Protein AF-0000000080207245 (afdb_homodimer)

Secondary structure (DSSP, 8-state):
---EEEEEEEEEE-TTTTTPEE-PPPEEESSHHHHHHHHHHHHHHHHHHH-HHHHHHHHHHTT--HHHHTSHHHHHHHHHHHHTTS-HHHHHHHHHHHHTTSEEEEEEEEESS-HHHHHHH-SEEEETTEEES-EEE-TT-SS-SEEEEEE-TTSPEEEEEE-HHHHHT-EEETTTTEEEEEETTEEEEEEEE-----/---EEEEEEEEEE-TTTTTPEE-PPPEEESSHHHHHHHHHHHHHHHHHHH-HHHHHHHHHHTT--HHHHTSHHHHHHHHHHHHTTS-HHHHHHHHHHHHTTSEEEEEEEEESS-HHHHHHH-SEEEETTEEES-EEE-TT-SS-SEEEEEE-TTS-EEEEEE-HHHHHT-EEETTTTEEEEEETTEEEEEEEE-----

Organism: Vibrio parahaemolyticus (NCBI:txid670)

Nearest PDB structures (foldseek):
  4csq-assembly1_A  TM=8.352E-01  e=4.293E-06  Pseudomonas aeruginosa
  8glv-assembly1_Cq  TM=2.282E-01  e=2.425E+00  Chlamydomonas reinhardtii
  4csq-assembly1_A  TM=8.262E-01  e=3.448E-06  Pseudomonas aeruginosa

Structure (mmCIF, N/CA/C/O backbone):
data_AF-0000000080207245-model_v1
#
loop_
_entity.id
_entity.type
_entity.pdbx_description
1 polymer 'Uncharacterized protein'
#
loop_
_atom_site.group_PDB
_atom_site.id
_atom_site.type_symbol
_atom_site.label_atom_id
_atom_site.label_alt_id
_atom_site.label_comp_id
_atom_site.label_asym_id
_atom_site.label_entity_id
_atom_site.label_seq_id
_atom_site.pdbx_PDB_ins_code
_atom_site.Cartn_x
_atom_site.Cartn_y
_atom_site.Cartn_z
_atom_site.occupancy
_atom_site.B_iso_or_equiv
_atom_site.auth_seq_id
_atom_site.auth_comp_id
_atom_site.auth_asym_id
_atom_site.auth_atom_id
_atom_site.pdbx_PDB_model_num
ATOM 1 N N . MET A 1 1 ? 19.125 1.866 8.266 1 63.25 1 MET A N 1
ATOM 2 C CA . MET A 1 1 ? 18.625 1.773 6.898 1 63.25 1 MET A CA 1
ATOM 3 C C . MET A 1 1 ? 17.094 1.749 6.871 1 63.25 1 MET A C 1
ATOM 5 O O . MET A 1 1 ? 16.469 1.198 7.773 1 63.25 1 MET A O 1
ATOM 9 N N . THR A 1 2 ? 16.484 2.625 6.004 1 78.38 2 THR A N 1
ATOM 10 C CA . THR A 1 2 ? 15.031 2.732 5.879 1 78.38 2 THR A CA 1
ATOM 11 C C . THR A 1 2 ? 14.445 1.458 5.281 1 78.38 2 THR A C 1
ATOM 13 O O . THR A 1 2 ? 14.828 1.046 4.184 1 78.38 2 THR A O 1
ATOM 16 N N . THR A 1 3 ? 13.703 0.716 6.039 1 90.69 3 THR A N 1
ATOM 17 C CA . THR A 1 3 ? 13.008 -0.471 5.547 1 90.69 3 THR A CA 1
ATOM 18 C C . THR A 1 3 ? 11.883 -0.085 4.59 1 90.69 3 THR A C 1
ATOM 20 O O . THR A 1 3 ? 11.125 0.843 4.863 1 90.69 3 THR A O 1
ATOM 23 N N . THR A 1 4 ? 11.914 -0.701 3.457 1 95.94 4 THR A N 1
ATOM 24 C CA . THR A 1 4 ? 10.906 -0.373 2.457 1 95.94 4 THR A CA 1
ATOM 25 C C . THR A 1 4 ? 10.07 -1.602 2.107 1 95.94 4 THR A C 1
ATOM 27 O O . THR A 1 4 ? 10.438 -2.727 2.461 1 95.94 4 THR A O 1
ATOM 30 N N . VAL A 1 5 ? 8.93 -1.365 1.558 1 97.69 5 VAL A N 1
ATOM 31 C CA . VAL A 1 5 ? 8.047 -2.385 1.003 1 97.69 5 VAL A CA 1
ATOM 32 C C . VAL A 1 5 ? 7.594 -1.971 -0.396 1 97.69 5 VAL A C 1
ATOM 34 O O . VAL A 1 5 ? 7.793 -0.825 -0.806 1 97.69 5 VAL A O 1
ATOM 37 N N . PHE A 1 6 ? 7.027 -2.947 -1.094 1 97.56 6 PHE A N 1
ATOM 38 C CA . PHE A 1 6 ? 6.43 -2.701 -2.402 1 97.56 6 PHE A CA 1
ATOM 39 C C . PHE A 1 6 ? 4.918 -2.879 -2.35 1 97.56 6 PHE A C 1
ATOM 41 O O . PHE A 1 6 ? 4.422 -3.893 -1.852 1 97.56 6 PHE A O 1
ATOM 48 N N . THR A 1 7 ? 4.238 -1.89 -2.826 1 96.88 7 THR A N 1
ATOM 49 C CA . THR A 1 7 ? 2.789 -2.008 -2.951 1 96.88 7 THR A CA 1
ATOM 50 C C . THR A 1 7 ? 2.395 -2.33 -4.387 1 96.88 7 THR A C 1
ATOM 52 O O . THR A 1 7 ? 3.01 -1.831 -5.332 1 96.88 7 THR A O 1
ATOM 55 N N . LEU A 1 8 ? 1.408 -3.135 -4.469 1 96.06 8 LEU A N 1
ATOM 56 C CA . LEU A 1 8 ? 0.816 -3.443 -5.766 1 96.06 8 LEU A CA 1
ATOM 57 C C . LEU A 1 8 ? -0.643 -3.004 -5.816 1 96.06 8 LEU A C 1
ATOM 59 O O . LEU A 1 8 ? -1.453 -3.428 -4.992 1 96.06 8 LEU A O 1
ATOM 63 N N . THR A 1 9 ? -0.93 -2.143 -6.73 1 92.31 9 THR A N 1
ATOM 64 C CA . THR A 1 9 ? -2.305 -1.77 -7.047 1 92.31 9 THR A CA 1
ATOM 65 C C . THR A 1 9 ? -2.674 -2.215 -8.453 1 92.31 9 THR A C 1
ATOM 67 O O . THR A 1 9 ? -1.83 -2.215 -9.352 1 92.31 9 THR A O 1
ATOM 70 N N . GLN A 1 10 ? -3.92 -2.637 -8.531 1 88.81 10 GLN A N 1
ATOM 71 C CA . GLN A 1 10 ? -4.434 -3.086 -9.82 1 88.81 10 GLN A CA 1
ATOM 72 C C . GLN A 1 10 ? -5.766 -2.416 -10.148 1 88.81 10 GLN A C 1
ATOM 74 O O . GLN A 1 10 ? -6.496 -2.002 -9.242 1 88.81 10 GLN A O 1
ATOM 79 N N . ALA A 1 11 ? -6.035 -2.195 -11.352 1 82.69 11 ALA A N 1
ATOM 80 C CA . ALA A 1 11 ? -7.328 -1.716 -11.836 1 82.69 11 ALA A CA 1
ATOM 81 C C . ALA A 1 11 ? -7.75 -2.459 -13.102 1 82.69 11 ALA A C 1
ATOM 83 O O . ALA A 1 11 ? -6.945 -2.646 -14.016 1 82.69 11 ALA A O 1
ATOM 84 N N . TYR A 1 12 ? -8.914 -3.066 -13.023 1 78 12 TYR A N 1
ATOM 85 C CA . TYR A 1 12 ? -9.422 -3.766 -14.203 1 78 12 TYR A CA 1
ATOM 86 C C . TYR A 1 12 ? -10.828 -3.303 -14.547 1 78 12 TYR A C 1
ATOM 88 O O . TYR A 1 12 ? -11.625 -2.986 -13.656 1 78 12 TYR A O 1
ATOM 96 N N . ALA A 1 13 ? -11.023 -2.895 -15.766 1 69.31 13 ALA A N 1
ATOM 97 C CA . ALA A 1 13 ? -12.383 -2.576 -16.219 1 69.31 13 ALA A CA 1
ATOM 98 C C . ALA A 1 13 ? -13.273 -3.811 -16.172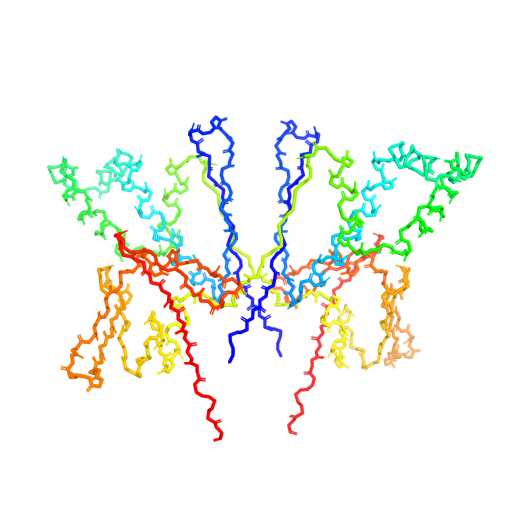 1 69.31 13 ALA A C 1
ATOM 100 O O . ALA A 1 13 ? -12.828 -4.922 -16.469 1 69.31 13 ALA A O 1
ATOM 101 N N . SER A 1 14 ? -14.156 -3.891 -15.125 1 56.31 14 SER A N 1
ATOM 102 C CA . SER A 1 14 ? -15.062 -5.035 -15.102 1 56.31 14 SER A CA 1
ATOM 103 C C . SER A 1 14 ? -16.219 -4.852 -16.078 1 56.31 14 SER A C 1
ATOM 105 O O . SER A 1 14 ? -16.734 -3.748 -16.219 1 56.31 14 SER A O 1
ATOM 107 N N . GLU A 1 15 ? -16.281 -5.609 -17.078 1 54.16 15 GLU A N 1
ATOM 108 C CA . GLU A 1 15 ? -17.453 -5.594 -17.953 1 54.16 15 GLU A CA 1
ATOM 109 C C . GLU A 1 15 ? -18.734 -5.523 -17.141 1 54.16 15 GLU A C 1
ATOM 111 O O . GLU A 1 15 ? -19.734 -4.961 -17.609 1 54.16 15 GLU A O 1
ATOM 116 N N . GLN A 1 16 ? -18.719 -6.301 -16.047 1 46.75 16 GLN A N 1
ATOM 117 C CA . GLN A 1 16 ? -20 -6.477 -15.359 1 46.75 16 GLN A CA 1
ATOM 118 C C . GLN A 1 16 ? -20.5 -5.156 -14.789 1 46.75 16 GLN A C 1
ATOM 120 O O . GLN A 1 16 ? -21.719 -4.945 -14.664 1 46.75 16 GLN A O 1
ATOM 125 N N . ASN A 1 17 ? -19.641 -4.363 -14.398 1 46.62 17 ASN A N 1
ATOM 126 C CA . ASN A 1 17 ? -20.188 -3.217 -13.672 1 46.62 17 ASN A CA 1
ATOM 127 C C . ASN A 1 17 ? -20.125 -1.945 -14.516 1 46.62 17 ASN A C 1
ATOM 129 O O . ASN A 1 17 ? -20 -0.845 -13.977 1 46.62 17 ASN A O 1
ATOM 133 N N . GLY A 1 18 ? -20.453 -2.041 -15.781 1 46.56 18 GLY A N 1
ATOM 134 C CA . GLY A 1 18 ? -20.703 -0.823 -16.531 1 46.56 18 GLY A CA 1
ATOM 135 C C . GLY A 1 18 ? -19.5 0.102 -16.578 1 46.56 18 GLY A C 1
ATOM 136 O O . GLY A 1 18 ? -19.641 1.325 -16.531 1 46.56 18 GLY A O 1
ATOM 137 N N . ASN A 1 19 ? -18.328 -0.354 -16.578 1 52.03 19 ASN A N 1
ATOM 138 C CA . ASN A 1 19 ? -17.094 0.398 -16.828 1 52.03 19 ASN A CA 1
ATOM 139 C C . ASN A 1 19 ? -16.484 0.898 -15.523 1 52.03 19 ASN A C 1
ATOM 141 O O . ASN A 1 19 ? -15.633 1.791 -15.539 1 52.03 19 ASN A O 1
ATOM 145 N N . ILE A 1 20 ? -17.109 0.583 -14.477 1 55.47 20 ILE A N 1
ATOM 146 C CA . ILE A 1 20 ? -16.453 1.032 -13.25 1 55.47 20 ILE A CA 1
ATOM 147 C C . ILE A 1 20 ? -15.273 0.108 -12.922 1 55.47 20 ILE A C 1
ATOM 149 O O . ILE A 1 20 ? -15.445 -1.109 -12.828 1 55.47 20 ILE A O 1
ATOM 153 N N . PRO A 1 21 ? -14.188 0.759 -12.953 1 62.28 21 PRO A N 1
ATOM 154 C CA . PRO A 1 21 ? -13.008 -0.061 -12.672 1 62.28 21 PRO A CA 1
ATOM 155 C C . PRO A 1 21 ? -13.078 -0.764 -11.32 1 62.28 21 PRO A C 1
ATOM 157 O O . PRO A 1 21 ? -13.602 -0.198 -10.352 1 62.28 21 PRO A O 1
ATOM 160 N N . HIS A 1 22 ? -12.922 -2.119 -11.32 1 67 22 HIS A N 1
ATOM 161 C CA . HIS A 1 22 ? -12.688 -2.846 -10.078 1 67 22 HIS A CA 1
ATOM 162 C C . HIS A 1 22 ? -11.266 -2.613 -9.57 1 67 22 HIS A C 1
ATOM 164 O O . HIS A 1 22 ? -10.297 -2.785 -10.305 1 67 22 HIS A O 1
ATOM 170 N N . ILE A 1 23 ? -11.18 -2.102 -8.422 1 67.44 23 ILE A N 1
ATOM 171 C CA . ILE A 1 23 ? -9.883 -1.865 -7.793 1 67.44 23 ILE A CA 1
ATOM 172 C C . ILE A 1 23 ? -9.672 -2.855 -6.652 1 67.44 23 ILE A C 1
ATOM 174 O O . ILE A 1 23 ? -10.211 -2.674 -5.559 1 67.44 23 ILE A O 1
ATOM 178 N N . PRO A 1 24 ? -8.938 -3.889 -7.016 1 74.5 24 PRO A N 1
ATOM 179 C CA . PRO A 1 24 ? -8.648 -4.828 -5.93 1 74.5 24 PRO A CA 1
ATOM 180 C C . PRO A 1 24 ? -7.91 -4.172 -4.766 1 74.5 24 PRO A C 1
ATOM 182 O O . PRO A 1 24 ? -7.363 -3.076 -4.914 1 74.5 24 PRO A O 1
ATOM 185 N N . PRO A 1 25 ? -7.988 -4.879 -3.664 1 82.62 25 PRO A N 1
ATOM 186 C CA . PRO A 1 25 ? -7.23 -4.359 -2.525 1 82.62 25 PRO A CA 1
ATOM 187 C C . PRO A 1 25 ? -5.73 -4.27 -2.807 1 82.62 25 PRO A C 1
ATOM 189 O O . PRO A 1 25 ? -5.203 -5.043 -3.611 1 82.62 25 PRO A O 1
ATOM 192 N N . VAL A 1 26 ? -5.16 -3.383 -2.189 1 92 26 VAL A N 1
ATOM 193 C CA . VAL A 1 26 ? -3.713 -3.207 -2.291 1 92 26 VAL A CA 1
ATOM 194 C C . VAL A 1 26 ? -3.002 -4.418 -1.693 1 92 26 VAL A C 1
ATOM 196 O O . VAL A 1 26 ? -3.451 -4.977 -0.689 1 92 26 VAL A O 1
ATOM 199 N N . ARG A 1 27 ? -1.914 -4.809 -2.33 1 94.44 27 ARG A N 1
ATOM 200 C CA . ARG A 1 27 ? -1.06 -5.863 -1.79 1 94.44 27 ARG A CA 1
ATOM 201 C C . ARG A 1 27 ? 0.331 -5.324 -1.466 1 94.44 27 ARG A C 1
ATOM 203 O O . ARG A 1 27 ? 0.815 -4.402 -2.125 1 94.44 27 ARG A O 1
ATOM 210 N N . VAL A 1 28 ? 0.872 -5.945 -0.453 1 96.75 28 VAL A N 1
ATOM 211 C CA . VAL A 1 28 ? 2.178 -5.477 0 1 96.75 28 VAL A CA 1
ATOM 212 C C . VAL A 1 28 ? 3.189 -6.617 -0.068 1 96.75 28 VAL A C 1
ATOM 214 O O . VAL A 1 28 ? 2.875 -7.758 0.285 1 96.75 28 VAL A O 1
ATOM 217 N N . PHE A 1 29 ? 4.391 -6.316 -0.459 1 97.19 29 PHE A N 1
ATOM 218 C CA . PHE A 1 29 ? 5.48 -7.27 -0.629 1 97.19 29 PHE A CA 1
ATOM 219 C C . PHE A 1 29 ? 6.781 -6.707 -0.069 1 97.19 29 PHE A C 1
ATOM 221 O O . PHE A 1 29 ? 6.977 -5.488 -0.037 1 97.19 29 PHE A O 1
ATOM 228 N N . SER A 1 30 ? 7.66 -7.59 0.301 1 96.75 30 SER A N 1
ATOM 229 C CA . SER A 1 30 ? 8.977 -7.141 0.753 1 96.75 30 SER A CA 1
ATOM 230 C C . SER A 1 30 ? 9.906 -6.871 -0.427 1 96.75 30 SER A C 1
ATOM 232 O O . SER A 1 30 ? 10.859 -6.105 -0.307 1 96.75 30 SER A O 1
ATOM 234 N N . THR A 1 31 ? 9.602 -7.504 -1.547 1 96.25 31 THR A N 1
ATOM 235 C CA . THR A 1 31 ? 10.43 -7.34 -2.734 1 96.25 31 THR A CA 1
ATOM 236 C C . THR A 1 31 ? 9.57 -7.027 -3.957 1 96.25 31 THR A C 1
ATOM 238 O O . THR A 1 31 ? 8.398 -7.395 -4.008 1 96.25 31 THR A O 1
ATOM 241 N N . GLU A 1 32 ? 10.219 -6.367 -4.895 1 96.25 32 GLU A N 1
ATOM 242 C CA . GLU A 1 32 ? 9.539 -6.105 -6.16 1 96.25 32 GLU A CA 1
ATOM 243 C C . GLU A 1 32 ? 9.211 -7.406 -6.887 1 96.25 32 GLU A C 1
ATOM 245 O O . GLU A 1 32 ? 8.141 -7.535 -7.484 1 96.25 32 GLU A O 1
ATOM 250 N N . SER A 1 33 ? 10.117 -8.32 -6.805 1 94.69 33 SER A N 1
ATOM 251 C CA . SER A 1 33 ? 9.93 -9.617 -7.453 1 94.69 33 SER A CA 1
ATOM 252 C C . SER A 1 33 ? 8.703 -10.336 -6.91 1 94.69 33 SER A C 1
ATOM 254 O O . SER A 1 33 ? 7.977 -10.992 -7.66 1 94.69 33 SER A O 1
ATOM 256 N N . GLY A 1 34 ? 8.492 -10.234 -5.629 1 94.69 34 GLY A N 1
ATOM 257 C CA . GLY A 1 34 ? 7.301 -10.836 -5.047 1 94.69 34 GLY A CA 1
ATOM 258 C C . GLY A 1 34 ? 6.008 -10.297 -5.637 1 94.69 34 GLY A C 1
ATOM 259 O O . GLY A 1 34 ? 5.055 -11.047 -5.852 1 94.69 34 GLY A O 1
ATOM 260 N N . ALA A 1 35 ? 6.008 -9.047 -5.883 1 97.06 35 ALA A N 1
ATOM 261 C CA . ALA A 1 35 ? 4.836 -8.422 -6.492 1 97.06 35 ALA A CA 1
ATOM 262 C C . ALA A 1 35 ? 4.605 -8.953 -7.906 1 97.06 35 ALA A C 1
ATOM 264 O O . ALA A 1 35 ? 3.479 -9.281 -8.281 1 97.06 35 ALA A O 1
ATOM 265 N N . TYR A 1 36 ? 5.676 -9.078 -8.664 1 96.31 36 TYR A N 1
ATOM 266 C CA . TYR A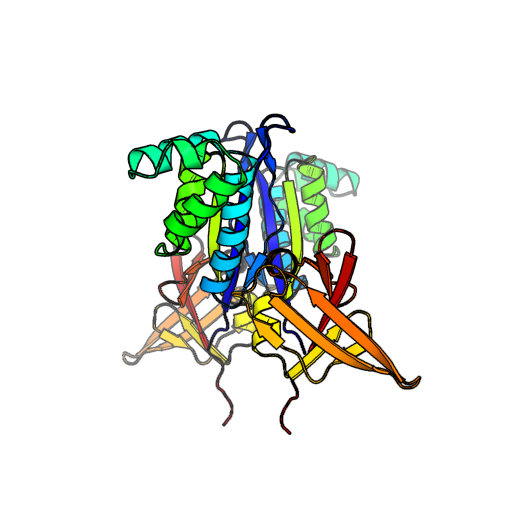 1 36 ? 5.547 -9.578 -10.031 1 96.31 36 TYR A CA 1
ATOM 267 C C . TYR A 1 36 ? 5.145 -11.047 -10.039 1 96.31 36 TYR A C 1
ATOM 269 O O . TYR A 1 36 ? 4.41 -11.492 -10.922 1 96.31 36 TYR A O 1
ATOM 277 N N . ASP A 1 37 ? 5.633 -11.781 -9.102 1 93.5 37 ASP A N 1
ATOM 278 C CA . ASP A 1 37 ? 5.227 -13.18 -9 1 93.5 37 ASP A CA 1
ATOM 279 C C . ASP A 1 37 ? 3.713 -13.305 -8.859 1 93.5 37 ASP A C 1
ATOM 281 O O . ASP A 1 37 ? 3.092 -14.148 -9.508 1 93.5 37 ASP A O 1
ATOM 285 N N . TYR A 1 38 ? 3.186 -12.484 -8.031 1 95.25 38 TYR A N 1
ATOM 286 C CA . TYR A 1 38 ? 1.734 -12.461 -7.887 1 95.25 38 TYR A CA 1
ATOM 287 C C . TYR A 1 38 ? 1.062 -12.102 -9.203 1 95.25 38 TYR A C 1
ATOM 289 O O . TYR A 1 38 ? 0.119 -12.773 -9.633 1 95.25 38 TYR A O 1
ATOM 297 N N . LEU A 1 39 ? 1.54 -11.031 -9.836 1 95.62 39 LEU A N 1
ATOM 298 C CA . LEU A 1 39 ? 0.925 -10.531 -11.055 1 95.62 39 LEU A CA 1
ATOM 299 C C . LEU A 1 39 ? 0.992 -11.578 -12.164 1 95.62 39 LEU A C 1
ATOM 301 O O . LEU A 1 39 ? 0.082 -11.664 -12.992 1 95.62 39 LEU A O 1
ATOM 305 N N . VAL A 1 40 ? 2.078 -12.289 -12.148 1 95.44 40 VAL A N 1
ATOM 306 C CA . VAL A 1 40 ? 2.256 -13.289 -13.188 1 95.44 40 VAL A CA 1
ATOM 307 C C . VAL A 1 40 ? 1.193 -14.383 -13.039 1 95.44 40 VAL A C 1
ATOM 309 O O . VAL A 1 40 ? 0.612 -14.828 -14.031 1 95.44 40 VAL A O 1
ATOM 312 N N . VAL A 1 41 ? 0.961 -14.836 -11.836 1 93.81 41 VAL A N 1
ATOM 313 C CA . VAL A 1 41 ? -0.07 -15.844 -11.594 1 93.81 41 VAL A CA 1
ATOM 314 C C . VAL A 1 41 ? -1.429 -15.305 -12.039 1 93.81 41 VAL A C 1
ATOM 316 O O . VAL A 1 41 ? -2.168 -15.992 -12.75 1 93.81 41 VAL A O 1
ATOM 319 N N . PHE A 1 42 ? -1.652 -14.141 -11.672 1 92.38 42 PHE A N 1
ATOM 320 C CA . PHE A 1 42 ? -2.885 -13.477 -12.078 1 92.38 42 PHE A CA 1
ATOM 321 C C . PHE A 1 42 ? -2.975 -13.391 -13.594 1 92.38 42 PHE A C 1
ATOM 323 O O . PHE A 1 42 ? -4.016 -13.703 -14.18 1 92.38 42 PHE A O 1
ATOM 330 N N . ALA A 1 43 ? -1.926 -12.938 -14.234 1 94.31 43 ALA A N 1
ATOM 331 C CA . ALA A 1 43 ? -1.892 -12.734 -15.68 1 94.31 43 ALA A CA 1
ATOM 332 C C . ALA A 1 43 ? -2.111 -14.047 -16.422 1 94.31 43 ALA A C 1
ATOM 334 O O . ALA A 1 43 ? -2.916 -14.117 -17.359 1 94.31 43 ALA A O 1
ATOM 335 N N . LYS A 1 44 ? -1.407 -15.062 -16.016 1 94 44 LYS A N 1
ATOM 336 C CA . LYS A 1 44 ? -1.545 -16.375 -16.641 1 94 44 LYS A CA 1
ATOM 337 C C . LYS A 1 44 ? -2.988 -16.859 -16.594 1 94 44 LYS A C 1
ATOM 339 O O . LYS A 1 44 ? -3.545 -17.297 -17.594 1 94 44 LYS A O 1
ATOM 344 N N . ASN A 1 45 ? -3.584 -16.75 -15.414 1 91.62 45 ASN A N 1
ATOM 345 C CA . ASN A 1 45 ? -4.957 -17.203 -15.227 1 91.62 45 ASN A CA 1
ATOM 346 C C . ASN A 1 45 ? -5.941 -16.391 -16.062 1 91.62 45 ASN A C 1
ATOM 348 O O . ASN A 1 45 ? -6.844 -16.969 -16.688 1 91.62 45 ASN A O 1
ATOM 352 N N . ARG A 1 46 ? -5.727 -15.156 -16.078 1 91.81 46 ARG A N 1
ATOM 353 C CA . ARG A 1 46 ? -6.609 -14.273 -16.828 1 91.81 46 ARG A CA 1
ATOM 354 C C . ARG A 1 46 ? -6.496 -14.539 -18.328 1 91.81 46 ARG A C 1
ATOM 356 O O . ARG A 1 46 ? -7.504 -14.57 -19.031 1 91.81 46 ARG A O 1
ATOM 363 N N . ILE A 1 47 ? -5.324 -14.742 -18.812 1 93.69 47 ILE A N 1
ATOM 364 C CA . ILE A 1 47 ? -5.094 -15 -20.234 1 93.69 47 ILE A CA 1
ATOM 365 C C . ILE A 1 47 ? -5.766 -16.312 -20.625 1 93.69 47 ILE A C 1
ATO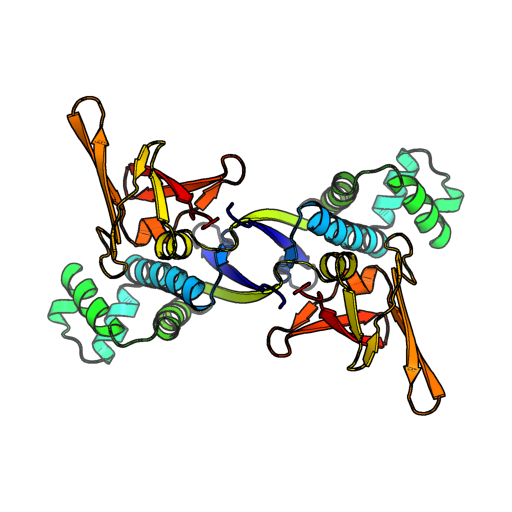M 367 O O . ILE A 1 47 ? -6.488 -16.359 -21.625 1 93.69 47 ILE A O 1
ATOM 371 N N . LEU A 1 48 ? -5.668 -17.281 -19.828 1 93.75 48 LEU A N 1
ATOM 372 C CA . LEU A 1 48 ? -6.211 -18.609 -20.141 1 93.75 48 LEU A CA 1
ATOM 373 C C . LEU A 1 48 ? -7.73 -18.609 -20.016 1 93.75 48 LEU A C 1
ATOM 375 O O . LEU A 1 48 ? -8.414 -19.359 -20.703 1 93.75 48 LEU A O 1
ATOM 379 N N . ASP A 1 49 ? -8.219 -17.719 -19.219 1 91.31 49 ASP A N 1
ATOM 380 C CA . ASP A 1 49 ? -9.656 -17.703 -18.969 1 91.31 49 ASP A CA 1
ATOM 381 C C . ASP A 1 49 ? -10.391 -16.828 -19.969 1 91.31 49 ASP A C 1
ATOM 383 O O . ASP A 1 49 ? -11.453 -17.188 -20.469 1 91.31 49 ASP A O 1
ATOM 387 N N . ALA A 1 50 ? -9.758 -15.695 -20.266 1 90.62 50 ALA A N 1
ATOM 388 C CA . ALA A 1 50 ? -10.555 -14.688 -20.953 1 90.62 50 ALA A CA 1
ATOM 389 C C . ALA A 1 50 ? -9.961 -14.359 -22.328 1 90.62 50 ALA A C 1
ATOM 391 O O . ALA A 1 50 ? -10.633 -13.75 -23.172 1 90.62 50 ALA A O 1
ATOM 392 N N . PHE A 1 51 ? -8.758 -14.859 -22.625 1 94 51 PHE A N 1
ATOM 393 C CA . PHE A 1 51 ? -8.125 -14.391 -23.844 1 94 51 PHE A CA 1
ATOM 394 C C . PHE A 1 51 ? -7.539 -15.555 -24.641 1 94 51 PHE A C 1
ATOM 396 O O . PHE A 1 51 ? -6.441 -15.445 -25.188 1 94 51 PHE A O 1
ATOM 403 N N . GLN A 1 52 ? -8.258 -16.562 -24.672 1 94.38 52 GLN A N 1
ATOM 404 C CA . GLN A 1 52 ? -7.777 -17.766 -25.359 1 94.38 52 GLN A CA 1
ATOM 405 C C . GLN A 1 52 ? -7.574 -17.5 -26.844 1 94.38 52 GLN A C 1
ATOM 407 O O . GLN A 1 52 ? -6.59 -17.953 -27.438 1 94.38 52 GLN A O 1
ATOM 412 N N . ASP A 1 53 ? -8.484 -16.734 -27.375 1 94.31 53 ASP A N 1
ATOM 413 C CA . ASP A 1 53 ? -8.391 -16.469 -28.812 1 94.31 53 ASP A CA 1
ATOM 414 C C . ASP A 1 53 ? -7.152 -15.625 -29.125 1 94.31 53 ASP A C 1
ATOM 416 O O . ASP A 1 53 ? -6.406 -15.93 -30.062 1 94.31 53 ASP A O 1
ATOM 420 N N . CYS A 1 54 ? -7.012 -14.562 -28.344 1 95.06 54 CYS A N 1
ATOM 421 C CA . CYS A 1 54 ?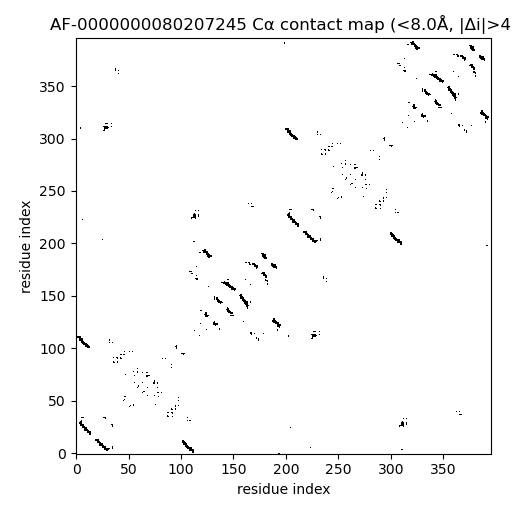 -5.816 -13.734 -28.516 1 95.06 54 CYS A CA 1
ATOM 422 C C . CYS A 1 54 ? -4.551 -14.57 -28.344 1 95.06 54 CYS A C 1
ATOM 424 O O . CYS A 1 54 ? -3.584 -14.391 -29.078 1 95.06 54 CYS A O 1
ATOM 426 N N . LEU A 1 55 ? -4.609 -15.453 -27.406 1 96.38 55 LEU A N 1
ATOM 427 C CA . LEU A 1 55 ? -3.469 -16.312 -27.125 1 96.38 55 LEU A CA 1
ATOM 428 C C . LEU A 1 55 ? -3.176 -17.234 -28.312 1 96.38 55 LEU A C 1
ATOM 430 O O . LEU A 1 55 ? -2.02 -17.391 -28.719 1 96.38 55 LEU A O 1
ATOM 434 N N . ARG A 1 56 ? -4.195 -17.812 -28.812 1 95.94 56 ARG A N 1
ATOM 435 C CA . ARG A 1 56 ? -4.039 -18.688 -29.969 1 95.94 56 ARG A CA 1
ATOM 436 C C . ARG A 1 56 ? -3.412 -17.938 -31.141 1 95.94 56 ARG A C 1
ATOM 438 O O . ARG A 1 56 ? -2.482 -18.438 -31.781 1 95.94 56 ARG A O 1
ATOM 445 N N . ASP A 1 57 ? -3.9 -16.75 -31.406 1 95.5 57 ASP A N 1
ATOM 446 C CA . ASP A 1 57 ? -3.367 -15.922 -32.5 1 95.5 57 ASP A CA 1
ATOM 447 C C . ASP A 1 57 ? -1.884 -15.625 -32.281 1 95.5 57 ASP A C 1
ATOM 449 O O . ASP A 1 57 ? -1.089 -15.711 -33.219 1 95.5 57 ASP A O 1
ATOM 453 N N . THR A 1 58 ? -1.596 -15.305 -31.062 1 95.62 58 THR A N 1
ATOM 454 C CA . THR A 1 58 ? -0.212 -14.992 -30.734 1 95.62 58 THR A CA 1
ATOM 455 C C . THR A 1 58 ? 0.688 -16.203 -30.953 1 95.62 58 THR A C 1
ATOM 457 O O . THR A 1 58 ? 1.755 -16.094 -31.562 1 95.62 58 THR A O 1
ATOM 460 N N . LEU A 1 59 ? 0.244 -17.328 -30.5 1 96.25 59 LEU A N 1
ATOM 461 C CA . LEU A 1 59 ? 1.046 -18.547 -30.594 1 96.25 59 LEU A CA 1
ATOM 462 C C . LEU A 1 59 ? 1.181 -19 -32.062 1 96.25 59 LEU A C 1
ATOM 464 O O . LEU A 1 59 ? 2.246 -19.453 -32.469 1 96.25 59 LEU A O 1
ATOM 468 N N . GLU A 1 60 ? 0.144 -18.828 -32.75 1 95.25 60 GLU A N 1
ATOM 469 C CA . GLU A 1 60 ? 0.209 -19.125 -34.156 1 95.25 60 GLU A CA 1
ATOM 470 C C . GLU A 1 60 ? 1.235 -18.25 -34.875 1 95.25 60 GLU A C 1
ATOM 472 O O . GLU A 1 60 ? 2.02 -18.734 -35.688 1 95.25 60 GLU A O 1
ATOM 477 N N . GLY A 1 61 ? 1.182 -16.984 -34.562 1 94.69 61 GLY A N 1
ATOM 478 C CA . GLY A 1 61 ? 2.137 -16.047 -35.125 1 94.69 61 GLY A CA 1
ATOM 479 C C . GLY A 1 61 ? 3.576 -16.375 -34.781 1 94.69 61 GLY A C 1
ATOM 480 O O . GLY A 1 61 ? 4.496 -16.047 -35.531 1 94.69 61 GLY A O 1
ATOM 481 N N . GLU A 1 62 ? 3.777 -17.016 -33.656 1 94.56 62 GLU A N 1
ATOM 482 C CA . GLU A 1 62 ? 5.109 -17.391 -33.188 1 94.56 62 GLU A CA 1
ATOM 483 C C . GLU A 1 62 ? 5.551 -18.734 -33.75 1 94.56 62 GLU A C 1
ATOM 485 O O . GLU A 1 62 ? 6.664 -19.188 -33.469 1 94.56 62 GLU A O 1
ATOM 490 N N . GLY A 1 63 ? 4.652 -19.516 -34.469 1 93.75 63 GLY A N 1
ATOM 491 C CA . GLY A 1 63 ? 5.039 -20.719 -35.156 1 93.75 63 GLY A CA 1
ATOM 492 C C . GLY A 1 63 ? 4.629 -21.984 -34.438 1 93.75 63 GLY A C 1
ATOM 493 O O . GLY A 1 63 ? 5.098 -23.078 -34.781 1 93.75 63 GLY A O 1
ATOM 494 N N . TYR A 1 64 ? 3.73 -21.828 -33.469 1 93.81 64 TYR A N 1
ATOM 495 C CA . TYR A 1 64 ? 3.268 -23.016 -32.75 1 93.81 64 TYR A CA 1
ATOM 496 C C . TYR A 1 64 ? 2.262 -23.797 -33.594 1 93.81 64 TYR A C 1
ATOM 498 O O . TYR A 1 64 ? 1.628 -23.234 -34.5 1 93.81 64 TYR A O 1
ATOM 506 N N . ASP A 1 65 ? 2.176 -25.031 -33.281 1 91.69 65 ASP A N 1
ATOM 507 C CA . ASP A 1 65 ? 1.363 -25.953 -34.062 1 91.69 65 ASP A CA 1
ATOM 508 C C . ASP A 1 65 ? -0.124 -25.641 -33.906 1 91.69 65 ASP A C 1
ATOM 510 O O . ASP A 1 65 ? -0.682 -25.781 -32.812 1 91.69 65 ASP A O 1
ATOM 514 N N . ILE A 1 66 ? -0.739 -25.484 -34.969 1 88.12 66 ILE A N 1
ATOM 515 C CA . ILE A 1 66 ? -2.135 -25.062 -35 1 88.12 66 ILE A CA 1
ATOM 516 C C . ILE A 1 66 ? -3.027 -26.188 -34.5 1 88.12 66 ILE A C 1
ATOM 518 O O . ILE A 1 66 ? -4.039 -25.953 -33.844 1 88.12 66 ILE A O 1
ATOM 522 N N . GLU A 1 67 ? -2.746 -27.453 -34.844 1 90.75 67 GLU A N 1
ATOM 523 C CA . GLU A 1 67 ? -3.561 -28.578 -34.438 1 90.75 67 GLU A CA 1
ATOM 524 C C . GLU A 1 67 ? -3.609 -28.703 -32.906 1 90.75 67 GLU A C 1
ATOM 526 O O . GLU A 1 67 ? -4.656 -29.016 -32.344 1 90.75 67 GLU A O 1
ATOM 531 N N . GLU A 1 68 ? -2.523 -28.422 -32.281 1 90 68 GLU A N 1
ATOM 532 C CA . GLU A 1 68 ? -2.451 -28.484 -30.812 1 90 68 GLU A CA 1
ATOM 533 C C . GLU A 1 68 ? -3.18 -27.297 -30.172 1 90 68 GLU A C 1
ATOM 535 O O . GLU A 1 68 ? -3.758 -27.438 -29.094 1 90 68 GLU A O 1
ATOM 540 N N . LEU A 1 69 ? -3.262 -26.203 -30.859 1 93.69 69 LEU A N 1
ATOM 541 C CA . LEU A 1 69 ? -3.834 -24.984 -30.312 1 93.69 69 LEU A CA 1
ATOM 542 C C . LEU A 1 69 ? -5.355 -25.062 -30.266 1 93.69 69 LEU A C 1
ATOM 544 O O . LEU A 1 69 ? -6.008 -24.266 -29.578 1 93.69 69 LEU A O 1
ATOM 548 N N . ASN A 1 70 ? -5.902 -26.094 -30.875 1 91.88 70 ASN A N 1
ATOM 549 C CA . ASN A 1 70 ? -7.352 -26.188 -30.984 1 91.88 70 ASN A CA 1
ATOM 550 C C . ASN A 1 70 ? -7.961 -26.906 -29.781 1 91.88 70 ASN A C 1
ATOM 552 O O . ASN A 1 70 ? -9.18 -26.922 -29.609 1 91.88 70 ASN A O 1
ATOM 556 N N . THR A 1 71 ? -7.113 -27.484 -28.984 1 92.94 71 THR A N 1
ATOM 557 C CA . THR A 1 71 ? -7.598 -28.125 -27.75 1 92.94 71 THR A CA 1
ATOM 558 C C . THR A 1 71 ? -7.18 -27.312 -26.531 1 92.94 71 THR A C 1
ATOM 560 O O . THR A 1 71 ? -6.109 -26.703 -26.516 1 92.94 71 THR A O 1
ATOM 563 N N . ASP A 1 72 ? -8.023 -27.391 -25.516 1 90.94 72 ASP A N 1
ATOM 564 C CA . ASP A 1 72 ? -7.695 -26.656 -24.297 1 90.94 72 ASP A CA 1
ATOM 565 C C . ASP A 1 72 ? -6.367 -27.141 -23.703 1 90.94 72 ASP A C 1
ATOM 567 O O . ASP A 1 72 ? -5.535 -26.328 -23.297 1 90.94 72 ASP A O 1
ATOM 571 N N . GLU A 1 73 ? -6.211 -28.406 -23.641 1 92.81 73 GLU A N 1
ATOM 572 C CA . GLU A 1 73 ? -4.988 -28.984 -23.094 1 92.81 73 GLU A CA 1
ATOM 573 C C . GLU A 1 73 ? -3.77 -28.578 -23.922 1 92.81 73 GLU A C 1
ATOM 575 O O . GLU A 1 73 ? -2.727 -28.234 -23.359 1 92.81 73 GLU A O 1
ATOM 580 N N . GLY A 1 74 ? -3.896 -28.672 -25.203 1 94.44 74 GLY A N 1
ATOM 581 C CA . GLY A 1 74 ? -2.811 -28.281 -26.078 1 94.44 74 GLY A CA 1
ATOM 582 C C . GLY A 1 74 ? -2.459 -26.812 -25.969 1 94.44 74 GLY A C 1
ATOM 583 O O . GLY A 1 74 ? -1.282 -26.438 -26 1 94.44 74 GLY A O 1
ATOM 584 N N . LEU A 1 75 ? -3.49 -25.984 -25.844 1 96.06 75 LEU A N 1
ATOM 585 C CA . LEU A 1 75 ? -3.273 -24.547 -25.703 1 96.06 75 LEU A CA 1
ATOM 586 C C . LEU A 1 75 ? -2.475 -24.25 -24.438 1 96.06 75 LEU A C 1
ATOM 588 O O . LEU A 1 75 ? -1.519 -23.469 -24.484 1 96.06 75 LEU A O 1
ATOM 592 N N . ILE A 1 76 ? -2.873 -24.875 -23.328 1 94.12 76 ILE A N 1
ATOM 593 C CA . ILE A 1 76 ? -2.213 -24.656 -22.047 1 94.12 76 ILE A CA 1
ATOM 594 C C . ILE A 1 76 ? -0.756 -25.109 -22.141 1 94.12 76 ILE A C 1
ATOM 596 O O . ILE A 1 76 ? 0.146 -24.391 -21.672 1 94.12 76 ILE A O 1
ATOM 600 N N . GLU A 1 77 ? -0.518 -26.219 -22.75 1 94.06 77 GLU A N 1
ATOM 601 C CA . GLU A 1 77 ? 0.831 -26.75 -22.875 1 94.06 77 GLU A CA 1
ATOM 602 C C . GLU A 1 77 ? 1.716 -25.844 -23.719 1 94.06 77 GLU A C 1
ATOM 604 O O . GLU A 1 77 ? 2.859 -25.562 -23.344 1 94.06 77 GLU A O 1
ATOM 609 N N . GLN A 1 78 ? 1.22 -25.406 -24.797 1 95.38 78 GLN A N 1
ATOM 610 C CA . GLN A 1 78 ? 1.988 -24.531 -25.688 1 95.38 78 GLN A CA 1
ATOM 611 C C . GLN A 1 78 ? 2.221 -23.172 -25.031 1 95.38 78 GLN A C 1
ATOM 613 O O . GLN A 1 78 ? 3.289 -22.578 -25.188 1 95.38 78 GLN A O 1
ATOM 618 N N . PHE A 1 79 ? 1.181 -22.703 -24.328 1 96.06 79 PHE A N 1
ATOM 619 C CA . PHE A 1 79 ? 1.343 -21.469 -23.594 1 96.06 79 PHE A CA 1
ATOM 620 C C . PHE A 1 79 ? 2.473 -21.578 -22.578 1 96.06 79 PHE A C 1
ATOM 622 O O . PHE A 1 79 ? 3.324 -20.688 -22.484 1 96.06 79 PHE A O 1
ATOM 629 N N . ASP A 1 80 ? 2.453 -22.672 -21.781 1 93.5 80 ASP A N 1
ATOM 630 C CA . ASP A 1 80 ? 3.5 -22.906 -20.797 1 93.5 80 ASP A CA 1
ATOM 631 C C . ASP A 1 80 ? 4.883 -22.906 -21.438 1 93.5 80 ASP A C 1
ATOM 633 O O . ASP A 1 80 ? 5.828 -22.328 -20.891 1 93.5 80 ASP A O 1
ATOM 637 N N . HIS A 1 81 ? 4.914 -23.484 -22.594 1 94.81 81 HIS A N 1
ATOM 638 C CA . HIS A 1 81 ? 6.18 -23.516 -23.328 1 94.81 81 HIS A CA 1
ATOM 639 C C . HIS A 1 81 ? 6.578 -22.109 -23.766 1 94.81 81 HIS A C 1
ATOM 641 O O . HIS A 1 81 ? 7.75 -21.734 -23.688 1 94.81 81 HIS A O 1
ATOM 647 N N . PHE A 1 82 ? 5.605 -21.391 -24.234 1 95.25 82 PHE A N 1
ATOM 648 C CA . PHE A 1 82 ? 5.809 -20.047 -24.766 1 95.25 82 PHE A CA 1
ATOM 649 C C . PHE A 1 82 ? 6.352 -19.109 -23.688 1 95.25 82 PHE A C 1
ATOM 651 O O . PHE A 1 82 ? 7.223 -18.281 -23.953 1 95.25 82 PHE A O 1
ATOM 658 N N . ILE A 1 83 ? 5.879 -19.312 -22.422 1 94.56 83 ILE A N 1
ATOM 659 C CA . ILE A 1 83 ? 6.238 -18.328 -21.406 1 94.56 83 ILE A CA 1
ATOM 660 C C . ILE A 1 83 ? 7.41 -18.859 -20.578 1 94.56 83 ILE A C 1
ATOM 662 O O . ILE A 1 83 ? 7.945 -18.141 -19.719 1 94.56 83 ILE A O 1
ATOM 666 N N . ASP A 1 84 ? 7.84 -20.062 -20.75 1 91.56 84 ASP A N 1
ATOM 667 C CA . ASP A 1 84 ? 8.891 -20.703 -19.969 1 91.56 84 ASP A CA 1
ATOM 668 C C . ASP A 1 84 ? 10.164 -19.859 -19.969 1 91.56 84 ASP A C 1
ATOM 670 O O . ASP A 1 84 ? 10.891 -19.828 -18.969 1 91.56 84 ASP A O 1
ATOM 674 N N . HIS A 1 85 ? 10.422 -19.109 -20.969 1 90.5 85 HIS A N 1
ATOM 675 C CA . HIS A 1 85 ? 11.664 -18.359 -21.062 1 90.5 85 HIS A CA 1
ATOM 676 C C . HIS A 1 85 ? 11.422 -16.859 -20.922 1 90.5 85 HIS A C 1
ATOM 678 O O . HIS A 1 85 ? 12.344 -16.062 -21.094 1 90.5 85 HIS A O 1
ATOM 684 N N . LYS A 1 86 ? 10.266 -16.562 -20.609 1 93.69 86 LYS A N 1
ATOM 685 C CA . LYS A 1 86 ? 9.938 -15.141 -20.484 1 93.69 86 LYS A CA 1
ATOM 686 C C . LYS A 1 86 ? 10.023 -14.68 -19.031 1 93.69 86 LYS A C 1
ATOM 688 O O . LYS A 1 86 ? 9.805 -15.469 -18.109 1 93.69 86 LYS A O 1
ATOM 693 N N . SER A 1 87 ? 10.461 -13.406 -18.859 1 94.81 87 SER A N 1
ATOM 694 C CA . SER A 1 87 ? 10.453 -12.836 -17.516 1 94.81 87 SER A CA 1
ATOM 695 C C . SER A 1 87 ? 9.031 -12.602 -17.016 1 94.81 87 SER A C 1
ATOM 697 O O . SER A 1 87 ? 8.094 -12.508 -17.812 1 94.81 87 SER A O 1
ATOM 699 N N . ASN A 1 88 ? 8.945 -12.531 -15.734 1 94.5 88 ASN A N 1
ATOM 700 C CA . ASN A 1 88 ? 7.645 -12.219 -15.156 1 94.5 88 ASN A CA 1
ATOM 701 C C . ASN A 1 88 ? 7.078 -10.914 -15.711 1 94.5 88 ASN A C 1
ATOM 703 O O . ASN A 1 88 ? 5.879 -10.82 -15.984 1 94.5 88 ASN A O 1
ATOM 707 N N . VAL A 1 89 ? 7.902 -9.93 -15.898 1 94.94 89 VAL A N 1
ATOM 708 C CA . VAL A 1 89 ? 7.5 -8.633 -16.438 1 94.94 89 VAL A CA 1
ATOM 709 C C . VAL A 1 89 ? 6.918 -8.805 -17.828 1 94.94 89 VAL A C 1
ATOM 711 O O . VAL A 1 89 ? 5.875 -8.234 -18.156 1 94.94 89 VAL A O 1
ATOM 714 N N . ASP A 1 90 ? 7.484 -9.656 -18.625 1 95.38 90 ASP A N 1
ATOM 715 C CA . ASP A 1 90 ? 7.035 -9.891 -19.984 1 95.38 90 ASP A CA 1
ATOM 716 C C . ASP A 1 90 ? 5.668 -10.57 -20.016 1 95.38 90 ASP A C 1
ATOM 718 O O . ASP A 1 90 ? 4.82 -10.242 -20.844 1 95.38 90 ASP A O 1
ATOM 722 N N . ILE A 1 91 ? 5.559 -11.492 -19.156 1 95.75 91 ILE A N 1
ATOM 723 C CA . ILE A 1 91 ? 4.293 -12.211 -19.078 1 95.75 91 ILE A CA 1
ATOM 724 C C . ILE A 1 91 ? 3.17 -11.25 -18.703 1 95.75 91 ILE A C 1
ATOM 726 O O . ILE A 1 91 ? 2.096 -11.266 -19.312 1 95.75 91 ILE A O 1
ATOM 730 N N . VAL A 1 92 ? 3.422 -10.422 -17.719 1 95.81 92 VAL A N 1
ATOM 731 C CA . VAL A 1 92 ? 2.43 -9.445 -17.266 1 95.81 92 VAL A CA 1
ATOM 732 C C . VAL A 1 92 ? 2.115 -8.477 -18.406 1 95.81 92 VAL A C 1
ATOM 734 O O . VAL A 1 92 ? 0.954 -8.133 -18.641 1 95.81 92 VAL A O 1
ATOM 737 N N . ASN A 1 93 ? 3.129 -8.109 -19.141 1 94.44 93 ASN A N 1
ATOM 738 C CA . ASN A 1 93 ? 2.934 -7.184 -20.266 1 94.44 93 ASN A CA 1
ATOM 739 C C . ASN A 1 93 ? 2.074 -7.805 -21.359 1 94.44 93 ASN A C 1
ATOM 741 O O . ASN A 1 93 ? 1.339 -7.102 -22.047 1 94.44 93 ASN A O 1
ATOM 745 N N . LEU A 1 94 ? 2.188 -9.102 -21.562 1 94.94 94 LEU A N 1
ATOM 746 C CA . LEU A 1 94 ? 1.327 -9.805 -22.5 1 94.94 94 LEU A CA 1
ATOM 747 C C . LEU A 1 94 ? -0.144 -9.594 -22.156 1 94.94 94 LEU A C 1
ATOM 749 O O . LEU A 1 94 ? -0.954 -9.289 -23.047 1 94.94 94 LEU A O 1
ATOM 753 N N . LEU A 1 95 ? -0.466 -9.742 -20.906 1 94.31 95 LEU A N 1
ATOM 754 C CA . LEU A 1 95 ? -1.839 -9.516 -20.469 1 94.31 95 LEU A CA 1
ATOM 755 C C . LEU A 1 95 ? -2.258 -8.07 -20.719 1 94.31 95 LEU A C 1
ATOM 757 O O . LEU A 1 95 ? -3.381 -7.809 -21.156 1 94.31 95 LEU A O 1
ATOM 761 N N . VAL A 1 96 ? -1.385 -7.129 -20.359 1 92.38 96 VAL A N 1
ATOM 762 C CA . VAL A 1 96 ? -1.679 -5.715 -20.562 1 92.38 96 VAL A CA 1
ATOM 763 C C . VAL A 1 96 ? -2.021 -5.457 -22.031 1 92.38 96 VAL A C 1
ATOM 765 O O . VAL A 1 96 ? -2.971 -4.734 -22.328 1 92.38 96 VAL A O 1
ATOM 768 N N . GLU A 1 97 ? -1.261 -6.047 -22.891 1 92.75 97 GLU A N 1
ATOM 769 C CA . GLU A 1 97 ? -1.505 -5.914 -24.312 1 92.75 97 GLU A CA 1
ATOM 770 C C . GLU A 1 97 ? -2.863 -6.492 -24.703 1 92.75 97 GLU A C 1
ATOM 772 O O . GLU A 1 97 ? -3.629 -5.859 -25.438 1 92.75 97 GLU A O 1
ATOM 777 N N . PHE A 1 98 ? -3.182 -7.641 -24.219 1 93 98 PHE A N 1
ATOM 778 C CA . PHE A 1 98 ? -4.434 -8.305 -24.562 1 93 98 PHE A CA 1
ATOM 779 C C . PHE A 1 98 ? -5.625 -7.504 -24.047 1 93 98 PHE A C 1
ATOM 781 O O . PHE A 1 98 ? -6.664 -7.434 -24.703 1 93 98 PHE A O 1
ATOM 788 N N . GLU A 1 99 ? -5.461 -6.918 -22.891 1 89.19 99 GLU A N 1
ATOM 789 C CA . GLU A 1 99 ? -6.539 -6.16 -22.25 1 89.19 99 GLU A CA 1
ATOM 790 C C . GLU A 1 99 ? -6.758 -4.824 -22.953 1 89.19 99 GLU A C 1
ATOM 792 O O . GLU A 1 99 ? -7.828 -4.223 -22.844 1 89.19 99 GLU A O 1
ATOM 797 N N . GLY A 1 100 ? -5.805 -4.422 -23.703 1 85.5 100 GLY A N 1
ATOM 798 C CA . GLY A 1 100 ? -5.945 -3.205 -24.484 1 85.5 100 GLY A CA 1
ATOM 799 C C . GLY A 1 100 ? -6.207 -1.975 -23.641 1 85.5 100 GLY A C 1
ATOM 800 O O . GLY A 1 100 ? -7.09 -1.172 -23.953 1 85.5 100 GLY A O 1
ATOM 801 N N . GLY A 1 101 ? -5.574 -1.822 -22.469 1 78.56 101 GLY A N 1
ATOM 802 C CA . GLY A 1 101 ? -5.734 -0.657 -21.609 1 78.56 101 GLY A CA 1
ATOM 803 C C . GLY A 1 101 ? -6.727 -0.875 -20.484 1 78.56 101 GLY A C 1
ATOM 804 O O . GLY A 1 101 ? -6.848 -0.041 -19.594 1 78.56 101 GLY A O 1
ATOM 805 N N . ASP A 1 102 ? -7.434 -2.012 -20.531 1 83.06 102 ASP A N 1
ATOM 806 C CA . ASP A 1 102 ? -8.453 -2.283 -19.531 1 83.06 102 ASP A CA 1
ATOM 807 C C . ASP A 1 102 ? -7.82 -2.811 -18.234 1 83.06 102 ASP A C 1
ATOM 809 O O . ASP A 1 102 ? -8.5 -2.928 -17.219 1 83.06 102 ASP A O 1
ATOM 813 N N . PHE A 1 103 ? -6.605 -3.191 -18.328 1 87.81 103 PHE A N 1
ATOM 814 C CA . PHE A 1 103 ? -5.863 -3.623 -17.141 1 87.81 103 PHE A CA 1
ATOM 815 C C . PHE A 1 103 ? -4.641 -2.742 -16.922 1 87.81 103 PHE A C 1
ATOM 817 O O . PHE A 1 103 ? -3.854 -2.518 -17.844 1 87.81 103 PHE A O 1
ATOM 824 N N . ASN A 1 104 ? -4.551 -2.18 -15.734 1 87.88 104 ASN A N 1
ATOM 825 C CA . ASN A 1 104 ? -3.389 -1.411 -15.305 1 87.88 104 ASN A CA 1
ATOM 826 C C . ASN A 1 104 ? -2.922 -1.832 -13.914 1 87.88 104 ASN A C 1
ATOM 828 O O . ASN A 1 104 ? -3.709 -2.35 -13.117 1 87.88 104 ASN A O 1
ATOM 832 N N . PHE A 1 105 ? -1.656 -1.709 -13.789 1 91.31 105 PHE A N 1
ATOM 833 C CA . PHE A 1 105 ? -1.113 -1.982 -12.469 1 91.31 105 PHE A CA 1
ATOM 834 C C . PHE A 1 105 ? 0.036 -1.035 -12.148 1 91.31 105 PHE A C 1
ATOM 836 O O . PHE A 1 105 ? 0.574 -0.379 -13.039 1 91.31 105 PHE A O 1
ATOM 843 N N . ASP A 1 106 ? 0.254 -0.915 -10.867 1 92 106 ASP A N 1
ATOM 844 C CA . ASP A 1 106 ? 1.387 -0.126 -10.391 1 92 106 ASP A CA 1
ATOM 845 C C . ASP A 1 106 ? 2.092 -0.825 -9.227 1 92 106 ASP A C 1
ATOM 847 O O . ASP A 1 106 ? 1.443 -1.288 -8.289 1 92 106 ASP A O 1
ATOM 851 N N . ILE A 1 107 ? 3.344 -1.013 -9.375 1 95.12 107 ILE A N 1
ATOM 852 C CA . ILE A 1 107 ? 4.203 -1.468 -8.289 1 95.12 107 ILE A CA 1
ATOM 853 C C . ILE A 1 107 ? 5.105 -0.324 -7.832 1 95.12 107 ILE A C 1
ATOM 855 O O . ILE A 1 107 ? 5.879 0.217 -8.625 1 95.12 107 ILE A O 1
ATOM 859 N N . SER A 1 108 ? 5 -0.011 -6.562 1 95.12 108 SER A N 1
ATOM 860 C CA . SER A 1 108 ? 5.766 1.129 -6.062 1 95.12 108 SER A CA 1
ATOM 861 C C . SER A 1 108 ? 6.434 0.806 -4.73 1 95.12 108 SER A C 1
ATOM 863 O O . SER A 1 108 ? 5.836 0.15 -3.873 1 95.12 108 SER A O 1
ATOM 865 N N . GLU A 1 109 ? 7.621 1.314 -4.625 1 97.06 109 GLU A N 1
ATOM 866 C CA . GLU A 1 109 ? 8.375 1.151 -3.385 1 97.06 109 GLU A CA 1
ATOM 867 C C . GLU A 1 109 ? 8.062 2.273 -2.398 1 97.06 109 GLU A C 1
ATOM 869 O O . GLU A 1 109 ? 8.047 3.449 -2.771 1 97.06 109 GLU A O 1
ATOM 874 N N . HIS A 1 110 ? 7.867 1.919 -1.192 1 95.75 110 HIS A N 1
ATOM 875 C CA . HIS A 1 110 ? 7.586 2.873 -0.125 1 95.75 110 HIS A CA 1
ATOM 876 C C . HIS A 1 110 ? 8.336 2.508 1.152 1 95.75 110 HIS A C 1
ATOM 878 O O . HIS A 1 110 ? 8.445 1.329 1.496 1 95.75 110 HIS A O 1
ATOM 884 N N . PRO A 1 111 ? 8.852 3.562 1.868 1 95.75 111 PRO A N 1
ATOM 885 C CA . PRO A 1 111 ? 9.234 3.262 3.248 1 95.75 111 PRO A CA 1
ATOM 886 C C . PRO A 1 111 ? 8.078 2.727 4.086 1 95.75 111 PRO A C 1
ATOM 888 O O . PRO A 1 111 ? 6.914 3.012 3.787 1 95.75 111 PRO A O 1
ATOM 891 N N . THR A 1 112 ? 8.398 2.004 5.113 1 96.75 112 THR A N 1
ATOM 892 C CA . THR A 1 112 ? 7.371 1.423 5.973 1 96.75 112 THR A CA 1
ATOM 893 C C . THR A 1 112 ? 6.781 2.48 6.902 1 96.75 112 THR A C 1
ATOM 895 O O . THR A 1 112 ? 5.84 2.203 7.648 1 96.75 112 THR A O 1
ATOM 898 N N . GLN A 1 113 ? 7.355 3.637 6.891 1 95.56 113 GLN A N 1
ATOM 899 C CA . GLN A 1 113 ? 6.906 4.777 7.68 1 95.56 113 GLN A CA 1
ATOM 900 C C . GLN A 1 113 ? 6.719 6.012 6.805 1 95.56 113 GLN A C 1
ATOM 902 O O . GLN A 1 113 ? 7.414 6.18 5.801 1 95.56 113 GLN A O 1
ATOM 907 N N . SER A 1 114 ? 5.797 6.812 7.215 1 96.62 114 SER A N 1
ATOM 908 C CA . SER A 1 114 ? 5.734 8.133 6.602 1 96.62 114 SER A CA 1
ATOM 909 C C . SER A 1 114 ? 6.902 9.008 7.047 1 96.62 114 SER A C 1
ATOM 911 O O . SER A 1 114 ? 7.605 8.672 8 1 96.62 114 SER A O 1
ATOM 913 N N . LEU A 1 115 ? 7.047 10.141 6.309 1 97.06 115 LEU A N 1
ATOM 914 C CA . LEU A 1 115 ? 8.133 11.031 6.695 1 97.06 115 LEU A CA 1
ATOM 915 C C . LEU A 1 115 ? 7.945 11.531 8.125 1 97.06 115 LEU A C 1
ATOM 917 O O . LEU A 1 115 ? 8.898 11.578 8.898 1 97.06 115 LEU A O 1
ATOM 921 N N . VAL A 1 116 ? 6.75 11.898 8.477 1 96.69 116 VAL A N 1
ATOM 922 C CA . VAL A 1 116 ? 6.441 12.414 9.805 1 96.69 116 VAL A CA 1
ATOM 923 C C . VAL A 1 116 ? 6.82 11.367 10.859 1 96.69 116 VAL A C 1
ATOM 925 O O . VAL A 1 116 ? 7.492 11.688 11.844 1 96.69 116 VAL A O 1
ATOM 928 N N . GLU A 1 117 ? 6.457 10.156 10.648 1 96 117 GLU A N 1
ATOM 929 C CA . GLU A 1 117 ? 6.785 9.086 11.578 1 96 117 GLU A CA 1
ATOM 930 C C . GLU A 1 117 ? 8.289 8.883 11.68 1 96 117 GLU A C 1
ATOM 932 O O . GLU A 1 117 ? 8.82 8.641 12.766 1 96 117 GLU A O 1
ATOM 937 N N . MET A 1 118 ? 8.938 8.984 10.562 1 96 118 MET A N 1
ATOM 938 C CA . MET A 1 118 ? 10.391 8.805 10.539 1 96 118 MET A CA 1
ATOM 939 C C . MET A 1 118 ? 11.086 9.906 11.328 1 96 118 MET A C 1
ATOM 941 O O . MET A 1 118 ? 12.039 9.641 12.062 1 96 118 MET A O 1
ATOM 945 N N . LEU A 1 119 ? 10.609 11.086 11.164 1 96.19 119 LEU A N 1
ATOM 946 C CA . LEU A 1 119 ? 11.219 12.234 11.828 1 96.19 119 LEU A CA 1
ATOM 947 C C . LEU A 1 119 ? 11.062 12.133 13.344 1 96.19 119 LEU A C 1
ATOM 949 O O . LEU A 1 119 ? 11.961 12.523 14.094 1 96.19 119 LEU A O 1
ATOM 953 N N . GLU A 1 120 ? 9.984 11.609 13.789 1 94 120 GLU A N 1
ATOM 954 C CA . GLU A 1 120 ? 9.711 11.492 15.219 1 94 120 GLU A CA 1
ATOM 955 C C . GLU A 1 120 ? 10.703 10.547 15.898 1 94 120 GLU A C 1
ATOM 957 O O . GLU A 1 120 ? 10.953 10.664 17.094 1 94 120 GLU A O 1
ATOM 962 N N . SER A 1 121 ? 11.289 9.656 15.172 1 91.62 121 SER A N 1
ATOM 963 C CA . SER A 1 121 ? 12.156 8.656 15.789 1 91.62 121 SER A CA 1
ATOM 964 C C . SER A 1 121 ? 13.594 8.805 15.305 1 91.62 121 SER A C 1
ATOM 966 O O . SER A 1 121 ? 14.461 7.992 15.656 1 91.62 121 SER A O 1
ATOM 968 N N . ALA A 1 122 ? 13.836 9.828 14.57 1 94.75 122 ALA A N 1
ATOM 969 C CA . ALA A 1 122 ? 15.141 9.93 13.922 1 94.75 122 ALA A CA 1
ATOM 970 C C . ALA A 1 122 ? 16.172 10.539 14.867 1 94.75 122 ALA A C 1
ATOM 972 O O . ALA A 1 122 ? 15.836 11.367 15.711 1 94.75 122 ALA A O 1
ATOM 973 N N . ASP A 1 123 ? 17.422 10.117 14.719 1 94.25 123 ASP A N 1
ATOM 974 C CA . ASP A 1 123 ? 18.531 10.703 15.469 1 94.25 123 ASP A CA 1
ATOM 975 C C . ASP A 1 123 ? 19.141 11.867 14.703 1 94.25 123 ASP A C 1
ATOM 977 O O . ASP A 1 123 ? 19.719 12.773 15.305 1 94.25 123 ASP A O 1
ATOM 981 N N . LEU A 1 124 ? 19.062 11.695 13.469 1 95.19 124 LEU A N 1
ATOM 982 C CA . LEU A 1 124 ? 19.688 12.656 12.562 1 95.19 124 LEU A CA 1
ATOM 983 C C . LEU A 1 124 ? 18.859 12.844 11.305 1 95.19 124 LEU A C 1
ATOM 985 O O . LEU A 1 124 ? 18.172 11.922 10.859 1 95.19 124 LEU A O 1
ATOM 989 N N . VAL A 1 125 ? 18.906 14.133 10.766 1 97.12 125 VAL A N 1
ATOM 990 C CA . VAL A 1 125 ? 18.156 14.406 9.547 1 97.12 125 VAL A CA 1
ATOM 991 C C . VAL A 1 125 ? 19.062 15.094 8.523 1 97.12 125 VAL A C 1
ATOM 993 O O . VAL A 1 125 ? 19.938 15.883 8.898 1 97.12 125 VAL A O 1
ATOM 996 N N . GLU A 1 126 ? 18.922 14.719 7.336 1 97.06 126 GLU A N 1
ATOM 997 C CA . GLU A 1 126 ? 19.578 15.383 6.219 1 97.06 126 GLU A CA 1
ATOM 998 C C . GLU A 1 126 ? 18.578 16.141 5.355 1 97.06 126 GLU A C 1
ATOM 1000 O O . GLU A 1 126 ? 17.562 15.586 4.93 1 97.06 126 GLU A O 1
ATOM 1005 N N . VAL A 1 127 ? 18.828 17.453 5.168 1 97.56 127 VAL A N 1
ATOM 1006 C CA . VAL A 1 127 ? 18.016 18.281 4.297 1 97.56 127 VAL A CA 1
ATOM 1007 C C . VAL A 1 127 ? 18.875 18.891 3.199 1 97.56 127 VAL A C 1
ATOM 1009 O O . VAL A 1 127 ? 19.844 19.609 3.488 1 97.56 127 VAL A O 1
ATOM 1012 N N . ASN A 1 128 ? 18.531 18.594 1.963 1 96.5 128 ASN A N 1
ATOM 1013 C CA . ASN A 1 128 ? 19.25 19.109 0.803 1 96.5 128 ASN A CA 1
ATOM 1014 C C . ASN A 1 128 ? 20.766 18.859 0.923 1 96.5 128 ASN A C 1
ATOM 1016 O O . ASN A 1 128 ? 21.562 19.766 0.675 1 96.5 128 ASN A O 1
ATOM 1020 N N . GLY A 1 129 ? 21.062 17.672 1.431 1 94.5 129 GLY A N 1
ATOM 1021 C CA . GLY A 1 129 ? 22.469 17.266 1.464 1 94.5 129 GLY A CA 1
ATOM 1022 C C . GLY A 1 129 ? 23.188 17.688 2.725 1 94.5 129 GLY A C 1
ATOM 1023 O O . GLY A 1 129 ? 24.344 17.328 2.943 1 94.5 129 GLY A O 1
ATOM 1024 N N . ILE A 1 130 ? 22.547 18.484 3.576 1 95.62 130 ILE A N 1
ATOM 1025 C CA . ILE A 1 130 ? 23.172 18.953 4.816 1 95.62 130 ILE A CA 1
ATOM 1026 C C . ILE A 1 130 ? 22.625 18.141 5.992 1 95.62 130 ILE A C 1
ATOM 1028 O O . ILE A 1 130 ? 21.422 17.984 6.152 1 95.62 130 ILE A O 1
ATOM 1032 N N . LYS A 1 131 ? 23.5 17.719 6.832 1 94.19 131 LYS A N 1
ATOM 1033 C CA . LYS A 1 131 ? 23.125 16.891 7.977 1 94.19 131 LYS A CA 1
ATOM 1034 C C . LYS A 1 131 ? 22.922 17.75 9.227 1 94.19 131 LYS A C 1
ATOM 1036 O O . LYS A 1 131 ? 23.703 18.641 9.508 1 94.19 131 LYS A O 1
ATOM 1041 N N . PHE A 1 132 ? 21.844 17.453 9.922 1 95.75 132 PHE A N 1
ATOM 1042 C CA . PHE A 1 132 ? 21.484 18.156 11.148 1 95.75 132 PHE A CA 1
ATOM 1043 C C . PHE A 1 132 ? 21.344 17.188 12.312 1 95.75 132 PHE A C 1
ATOM 1045 O O . PHE A 1 132 ? 20.391 16.422 12.367 1 95.75 132 PHE A O 1
ATOM 1052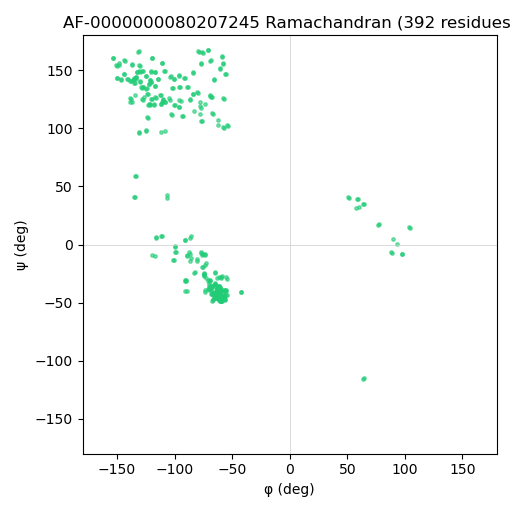 N N . PRO A 1 133 ? 22.25 17.234 13.219 1 91.44 133 PRO A N 1
ATOM 1053 C CA . PRO A 1 133 ? 22.156 16.328 14.367 1 91.44 133 PRO A CA 1
ATOM 1054 C C . PRO A 1 133 ? 21.094 16.781 15.383 1 91.44 133 PRO A C 1
ATOM 1056 O O . PRO A 1 133 ? 20.75 16.031 16.297 1 91.44 133 PRO A O 1
ATOM 1059 N N . SER A 1 134 ? 20.781 18.062 15.25 1 93.62 134 SER A N 1
ATOM 1060 C CA . SER A 1 134 ? 19.734 18.594 16.109 1 93.62 134 SER A CA 1
ATOM 1061 C C . SER A 1 134 ? 18.609 19.219 15.289 1 93.62 134 SER A C 1
ATOM 1063 O O . SER A 1 134 ? 18.875 19.984 14.359 1 93.62 134 SER A O 1
ATOM 1065 N N . PHE A 1 135 ? 17.422 18.797 15.633 1 96.5 135 PHE A N 1
ATOM 1066 C CA . PHE A 1 135 ? 16.219 19.344 14.992 1 96.5 135 PHE A CA 1
ATOM 1067 C C . PHE A 1 135 ? 15.016 19.234 15.914 1 96.5 135 PHE A C 1
ATOM 1069 O O . PHE A 1 135 ? 15.062 18.547 16.938 1 96.5 135 PHE A O 1
ATOM 1076 N N . THR A 1 136 ? 14.023 20.047 15.578 1 96.81 136 THR A N 1
ATOM 1077 C CA . THR A 1 136 ? 12.805 20.047 16.375 1 96.81 136 THR A CA 1
ATOM 1078 C C . THR A 1 136 ? 11.602 19.672 15.523 1 96.81 136 THR A C 1
ATOM 1080 O O . THR A 1 136 ? 11.5 20.078 14.367 1 96.81 136 THR A O 1
ATOM 1083 N N . ILE A 1 137 ? 10.734 18.891 16.078 1 96 137 ILE A N 1
ATOM 1084 C CA . ILE A 1 137 ? 9.469 18.516 15.469 1 96 137 ILE A CA 1
ATOM 1085 C C . ILE A 1 137 ? 8.312 18.938 16.391 1 96 137 ILE A C 1
ATOM 1087 O O . ILE A 1 137 ? 8.32 18.625 17.578 1 96 137 ILE A O 1
ATOM 1091 N N . ASP A 1 138 ? 7.469 19.75 15.906 1 95.5 138 ASP A N 1
ATOM 1092 C CA . ASP A 1 138 ? 6.227 20.141 16.578 1 95.5 138 ASP A CA 1
ATOM 1093 C C . ASP A 1 138 ? 5.035 20.031 15.625 1 95.5 138 ASP A C 1
ATOM 1095 O O . ASP A 1 138 ? 4.734 20.969 14.891 1 95.5 138 ASP A O 1
ATOM 1099 N N . LEU A 1 139 ? 4.387 18.938 15.711 1 90.81 139 LEU A N 1
ATOM 1100 C CA . LEU A 1 139 ? 3.336 18.625 14.75 1 90.81 139 LEU A CA 1
ATOM 1101 C C . LEU A 1 139 ? 2.094 19.469 15 1 90.81 139 LEU A C 1
ATOM 1103 O O . LEU A 1 139 ? 1.159 19.453 14.195 1 90.81 139 LEU A O 1
ATOM 1107 N N . ASN A 1 140 ? 2.09 20.203 16.109 1 87.81 140 ASN A N 1
ATOM 1108 C CA . ASN A 1 140 ? 0.985 21.109 16.406 1 87.81 140 ASN A CA 1
ATOM 1109 C C . ASN A 1 140 ? 1.199 22.469 15.75 1 87.81 140 ASN A C 1
ATOM 1111 O O . ASN A 1 140 ? 0.277 23.281 15.688 1 87.81 140 ASN A O 1
ATOM 1115 N N . ASP A 1 141 ? 2.395 22.656 15.32 1 91.25 141 ASP A N 1
ATOM 1116 C CA . ASP A 1 141 ? 2.709 23.906 14.633 1 91.25 141 ASP A CA 1
ATOM 1117 C C . ASP A 1 141 ? 2.545 23.75 13.125 1 91.25 141 ASP A C 1
ATOM 1119 O O . ASP A 1 141 ? 3.406 23.188 12.453 1 91.25 141 ASP A O 1
ATOM 1123 N N . GLU A 1 142 ? 1.596 24.344 12.547 1 88.19 142 GLU A N 1
ATOM 1124 C CA . GLU A 1 142 ? 1.251 24.172 11.141 1 88.19 142 GLU A CA 1
ATOM 1125 C C . GLU A 1 142 ? 2.309 24.797 10.234 1 88.19 142 GLU A C 1
ATOM 1127 O O . GLU A 1 142 ? 2.602 24.281 9.164 1 88.19 142 GLU A O 1
ATOM 1132 N N . GLU A 1 143 ? 2.869 25.859 10.68 1 91.25 143 GLU A N 1
ATOM 1133 C CA . GLU A 1 143 ? 3.775 26.625 9.828 1 91.25 143 GLU A CA 1
ATOM 1134 C C . GLU A 1 143 ? 5.219 26.156 10 1 91.25 143 GLU A C 1
ATOM 1136 O O . GLU A 1 143 ? 6.016 26.234 9.062 1 91.25 143 GLU A O 1
ATOM 1141 N N . SER A 1 144 ? 5.496 25.688 11.203 1 95.19 144 SER A N 1
ATOM 1142 C CA . SER A 1 144 ? 6.863 25.281 11.508 1 95.19 144 SER A CA 1
ATOM 1143 C C . SER A 1 144 ? 6.891 23.922 12.211 1 95.19 144 SER A C 1
ATOM 1145 O O . SER A 1 144 ? 7.473 23.797 13.289 1 95.19 144 SER A O 1
ATOM 1147 N N . ALA A 1 145 ? 6.367 22.969 11.539 1 97.19 145 ALA A N 1
ATOM 1148 C CA . ALA A 1 145 ? 6.266 21.641 12.133 1 97.19 145 ALA A CA 1
ATOM 1149 C C . ALA A 1 145 ? 7.645 21 12.281 1 97.19 145 ALA A C 1
ATOM 1151 O O . ALA A 1 145 ? 7.855 20.172 13.172 1 97.19 145 ALA A O 1
ATOM 1152 N N . PHE A 1 146 ? 8.547 21.312 11.414 1 97.94 146 PHE A N 1
ATOM 1153 C CA . PHE A 1 146 ? 9.93 20.844 11.445 1 97.94 146 PHE A CA 1
ATOM 1154 C C . PHE A 1 146 ? 10.891 22.031 11.32 1 97.94 146 PHE A C 1
ATOM 1156 O O . PHE A 1 146 ? 10.688 22.922 10.5 1 97.94 146 PHE A O 1
ATOM 1163 N N . SER A 1 147 ? 11.93 22 12.18 1 97.75 147 SER A N 1
ATOM 1164 C CA . SER A 1 147 ? 12.953 23.047 12.094 1 97.75 147 SER A CA 1
ATOM 1165 C C . SER A 1 147 ? 14.328 22.5 12.461 1 97.75 147 SER A C 1
ATOM 1167 O O . SER A 1 147 ? 14.445 21.625 13.328 1 97.75 147 SER A O 1
ATOM 1169 N N . CYS A 1 148 ? 15.281 22.969 11.758 1 96.94 148 CYS A N 1
ATOM 1170 C CA . CYS A 1 148 ? 16.672 22.609 12.039 1 96.94 148 CYS A CA 1
ATOM 1171 C C . CYS A 1 148 ? 17.609 23.75 11.648 1 96.94 148 CYS A C 1
ATOM 1173 O O . CYS A 1 148 ? 17.25 24.594 10.836 1 96.94 148 CYS A O 1
ATOM 1175 N N . GLU A 1 149 ? 18.781 23.75 12.359 1 95.44 149 GLU A N 1
ATOM 1176 C CA . GLU A 1 149 ? 19.781 24.781 12.086 1 95.44 149 GLU A CA 1
ATOM 1177 C C . GLU A 1 149 ? 21.203 24.25 12.352 1 95.44 149 GLU A C 1
ATOM 1179 O O . GLU A 1 149 ? 21.391 23.359 13.188 1 95.44 149 GLU A O 1
ATOM 1184 N N . THR A 1 150 ? 22.062 24.672 11.547 1 93.94 150 THR A N 1
ATOM 1185 C CA . THR A 1 150 ? 23.469 24.328 11.758 1 93.94 150 THR A CA 1
ATOM 1186 C C . THR A 1 150 ? 24.375 25.453 11.25 1 93.94 150 THR A C 1
ATOM 1188 O O . THR A 1 150 ? 23.938 26.297 10.461 1 93.94 150 THR A O 1
ATOM 1191 N N . ILE A 1 151 ? 25.562 25.5 11.836 1 93.62 151 ILE A N 1
ATOM 1192 C CA . ILE A 1 151 ? 26.578 26.422 11.367 1 93.62 151 ILE A CA 1
ATOM 1193 C C . ILE A 1 151 ? 27.5 25.719 10.375 1 93.62 151 ILE A C 1
ATOM 1195 O O . ILE A 1 151 ? 28.125 24.703 10.703 1 93.62 151 ILE A O 1
ATOM 1199 N N . MET A 1 152 ? 27.578 26.281 9.242 1 91.38 152 MET A N 1
ATOM 1200 C CA . MET A 1 152 ? 28.406 25.719 8.18 1 91.38 152 MET A CA 1
ATOM 1201 C C . MET A 1 152 ? 29.875 26.062 8.398 1 91.38 152 MET A C 1
ATOM 1203 O O . MET A 1 152 ? 30.203 26.938 9.203 1 91.38 152 MET A O 1
ATOM 1207 N N . PRO A 1 153 ? 30.75 25.359 7.66 1 90 153 PRO A N 1
ATOM 1208 C CA . PRO A 1 153 ? 32.188 25.625 7.82 1 90 153 PRO A CA 1
ATOM 1209 C C . PRO A 1 153 ? 32.562 27.062 7.52 1 90 153 PRO A C 1
ATOM 1211 O O . PRO A 1 153 ? 33.531 27.578 8.07 1 90 153 PRO A O 1
ATOM 1214 N N . ASN A 1 154 ? 31.828 27.734 6.695 1 92.81 154 ASN A N 1
ATOM 1215 C CA . ASN A 1 154 ? 32.094 29.125 6.348 1 92.81 154 ASN A CA 1
ATOM 1216 C C . ASN A 1 154 ? 31.438 30.094 7.332 1 92.81 154 ASN A C 1
ATOM 1218 O O . ASN A 1 154 ? 31.281 31.281 7.031 1 92.81 154 ASN A O 1
ATOM 1222 N N . TYR A 1 155 ? 30.875 29.562 8.328 1 93.12 155 TYR A N 1
ATOM 1223 C CA . TYR A 1 155 ? 30.328 30.297 9.469 1 93.12 155 TYR A CA 1
ATOM 1224 C C . TYR A 1 155 ? 28.984 30.922 9.117 1 93.12 155 TYR A C 1
ATOM 1226 O O . TYR A 1 155 ? 28.562 31.891 9.75 1 93.12 155 TYR A O 1
ATOM 1234 N N . THR A 1 156 ? 28.391 30.422 8.047 1 93.25 156 THR A N 1
ATOM 1235 C CA . THR A 1 156 ? 27.016 30.828 7.758 1 93.25 156 THR A CA 1
ATOM 1236 C C . THR A 1 156 ? 26.031 29.844 8.398 1 93.25 156 THR A C 1
ATOM 1238 O O . THR A 1 156 ? 26.312 28.656 8.539 1 93.25 156 THR A O 1
ATOM 1241 N N . VAL A 1 157 ? 24.984 30.484 8.828 1 93.19 157 VAL A N 1
ATOM 1242 C CA . VAL A 1 157 ? 23.938 29.672 9.438 1 93.19 157 VAL A CA 1
ATOM 1243 C C . VAL A 1 157 ? 22.984 29.156 8.359 1 93.19 157 VAL A C 1
ATOM 1245 O O . VAL A 1 157 ? 22.516 29.922 7.52 1 93.19 157 VAL A O 1
ATOM 1248 N N . LYS A 1 158 ? 22.812 27.859 8.289 1 94.81 158 LYS A N 1
ATOM 1249 C CA . LYS A 1 158 ? 21.797 27.234 7.449 1 94.81 158 LYS A CA 1
ATOM 1250 C C . LYS A 1 158 ? 20.609 26.75 8.289 1 94.81 158 LYS A C 1
ATOM 1252 O O . LYS A 1 158 ? 20.812 26.062 9.297 1 94.81 158 LYS A O 1
ATOM 1257 N N . GLU A 1 159 ? 19.453 27.234 7.91 1 95.06 159 GLU A N 1
ATOM 1258 C CA . GLU A 1 159 ? 18.266 26.844 8.648 1 95.06 159 GLU A CA 1
ATOM 1259 C C . GLU A 1 159 ? 17.125 26.453 7.703 1 95.06 159 GLU A C 1
ATOM 1261 O O . GLU A 1 159 ? 17.016 27 6.602 1 95.06 159 GLU A O 1
ATOM 1266 N N . PHE A 1 160 ? 16.359 25.438 8.078 1 96.25 160 PHE A N 1
ATOM 1267 C CA . PHE A 1 160 ? 15.164 25.016 7.355 1 96.25 160 PHE A CA 1
ATOM 1268 C C . PHE A 1 160 ? 13.969 24.938 8.289 1 96.25 160 PHE A C 1
ATOM 1270 O O . PHE A 1 160 ? 14.094 24.5 9.438 1 96.25 160 PHE A O 1
ATOM 1277 N N . THR A 1 161 ? 12.891 25.438 7.828 1 97.06 161 THR A N 1
ATOM 1278 C CA . THR A 1 161 ? 11.594 25.312 8.484 1 97.06 161 THR A CA 1
ATOM 1279 C C . THR A 1 161 ? 10.547 24.781 7.5 1 97.06 161 THR A C 1
ATOM 1281 O O . THR A 1 161 ? 10.383 25.328 6.406 1 97.06 161 THR A O 1
ATOM 1284 N N . ILE A 1 162 ? 9.898 23.703 7.863 1 97.25 162 ILE A N 1
ATOM 1285 C CA . ILE A 1 162 ? 8.914 23.078 6.988 1 97.25 162 ILE A CA 1
ATOM 1286 C C . ILE A 1 162 ? 7.578 22.953 7.715 1 97.25 162 ILE A C 1
ATOM 1288 O O . ILE A 1 162 ? 7.531 22.531 8.875 1 97.25 162 ILE A O 1
ATOM 1292 N N . GLY A 1 163 ? 6.52 23.312 7.055 1 96.75 163 GLY A N 1
ATOM 1293 C CA . GLY A 1 163 ? 5.188 23.25 7.629 1 96.75 163 GLY A CA 1
ATOM 1294 C C . GLY A 1 163 ? 4.645 21.828 7.691 1 96.75 163 GLY A C 1
ATOM 1295 O O . GLY A 1 163 ? 5.168 20.922 7.031 1 96.75 163 GLY A O 1
ATOM 1296 N N . TYR A 1 164 ? 3.598 21.703 8.484 1 95.62 164 TYR A N 1
ATOM 1297 C CA . TYR A 1 164 ? 3.029 20.391 8.742 1 95.62 164 TYR A CA 1
ATOM 1298 C C . TYR A 1 164 ? 2.426 19.797 7.477 1 95.62 164 TYR A C 1
ATOM 1300 O O . TYR A 1 164 ? 2.623 18.609 7.184 1 95.62 164 TYR A O 1
ATOM 1308 N N . THR A 1 165 ? 1.69 20.562 6.754 1 94.25 165 THR A N 1
ATOM 1309 C CA . THR A 1 165 ? 1.057 20.078 5.527 1 94.25 165 THR A CA 1
ATOM 1310 C C . THR A 1 165 ? 2.104 19.578 4.535 1 94.25 165 THR A C 1
ATOM 1312 O O . THR A 1 165 ? 1.942 18.516 3.938 1 94.25 165 THR A O 1
ATOM 1315 N N . ALA A 1 166 ? 3.117 20.312 4.426 1 95.94 166 ALA A N 1
ATOM 1316 C CA . ALA A 1 166 ? 4.191 19.953 3.506 1 95.94 166 ALA A CA 1
ATOM 1317 C C . ALA A 1 166 ? 4.84 18.625 3.924 1 95.94 166 ALA A C 1
ATOM 1319 O O . ALA A 1 166 ? 5.113 17.766 3.084 1 95.94 166 ALA A O 1
ATOM 1320 N N . LEU A 1 167 ? 5.066 18.484 5.223 1 96.5 167 LEU A N 1
ATOM 1321 C CA . LEU A 1 167 ? 5.672 17.266 5.742 1 96.5 167 LEU A CA 1
ATOM 1322 C C . LEU A 1 167 ? 4.77 16.062 5.492 1 96.5 167 LEU A C 1
ATOM 1324 O O . LEU A 1 167 ? 5.238 15 5.07 1 96.5 167 LEU A O 1
ATOM 1328 N N . THR A 1 168 ? 3.555 16.266 5.695 1 94.19 168 THR A N 1
ATOM 1329 C CA . THR A 1 168 ? 2.576 15.195 5.574 1 94.19 168 THR A CA 1
ATOM 1330 C C . THR A 1 168 ? 2.393 14.797 4.113 1 94.19 168 THR A C 1
ATOM 1332 O O . THR A 1 168 ? 2.18 13.617 3.809 1 94.19 168 THR A O 1
ATOM 1335 N N . ASP A 1 169 ? 2.545 15.695 3.174 1 92.44 169 ASP A N 1
ATOM 1336 C CA . ASP A 1 169 ? 2.316 15.461 1.752 1 92.44 169 ASP A CA 1
ATOM 1337 C C . ASP A 1 169 ? 3.596 15 1.059 1 92.44 169 ASP A C 1
ATOM 1339 O O . ASP A 1 169 ? 3.621 14.836 -0.163 1 92.44 169 ASP A O 1
ATOM 1343 N N . ALA A 1 170 ? 4.566 14.844 1.849 1 95.75 170 ALA A N 1
ATOM 1344 C CA . ALA A 1 170 ? 5.852 14.469 1.262 1 95.75 170 ALA A CA 1
ATOM 1345 C C . ALA A 1 170 ? 5.727 13.203 0.421 1 95.75 170 ALA A C 1
ATOM 1347 O O . ALA A 1 170 ? 4.961 12.297 0.762 1 95.75 170 ALA A O 1
ATOM 1348 N N . VAL A 1 171 ? 6.492 13.141 -0.604 1 93.06 171 VAL A N 1
ATOM 1349 C CA . VAL A 1 171 ? 6.469 12 -1.521 1 93.06 171 VAL A CA 1
ATOM 1350 C C . VAL A 1 171 ? 7.82 11.297 -1.506 1 93.06 171 VAL A C 1
ATOM 1352 O O . VAL A 1 171 ? 8.867 11.945 -1.553 1 93.06 171 VAL A O 1
ATOM 1355 N N . TRP A 1 172 ? 7.758 10 -1.474 1 95.44 172 TRP A N 1
ATOM 1356 C CA . TRP A 1 172 ? 8.984 9.211 -1.471 1 95.44 172 TRP A CA 1
ATOM 1357 C C . TRP A 1 172 ? 9.5 9 -2.891 1 95.44 172 TRP A C 1
ATOM 1359 O O . TRP A 1 172 ? 8.734 8.648 -3.791 1 95.44 172 TRP A O 1
ATOM 1369 N N . ASN A 1 173 ? 10.734 9.289 -3.025 1 94.25 173 ASN A N 1
ATOM 1370 C CA . ASN A 1 173 ? 11.422 8.953 -4.266 1 94.25 173 ASN A CA 1
ATOM 1371 C C . ASN A 1 173 ? 12.297 7.715 -4.105 1 94.25 173 ASN A C 1
ATOM 1373 O O . ASN A 1 173 ? 13.375 7.777 -3.506 1 94.25 173 ASN A O 1
ATOM 1377 N N . SER A 1 174 ? 11.914 6.66 -4.758 1 91.25 174 SER A N 1
ATOM 1378 C CA . SER A 1 174 ? 12.57 5.371 -4.574 1 91.25 174 SER A CA 1
ATOM 1379 C C . SER A 1 174 ? 13.93 5.332 -5.262 1 91.25 174 SER A C 1
ATOM 1381 O O . SER A 1 174 ? 14.797 4.543 -4.887 1 91.25 174 SER A O 1
ATOM 1383 N N . SER A 1 175 ? 14.117 6.102 -6.246 1 92.12 175 SER A N 1
ATOM 1384 C CA . SER A 1 175 ? 15.375 6.109 -6.988 1 92.12 175 SER A CA 1
ATOM 1385 C C . SER A 1 175 ? 16.484 6.781 -6.188 1 92.12 175 SER A C 1
ATOM 1387 O O . SER A 1 175 ? 17.609 6.273 -6.133 1 92.12 175 SER A O 1
ATOM 1389 N N . THR A 1 176 ? 16.156 7.848 -5.5 1 92.56 176 THR A N 1
ATOM 1390 C CA . THR A 1 176 ? 17.172 8.602 -4.781 1 92.56 176 THR A CA 1
ATOM 1391 C C . THR A 1 176 ? 17.141 8.281 -3.291 1 92.56 176 THR A C 1
ATOM 1393 O O . THR A 1 176 ? 18.062 8.617 -2.555 1 92.56 176 THR A O 1
ATOM 1396 N N . LYS A 1 177 ? 16.109 7.637 -2.852 1 93.25 177 LYS A N 1
ATOM 1397 C CA . LYS A 1 177 ? 15.914 7.242 -1.46 1 93.25 177 LYS A CA 1
ATOM 1398 C C . LYS A 1 177 ? 15.789 8.469 -0.554 1 93.25 177 LYS A C 1
ATOM 1400 O O . LYS A 1 177 ? 16.359 8.492 0.541 1 93.25 177 LYS A O 1
ATOM 1405 N N . TYR A 1 178 ? 15.148 9.586 -1.101 1 95.06 178 TYR A N 1
ATOM 1406 C CA . TYR A 1 178 ? 14.805 10.805 -0.372 1 95.06 178 TYR A CA 1
ATOM 1407 C C . TYR A 1 178 ? 13.305 11.055 -0.401 1 95.06 178 TYR A C 1
ATOM 1409 O O . TYR A 1 178 ? 12.617 10.633 -1.335 1 95.06 178 TYR A O 1
ATOM 1417 N N . TRP A 1 179 ? 12.906 11.656 0.68 1 97.5 179 TRP A N 1
ATOM 1418 C CA . TRP A 1 179 ? 11.586 12.273 0.635 1 97.5 179 TRP A CA 1
ATOM 1419 C C . TRP A 1 179 ? 11.641 13.625 -0.081 1 97.5 179 TRP A C 1
ATOM 1421 O O . TRP A 1 179 ? 12.523 14.445 0.19 1 97.5 179 TRP A O 1
ATOM 1431 N N . PHE A 1 180 ? 10.742 13.789 -1.005 1 97.69 180 PHE A N 1
ATOM 1432 C CA . PHE A 1 180 ? 10.57 15.078 -1.656 1 97.69 180 PHE A CA 1
ATOM 1433 C C . PHE A 1 180 ? 9.445 15.867 -1.005 1 97.69 180 PHE A C 1
ATOM 1435 O O . PHE A 1 180 ? 8.305 15.406 -0.954 1 97.69 180 PHE A O 1
ATOM 1442 N N . VAL A 1 181 ? 9.789 17.016 -0.454 1 97.5 181 VAL A N 1
ATOM 1443 C CA . VAL A 1 181 ? 8.844 17.844 0.271 1 97.5 181 VAL A CA 1
ATOM 1444 C C . VAL A 1 181 ? 8.688 19.188 -0.444 1 97.5 181 VAL A C 1
ATOM 1446 O O . VAL A 1 181 ? 9.68 19.844 -0.771 1 97.5 181 VAL A O 1
ATOM 1449 N N . THR A 1 182 ? 7.469 19.531 -0.724 1 96.44 182 THR A N 1
ATOM 1450 C CA . THR A 1 182 ? 7.172 20.844 -1.285 1 96.44 182 THR A CA 1
ATOM 1451 C C . THR A 1 182 ? 6.398 21.688 -0.283 1 96.44 182 THR A C 1
ATOM 1453 O O . THR A 1 182 ? 5.316 21.312 0.163 1 96.44 182 THR A O 1
ATOM 1456 N N . ASP A 1 183 ? 6.973 22.797 0.042 1 95.75 183 ASP A N 1
ATOM 1457 C CA . ASP A 1 183 ? 6.348 23.75 0.96 1 95.75 183 ASP A CA 1
ATOM 1458 C C . ASP A 1 183 ? 6.246 25.141 0.331 1 95.75 183 ASP A C 1
ATOM 1460 O O . ASP A 1 183 ? 7.207 25.906 0.362 1 95.75 183 ASP A O 1
ATOM 1464 N N . GLY A 1 184 ? 5.082 25.422 -0.203 1 91.19 184 GLY A N 1
ATOM 1465 C CA . GLY A 1 184 ? 4.965 26.641 -0.98 1 91.19 184 GLY A CA 1
ATOM 1466 C C . GLY A 1 184 ? 5.82 26.641 -2.232 1 91.19 184 GLY A C 1
ATOM 1467 O O . GLY A 1 184 ? 5.664 25.766 -3.094 1 91.19 184 GLY A O 1
ATOM 1468 N N . HIS A 1 185 ? 6.762 27.516 -2.252 1 91.44 185 HIS A N 1
ATOM 1469 C CA . HIS A 1 185 ? 7.625 27.625 -3.422 1 91.44 185 HIS A CA 1
ATOM 1470 C C . HIS A 1 185 ? 8.953 26.922 -3.203 1 91.44 185 HIS A C 1
ATOM 1472 O O . HIS A 1 185 ? 9.781 26.828 -4.117 1 91.44 185 HIS A O 1
ATOM 1478 N N . GLU A 1 186 ? 9.125 26.391 -2.066 1 94.94 186 GLU A N 1
ATOM 1479 C CA . GLU A 1 186 ? 10.383 25.719 -1.761 1 94.94 186 GLU A CA 1
ATOM 1480 C C . GLU A 1 186 ? 10.234 24.203 -1.814 1 94.94 186 GLU A C 1
ATOM 1482 O O . GLU A 1 186 ? 9.156 23.672 -1.533 1 94.94 186 GLU A O 1
ATOM 1487 N N . SER A 1 187 ? 11.258 23.609 -2.266 1 96 187 SER A N 1
ATOM 1488 C CA . SER A 1 187 ? 11.297 22.156 -2.289 1 96 187 SER A CA 1
ATOM 1489 C C . SER A 1 187 ? 12.523 21.625 -1.546 1 96 187 SER A C 1
ATOM 1491 O O . SER A 1 187 ? 13.602 22.203 -1.616 1 96 187 SER A O 1
ATOM 1493 N N . TYR A 1 188 ? 12.344 20.531 -0.907 1 97.12 188 TYR A N 1
ATOM 1494 C CA . TYR A 1 188 ? 13.391 19.938 -0.076 1 97.12 188 TYR A CA 1
ATOM 1495 C C . TYR A 1 188 ? 13.523 18.453 -0.347 1 97.12 188 TYR A C 1
ATOM 1497 O O . TYR A 1 188 ? 12.539 17.766 -0.641 1 97.12 188 TYR A O 1
ATOM 1505 N N . HIS A 1 189 ? 14.758 17.984 -0.292 1 97.56 189 HIS A N 1
ATOM 1506 C CA . HIS A 1 189 ? 15.047 16.562 -0.171 1 97.56 189 HIS A CA 1
ATOM 1507 C C . HIS A 1 189 ? 15.398 16.188 1.265 1 97.56 189 HIS A C 1
ATOM 1509 O O . HIS A 1 189 ? 16.359 16.719 1.827 1 97.56 189 HIS A O 1
ATOM 1515 N N . VAL A 1 190 ? 14.633 15.32 1.831 1 97.56 190 VAL A N 1
ATOM 1516 C CA . VAL A 1 190 ? 14.797 15.023 3.25 1 97.56 190 VAL A CA 1
ATOM 1517 C C . VAL A 1 190 ? 15.078 13.531 3.432 1 97.56 190 VAL A C 1
ATOM 1519 O O . VAL A 1 190 ? 14.484 12.695 2.75 1 97.56 190 VAL A O 1
ATOM 1522 N N . ARG A 1 191 ? 16 13.219 4.309 1 96.69 191 ARG A N 1
ATOM 1523 C CA . ARG A 1 191 ? 16.312 11.852 4.711 1 96.69 191 ARG A CA 1
ATOM 1524 C C . ARG A 1 191 ? 16.594 11.766 6.207 1 96.69 191 ARG A C 1
ATOM 1526 O O . ARG A 1 191 ? 17.125 12.719 6.793 1 96.69 191 ARG A O 1
ATOM 1533 N N . THR A 1 192 ? 16.156 10.711 6.816 1 96.25 192 THR A N 1
ATOM 1534 C CA . THR A 1 192 ? 16.406 10.516 8.242 1 96.25 192 THR A CA 1
ATOM 1535 C C . THR A 1 192 ? 17.375 9.367 8.477 1 96.25 192 THR A C 1
ATOM 1537 O O . THR A 1 192 ? 17.5 8.469 7.637 1 96.25 192 THR A O 1
ATOM 1540 N N . PHE A 1 193 ? 18.047 9.43 9.648 1 93.69 193 PHE A N 1
ATOM 1541 C CA . PHE A 1 193 ? 18.984 8.391 10.047 1 93.69 193 PHE A CA 1
ATOM 1542 C C . PHE A 1 193 ? 18.781 7.996 11.508 1 93.69 193 PHE A C 1
ATOM 1544 O O . PHE A 1 193 ? 18.438 8.836 12.344 1 93.69 193 PHE A O 1
ATOM 1551 N N . ASN A 1 194 ? 18.859 6.688 11.734 1 91 194 ASN A N 1
ATOM 1552 C CA . ASN A 1 194 ? 18.891 6.168 13.102 1 91 194 ASN A CA 1
ATOM 1553 C C . ASN A 1 194 ? 20.25 5.57 13.438 1 91 194 ASN A C 1
ATOM 1555 O O . ASN A 1 194 ? 20.797 4.785 12.656 1 91 194 ASN A O 1
ATOM 1559 N N . LEU A 1 195 ? 20.844 6.078 14.461 1 82 195 LEU A N 1
ATOM 1560 C CA . LEU A 1 195 ? 22.172 5.602 14.859 1 82 195 LEU A CA 1
ATOM 1561 C C . LEU A 1 195 ? 22.062 4.254 15.57 1 82 195 LEU A C 1
ATOM 1563 O O . LEU A 1 195 ? 21.125 4.016 16.328 1 82 195 LEU A O 1
ATOM 1567 N N . VAL A 1 196 ? 22.438 3.102 14.953 1 69.44 196 VAL A N 1
ATOM 1568 C CA . VAL A 1 196 ? 22.469 1.783 15.578 1 69.44 196 VAL A CA 1
ATOM 1569 C C . VAL A 1 196 ? 23.375 1.812 16.812 1 69.44 196 VAL A C 1
ATOM 1571 O O . VAL A 1 196 ? 24.469 2.383 16.766 1 69.44 196 VAL A O 1
ATOM 1574 N N . GLN A 1 197 ? 22.906 1.912 18.031 1 49.53 197 GLN A N 1
ATOM 1575 C CA . GLN A 1 197 ? 23.844 1.685 19.141 1 49.53 197 GLN A CA 1
ATOM 1576 C C . GLN A 1 197 ? 24.547 0.341 19 1 49.53 197 GLN A C 1
ATOM 1578 O O . GLN A 1 197 ? 23.891 -0.695 18.844 1 49.53 197 GLN A O 1
ATOM 1583 N N . GLN A 1 198 ? 25.828 0.307 18.531 1 34.97 198 GLN A N 1
ATOM 1584 C CA . GLN A 1 198 ? 26.688 -0.848 18.734 1 34.97 198 GLN A CA 1
ATOM 1585 C C . GLN A 1 198 ? 26.797 -1.184 20.219 1 34.97 198 GLN A C 1
ATOM 1587 O O . GLN A 1 198 ? 26.906 -0.285 21.062 1 34.97 198 GLN A O 1
ATOM 1592 N N . MET B 1 1 ? 7.719 -11.766 15.539 1 63.72 1 MET B N 1
ATOM 1593 C CA . MET B 1 1 ? 6.461 -11.055 15.32 1 63.72 1 MET B CA 1
ATOM 1594 C C . MET B 1 1 ? 6.402 -10.469 13.914 1 63.72 1 MET B C 1
ATOM 1596 O O . MET B 1 1 ? 7.43 -10.07 13.359 1 63.72 1 MET B O 1
ATOM 1600 N N . THR B 1 2 ? 5.25 -10.703 13.188 1 78.75 2 THR B N 1
ATOM 1601 C CA . THR B 1 2 ? 5.059 -10.227 11.82 1 78.75 2 THR B CA 1
ATOM 1602 C C . THR B 1 2 ? 4.957 -8.703 11.797 1 78.75 2 THR B C 1
ATOM 1604 O O . THR B 1 2 ? 4.102 -8.117 12.461 1 78.75 2 THR B O 1
ATOM 1607 N N . THR B 1 3 ? 5.898 -8.047 11.227 1 90.81 3 THR B N 1
ATOM 1608 C CA . THR B 1 3 ? 5.863 -6.598 11.055 1 90.81 3 THR B CA 1
ATOM 1609 C C . THR B 1 3 ? 4.789 -6.195 10.047 1 90.81 3 THR B C 1
ATOM 1611 O O . THR B 1 3 ? 4.672 -6.809 8.984 1 90.81 3 THR B O 1
ATOM 1614 N N . THR B 1 4 ? 3.967 -5.285 10.453 1 96 4 THR B N 1
ATOM 1615 C CA . THR B 1 4 ? 2.881 -4.863 9.578 1 96 4 THR B CA 1
ATOM 1616 C C . THR B 1 4 ? 2.988 -3.371 9.266 1 96 4 THR B C 1
ATOM 1618 O O . THR B 1 4 ? 3.738 -2.646 9.922 1 96 4 THR B O 1
ATOM 1621 N N . VAL B 1 5 ? 2.34 -2.961 8.219 1 97.62 5 VAL B N 1
ATOM 1622 C CA . VAL B 1 5 ? 2.178 -1.564 7.828 1 97.62 5 VAL B CA 1
ATOM 1623 C C . VAL B 1 5 ? 0.711 -1.285 7.508 1 97.62 5 VAL B C 1
ATOM 1625 O O . VAL B 1 5 ? -0.091 -2.213 7.379 1 97.62 5 VAL B O 1
ATOM 1628 N N . PHE B 1 6 ? 0.419 -0.003 7.438 1 97.56 6 PHE B N 1
ATOM 1629 C CA . PHE B 1 6 ? -0.906 0.444 7.023 1 97.56 6 PHE B CA 1
ATOM 1630 C C . PHE B 1 6 ? -0.844 1.144 5.672 1 97.56 6 PHE B C 1
ATOM 1632 O O . PHE B 1 6 ? -0.019 2.037 5.469 1 97.56 6 PHE B O 1
ATOM 1639 N N . THR B 1 7 ? -1.674 0.707 4.785 1 96.81 7 THR B N 1
ATOM 1640 C CA . THR B 1 7 ? -1.791 1.383 3.498 1 96.81 7 THR B CA 1
ATOM 1641 C C . THR B 1 7 ? -3.018 2.289 3.473 1 96.81 7 THR B C 1
ATOM 1643 O O . THR B 1 7 ? -4.059 1.949 4.039 1 96.81 7 THR B O 1
ATOM 1646 N N . LEU B 1 8 ? -2.832 3.379 2.844 1 96 8 LEU B N 1
ATOM 1647 C CA . LEU B 1 8 ? -3.939 4.301 2.613 1 96 8 LEU B CA 1
ATOM 1648 C C . LEU B 1 8 ? -4.203 4.473 1.122 1 96 8 LEU B C 1
ATOM 1650 O O . LEU B 1 8 ? -3.303 4.855 0.369 1 96 8 LEU B O 1
ATOM 1654 N N . THR B 1 9 ? -5.383 4.148 0.728 1 92.06 9 THR B N 1
ATOM 1655 C CA . THR B 1 9 ? -5.867 4.445 -0.616 1 92.06 9 THR B CA 1
ATOM 1656 C C . THR B 1 9 ? -7.02 5.441 -0.57 1 92.06 9 THR B C 1
ATOM 1658 O O . THR B 1 9 ? -7.809 5.441 0.378 1 92.06 9 THR B O 1
ATOM 1661 N N . GLN B 1 10 ? -6.992 6.301 -1.572 1 88.62 10 GLN B N 1
ATOM 1662 C CA . GLN B 1 10 ? -8.039 7.312 -1.68 1 88.62 10 GLN B CA 1
ATOM 1663 C C . GLN B 1 10 ? -8.625 7.348 -3.088 1 88.62 10 GLN B C 1
ATOM 1665 O O . GLN B 1 10 ? -7.961 6.961 -4.055 1 88.62 10 GLN B O 1
ATOM 1670 N N . ALA B 1 11 ? -9.828 7.672 -3.195 1 82.5 11 ALA B N 1
ATOM 1671 C CA . ALA B 1 11 ? -10.492 7.926 -4.469 1 82.5 11 ALA B CA 1
ATOM 1672 C C . ALA B 1 11 ? -11.414 9.141 -4.375 1 82.5 11 ALA B C 1
ATOM 1674 O O . ALA B 1 11 ? -12.148 9.297 -3.395 1 82.5 11 ALA B O 1
ATOM 1675 N N . TYR B 1 12 ? -11.195 10.086 -5.191 1 78.06 12 TYR B N 1
ATOM 1676 C CA . TYR B 1 12 ? -12.102 11.234 -5.164 1 78.06 12 TYR B CA 1
ATOM 1677 C C . TYR B 1 12 ? -12.508 11.633 -6.578 1 78.06 12 TYR B C 1
ATOM 1679 O O . TYR B 1 12 ? -11.742 11.453 -7.527 1 78.06 12 TYR B O 1
ATOM 1687 N N . ALA B 1 13 ? -13.781 11.75 -6.797 1 68.62 13 ALA B N 1
ATOM 1688 C CA . ALA B 1 13 ? -14.32 12.195 -8.078 1 68.62 13 ALA B CA 1
ATOM 1689 C C . ALA B 1 13 ? -13.859 13.617 -8.398 1 68.62 13 ALA B C 1
ATOM 1691 O O . ALA B 1 13 ? -13.758 14.461 -7.508 1 68.62 13 ALA B O 1
ATOM 1692 N N . SER B 1 14 ? -12.914 13.742 -9.383 1 56.72 14 SER B N 1
ATOM 1693 C CA . SER B 1 14 ? -12.539 15.094 -9.758 1 56.72 14 SER B CA 1
ATOM 1694 C C . SER B 1 14 ? -13.531 15.68 -10.766 1 56.72 14 SER B C 1
ATOM 1696 O O . SER B 1 14 ? -14.008 14.977 -11.656 1 56.72 14 SER B O 1
ATOM 1698 N N . GLU B 1 15 ? -14.219 16.656 -10.422 1 54.44 15 GLU B N 1
ATOM 1699 C CA . GLU B 1 15 ? -15.062 17.359 -11.383 1 54.44 15 GLU B CA 1
ATOM 1700 C C . GLU B 1 15 ? -14.344 17.547 -12.711 1 54.44 15 GLU B C 1
ATOM 1702 O O . GLU B 1 15 ? -14.977 17.547 -13.773 1 54.44 15 GLU B O 1
ATOM 1707 N N . GLN B 1 16 ? -13.047 17.875 -12.555 1 47.91 16 GLN B N 1
ATOM 1708 C CA . GLN B 1 16 ? -12.344 18.281 -13.766 1 47.91 16 GLN B CA 1
ATOM 1709 C C . GLN B 1 16 ? -12.289 17.141 -14.781 1 47.91 16 GLN B C 1
ATOM 1711 O O . GLN B 1 16 ? -12.234 17.375 -15.984 1 47.91 16 GLN B O 1
ATOM 1716 N N . ASN B 1 17 ? -12.297 16.016 -14.281 1 47.81 17 ASN B N 1
ATOM 1717 C CA . ASN B 1 17 ? -12.062 14.969 -15.266 1 47.81 17 ASN B CA 1
ATOM 1718 C C . ASN B 1 17 ? -13.336 14.195 -15.57 1 47.81 17 ASN B C 1
ATOM 1720 O O . ASN B 1 17 ? -13.281 13.008 -15.906 1 47.81 17 ASN B O 1
ATOM 1724 N N . GLY B 1 18 ? -14.461 14.883 -15.656 1 48.38 18 GLY B N 1
ATOM 1725 C CA . GLY B 1 18 ? -15.648 14.211 -16.156 1 48.38 18 GLY B CA 1
ATOM 1726 C C . GLY B 1 18 ? -16.031 12.984 -15.352 1 48.38 18 GLY B C 1
ATOM 1727 O O . GLY B 1 18 ? -16.5 11.992 -15.906 1 48.38 18 GLY B O 1
ATOM 1728 N N . ASN B 1 19 ? -15.789 12.93 -14.109 1 53.34 19 ASN B N 1
ATOM 1729 C CA . ASN B 1 19 ? -16.25 11.898 -13.195 1 53.34 19 ASN B CA 1
ATOM 1730 C C . ASN B 1 19 ? -15.266 10.742 -13.094 1 53.34 19 ASN B C 1
ATOM 1732 O O . ASN B 1 19 ? -15.625 9.648 -12.648 1 53.34 19 ASN B O 1
ATOM 1736 N N . ILE B 1 20 ? -14.195 10.922 -13.734 1 57.09 20 ILE B N 1
ATOM 1737 C CA . ILE B 1 20 ? -13.227 9.844 -13.562 1 57.09 20 ILE B CA 1
ATOM 1738 C C . ILE B 1 20 ? -12.523 9.992 -12.211 1 57.09 20 ILE B C 1
ATOM 1740 O O . ILE B 1 20 ? -11.984 11.055 -11.906 1 57.09 20 ILE B O 1
ATOM 1744 N N . PRO B 1 21 ? -12.742 8.977 -11.477 1 63.88 21 PRO B N 1
ATOM 1745 C CA . PRO B 1 21 ? -12.125 9.055 -10.148 1 63.88 21 PRO B CA 1
ATOM 1746 C C . PRO B 1 21 ? -10.617 9.234 -10.211 1 63.88 21 PRO B C 1
ATOM 1748 O O . PRO B 1 21 ? -9.953 8.672 -11.086 1 63.88 21 PRO B O 1
ATOM 1751 N N . HIS B 1 22 ? -10.109 10.289 -9.523 1 69.25 22 HIS B N 1
ATOM 1752 C CA . HIS B 1 22 ? -8.672 10.406 -9.281 1 69.25 22 HIS B CA 1
ATOM 1753 C C . HIS B 1 22 ? -8.227 9.484 -8.141 1 69.25 22 HIS B C 1
ATOM 1755 O O . HIS B 1 22 ? -8.82 9.5 -7.062 1 69.25 22 HIS B O 1
ATOM 1761 N N . ILE B 1 23 ? -7.336 8.656 -8.438 1 69.62 23 ILE B N 1
ATOM 1762 C CA . ILE B 1 23 ? -6.801 7.73 -7.445 1 69.62 23 ILE B CA 1
ATOM 1763 C C . ILE B 1 23 ? -5.352 8.086 -7.133 1 69.62 23 ILE B C 1
ATOM 1765 O O . ILE B 1 23 ? -4.441 7.746 -7.891 1 69.62 23 ILE B O 1
ATOM 1769 N N . PRO B 1 24 ? -5.238 8.836 -6.043 1 76.88 24 PRO B N 1
ATOM 1770 C CA . PRO B 1 24 ? -3.855 9.148 -5.668 1 76.88 24 PRO B CA 1
ATOM 1771 C C . PRO B 1 24 ? -3.02 7.895 -5.41 1 76.88 24 PRO B C 1
ATOM 1773 O O . PRO B 1 24 ? -3.57 6.805 -5.23 1 76.88 24 PRO B O 1
ATOM 1776 N N . PRO B 1 25 ? -1.733 8.117 -5.445 1 83.44 25 PRO B N 1
ATOM 1777 C CA . PRO B 1 25 ? -0.871 6.984 -5.109 1 83.44 25 PRO B CA 1
ATOM 1778 C C . PRO B 1 25 ? -1.107 6.457 -3.695 1 83.44 25 PRO B C 1
ATOM 1780 O O . PRO B 1 25 ? -1.525 7.215 -2.814 1 83.44 25 PRO B O 1
ATOM 1783 N N . VAL B 1 26 ? -0.847 5.262 -3.561 1 92.12 26 VAL B N 1
ATOM 1784 C CA . VAL B 1 26 ? -0.957 4.617 -2.256 1 92.12 26 VAL B CA 1
ATOM 1785 C C . VAL B 1 26 ? 0.078 5.203 -1.299 1 92.12 26 VAL B C 1
ATOM 1787 O O . VAL B 1 26 ? 1.197 5.523 -1.705 1 92.12 26 VAL B O 1
ATOM 1790 N N . ARG B 1 27 ? -0.326 5.348 -0.051 1 94.44 27 ARG B N 1
ATOM 1791 C CA . ARG B 1 27 ? 0.601 5.758 0.999 1 94.44 27 ARG B CA 1
ATOM 1792 C C . ARG B 1 27 ? 0.745 4.672 2.059 1 94.44 27 ARG B C 1
ATOM 1794 O O . ARG B 1 27 ? -0.199 3.922 2.318 1 94.44 27 ARG B O 1
ATOM 1801 N N . VAL B 1 28 ? 1.935 4.66 2.607 1 96.75 28 VAL B N 1
ATOM 1802 C CA . VAL B 1 28 ? 2.221 3.617 3.588 1 96.75 28 VAL B CA 1
ATOM 1803 C C . VAL B 1 28 ? 2.615 4.254 4.918 1 96.75 28 VAL B C 1
ATOM 1805 O O . VAL B 1 28 ? 3.355 5.238 4.945 1 96.75 28 VAL B O 1
ATOM 1808 N N . PHE B 1 29 ? 2.178 3.68 5.992 1 97.19 29 PHE B N 1
ATOM 1809 C CA . PHE B 1 29 ? 2.412 4.16 7.352 1 97.19 29 PHE B CA 1
ATOM 1810 C C . PHE B 1 29 ? 2.762 3.002 8.281 1 97.19 29 PHE B C 1
ATOM 1812 O O . PHE B 1 29 ? 2.344 1.866 8.047 1 97.19 29 PHE B O 1
ATOM 1819 N N . SER B 1 30 ? 3.463 3.32 9.336 1 96.81 30 SER B N 1
ATOM 1820 C CA . SER B 1 30 ? 3.754 2.295 10.328 1 96.81 30 SER B CA 1
ATOM 1821 C C . SER B 1 30 ? 2.586 2.117 11.297 1 96.81 30 SER B C 1
ATOM 1823 O O . SER B 1 30 ? 2.434 1.055 11.906 1 96.81 30 SER B O 1
ATOM 1825 N N . THR B 1 31 ? 1.791 3.162 11.43 1 96.31 31 THR B N 1
ATOM 1826 C CA . THR B 1 31 ? 0.656 3.113 12.344 1 96.31 31 THR B CA 1
ATOM 1827 C C . THR B 1 31 ? -0.622 3.57 11.648 1 96.31 31 THR B C 1
ATOM 1829 O O . THR B 1 31 ? -0.568 4.344 10.688 1 96.31 31 THR B O 1
ATOM 1832 N N . GLU B 1 32 ? -1.719 3.061 12.172 1 96.31 32 GLU B N 1
ATOM 1833 C CA . GLU B 1 32 ? -3.01 3.51 11.664 1 96.31 32 GLU B CA 1
ATOM 1834 C C . GLU B 1 32 ? -3.213 5 11.906 1 96.31 32 GLU B C 1
ATOM 1836 O O . GLU B 1 32 ? -3.754 5.707 11.055 1 96.31 32 GLU B O 1
ATOM 1841 N 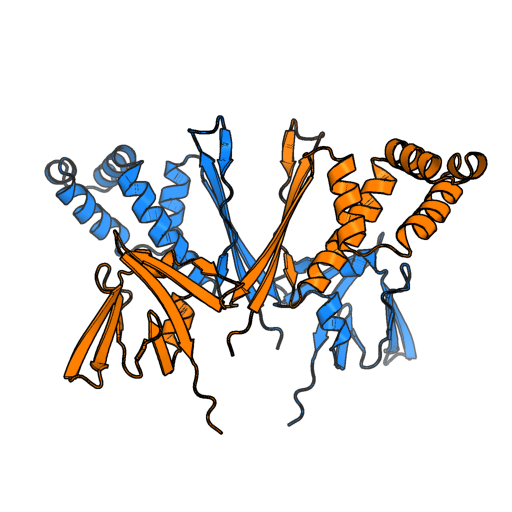N . SER B 1 33 ? -2.76 5.441 13.047 1 94.5 33 SER B N 1
ATOM 1842 C CA . SER B 1 33 ? -2.887 6.848 13.406 1 94.5 33 SER B CA 1
ATOM 1843 C C . SER B 1 33 ? -2.152 7.746 12.414 1 94.5 33 SER B C 1
ATOM 1845 O O . SER B 1 33 ? -2.629 8.836 12.086 1 94.5 33 SER B O 1
ATOM 1847 N N . GLY B 1 34 ? -1.014 7.297 11.969 1 94.69 34 GLY B N 1
ATOM 1848 C CA . GLY B 1 34 ? -0.289 8.062 10.969 1 94.69 34 GLY B CA 1
ATOM 1849 C C . GLY B 1 34 ? -1.079 8.273 9.688 1 94.69 34 GLY B C 1
ATOM 1850 O O . GLY B 1 34 ? -1.028 9.344 9.086 1 94.69 34 GLY B O 1
ATOM 1851 N N . ALA B 1 35 ? -1.771 7.273 9.312 1 97 35 ALA B N 1
ATOM 1852 C CA . ALA B 1 35 ? -2.609 7.375 8.117 1 97 35 ALA B CA 1
ATOM 1853 C C . ALA B 1 35 ? -3.729 8.391 8.32 1 97 35 ALA B C 1
ATOM 1855 O O . ALA B 1 35 ? -3.986 9.219 7.445 1 97 35 ALA B O 1
ATOM 1856 N N . TYR B 1 36 ? -4.34 8.367 9.477 1 96.25 36 TYR B N 1
ATOM 1857 C CA . TYR B 1 36 ? -5.422 9.312 9.758 1 96.25 36 TYR B CA 1
ATOM 1858 C C . TYR B 1 36 ? -4.895 10.734 9.867 1 96.25 36 TYR B C 1
ATOM 1860 O O . TYR B 1 36 ? -5.578 11.688 9.484 1 96.25 36 TYR B O 1
ATOM 1868 N N . ASP B 1 37 ? -3.73 10.875 10.398 1 93.38 37 ASP B N 1
ATOM 1869 C CA . ASP B 1 37 ? -3.129 12.203 10.461 1 93.38 37 ASP B CA 1
ATOM 1870 C C . ASP B 1 37 ? -3.01 12.82 9.07 1 93.38 37 ASP B C 1
ATOM 1872 O O . ASP B 1 37 ? -3.314 14 8.883 1 93.38 37 ASP B O 1
ATOM 1876 N N . TYR B 1 38 ? -2.568 12.031 8.172 1 95.12 38 TYR B N 1
ATOM 1877 C CA . TYR B 1 38 ? -2.5 12.5 6.789 1 95.12 38 TYR B CA 1
ATOM 1878 C C . TYR B 1 38 ? -3.883 12.875 6.273 1 95.12 38 TYR B C 1
ATOM 1880 O O . TYR B 1 38 ? -4.062 13.945 5.691 1 95.12 38 TYR B O 1
ATOM 1888 N N . LEU B 1 39 ? -4.855 11.992 6.48 1 95.56 39 LEU B N 1
ATOM 1889 C CA . LEU B 1 39 ? -6.203 12.195 5.961 1 95.56 39 LEU B CA 1
ATOM 1890 C C . LEU B 1 39 ? -6.832 13.445 6.555 1 95.56 39 LEU B C 1
ATOM 1892 O O . LEU B 1 39 ? -7.602 14.141 5.887 1 95.56 39 LEU B O 1
ATOM 1896 N N . VAL B 1 40 ? -6.5 13.656 7.797 1 95.31 40 VAL B N 1
ATOM 1897 C CA . VAL B 1 40 ? -7.074 14.82 8.469 1 95.31 40 VAL B CA 1
ATOM 1898 C C . VAL B 1 40 ? -6.574 16.094 7.812 1 95.31 40 VAL B C 1
ATOM 1900 O O . VAL B 1 40 ? -7.348 17.031 7.59 1 95.31 40 VAL B O 1
ATOM 1903 N N . VAL B 1 41 ? -5.289 16.172 7.535 1 93.75 41 VAL B N 1
ATOM 1904 C CA . VAL B 1 41 ? -4.727 17.328 6.859 1 93.75 41 VAL B CA 1
ATOM 1905 C C . VAL B 1 41 ? -5.395 17.516 5.5 1 93.75 41 VAL B C 1
ATOM 1907 O O . VAL B 1 41 ? -5.824 18.625 5.156 1 93.75 41 VAL B O 1
ATOM 1910 N N . PHE B 1 42 ? -5.5 16.453 4.84 1 92.31 42 PHE B N 1
ATOM 1911 C CA . PHE B 1 42 ? -6.176 16.469 3.547 1 92.31 42 PHE B CA 1
ATOM 1912 C C . PHE B 1 42 ? -7.617 16.938 3.697 1 92.31 42 PHE B C 1
ATOM 1914 O O . PHE B 1 42 ? -8.086 17.781 2.932 1 92.31 42 PHE B O 1
ATOM 1921 N N . ALA B 1 43 ? -8.344 16.375 4.633 1 94.06 43 ALA B N 1
ATOM 1922 C CA . ALA B 1 43 ? -9.758 16.688 4.848 1 94.06 43 ALA B CA 1
ATOM 1923 C C . ALA B 1 43 ? -9.953 18.156 5.203 1 94.06 43 ALA B C 1
ATOM 1925 O O . ALA B 1 43 ? -10.82 18.812 4.637 1 94.06 43 ALA B O 1
ATOM 1926 N N . LYS B 1 44 ? -9.164 18.641 6.129 1 93.81 44 LYS B N 1
ATOM 1927 C CA . LYS B 1 44 ? -9.266 20.047 6.539 1 93.81 44 LYS B CA 1
ATOM 1928 C C . LYS B 1 44 ? -9.086 20.969 5.348 1 93.81 44 LYS B C 1
ATOM 1930 O O . LYS B 1 44 ? -9.883 21.891 5.145 1 93.81 44 LYS B O 1
ATOM 1935 N N . ASN B 1 45 ? -8.062 20.688 4.543 1 91.75 45 ASN B N 1
ATOM 1936 C CA . ASN B 1 45 ? -7.773 21.531 3.387 1 91.75 45 ASN B CA 1
ATOM 1937 C C . ASN B 1 45 ? -8.891 21.469 2.354 1 91.75 45 ASN B C 1
ATOM 1939 O O . ASN B 1 45 ? -9.297 22.484 1.807 1 91.75 45 ASN B O 1
ATOM 1943 N N . ARG B 1 46 ? -9.367 20.312 2.152 1 91.44 46 ARG B N 1
ATOM 1944 C CA . ARG B 1 46 ? -10.438 20.125 1.174 1 91.44 46 ARG B CA 1
ATOM 1945 C C . ARG B 1 46 ? -11.719 20.812 1.623 1 91.44 46 ARG B C 1
ATOM 1947 O O . ARG B 1 46 ? -12.398 21.453 0.821 1 91.44 46 ARG B O 1
ATOM 1954 N N . ILE B 1 47 ? -12.047 20.719 2.861 1 93.5 47 ILE B N 1
ATOM 1955 C CA . ILE B 1 47 ? -13.258 21.328 3.406 1 93.5 47 ILE B CA 1
ATOM 1956 C C . ILE B 1 47 ? -13.172 22.844 3.277 1 93.5 47 ILE B C 1
ATOM 1958 O O . ILE B 1 47 ? -14.109 23.484 2.795 1 93.5 47 ILE B O 1
ATOM 1962 N N . LEU B 1 48 ? -12.062 23.391 3.555 1 93.75 48 LEU B N 1
ATOM 1963 C CA . LEU B 1 48 ? -11.891 24.844 3.535 1 93.75 48 LEU B CA 1
ATOM 1964 C C . LEU B 1 48 ? -11.836 25.359 2.102 1 93.75 48 LEU B C 1
ATOM 1966 O O . LEU B 1 48 ? -12.242 26.5 1.835 1 93.75 48 LEU B O 1
ATOM 1970 N N . ASP B 1 49 ? -11.453 24.5 1.204 1 91.25 49 ASP B N 1
ATOM 1971 C CA . ASP B 1 49 ? -11.281 24.938 -0.178 1 91.25 49 ASP B CA 1
ATOM 1972 C C . ASP B 1 49 ? -12.57 24.766 -0.975 1 91.25 49 ASP B C 1
ATOM 1974 O O . ASP B 1 49 ? -12.945 25.641 -1.761 1 91.25 49 ASP B O 1
ATOM 1978 N N . ALA B 1 50 ? -13.203 23.656 -0.703 1 90.19 50 ALA B N 1
ATOM 1979 C CA . ALA B 1 50 ? -14.25 23.281 -1.653 1 90.19 50 ALA B CA 1
ATOM 1980 C C . ALA B 1 50 ? -15.617 23.266 -0.982 1 90.19 50 ALA B C 1
ATOM 1982 O O . ALA B 1 50 ? -16.641 23.266 -1.66 1 90.19 50 ALA B O 1
ATOM 1983 N N . PHE B 1 51 ? -15.672 23.375 0.346 1 93.75 51 PHE B N 1
ATOM 1984 C CA . PHE B 1 51 ? -16.969 23.156 0.985 1 93.75 51 PHE B CA 1
ATOM 1985 C C . PHE B 1 51 ? -17.234 24.219 2.043 1 93.75 51 PHE B C 1
ATOM 1987 O O . PHE B 1 51 ? -17.75 23.922 3.123 1 93.75 51 PHE B O 1
ATOM 1994 N N . GLN B 1 52 ? -16.891 25.359 1.703 1 94.19 52 GLN B N 1
ATOM 1995 C CA . GLN B 1 52 ? -17.062 26.453 2.654 1 94.19 52 GLN B CA 1
ATOM 1996 C C . GLN B 1 52 ? -18.531 26.656 3.018 1 94.19 52 GLN B C 1
ATOM 1998 O O . GLN B 1 52 ? -18.859 26.875 4.184 1 94.19 52 GLN B O 1
ATOM 2003 N N . ASP B 1 53 ? -19.344 26.516 2.023 1 94.06 53 ASP B N 1
ATOM 2004 C CA . ASP B 1 53 ? -20.766 26.734 2.273 1 94.06 53 ASP B CA 1
ATOM 2005 C C . ASP B 1 53 ? -21.328 25.656 3.199 1 94.06 53 ASP B C 1
ATOM 2007 O O . ASP B 1 53 ? -22.047 25.969 4.156 1 94.06 53 ASP B O 1
ATOM 2011 N N . CYS B 1 54 ? -21 24.422 2.863 1 94.88 54 CYS B N 1
ATOM 2012 C CA . CYS B 1 54 ? -21.422 23.328 3.727 1 94.88 54 CYS B CA 1
ATOM 2013 C C . CYS B 1 54 ? -20.906 23.531 5.148 1 94.88 54 CYS B C 1
ATOM 2015 O O . CYS B 1 54 ? -21.625 23.25 6.117 1 94.88 54 CYS B O 1
ATOM 2017 N N . LEU B 1 55 ? -19.703 23.984 5.203 1 96.12 55 LEU B N 1
ATOM 2018 C CA . LEU B 1 55 ? -19.078 24.203 6.5 1 96.12 55 LEU B CA 1
ATOM 2019 C C . LEU B 1 55 ? -19.797 25.297 7.281 1 96.12 55 LEU B C 1
ATOM 2021 O O . LEU B 1 55 ? -20.062 25.141 8.477 1 96.12 55 LEU B O 1
ATOM 2025 N N . ARG B 1 56 ? -20.078 26.359 6.609 1 95.88 56 ARG B N 1
ATOM 2026 C CA . ARG B 1 56 ? -20.812 27.453 7.238 1 95.88 56 ARG B CA 1
ATOM 2027 C C . ARG B 1 56 ? -22.156 26.969 7.781 1 95.88 56 ARG B C 1
ATOM 2029 O O . ARG B 1 56 ? -22.516 27.266 8.922 1 95.88 56 ARG B O 1
ATOM 2036 N N . ASP B 1 57 ? -22.875 26.203 6.996 1 95.25 57 ASP B N 1
ATOM 2037 C CA . ASP B 1 57 ? -24.156 25.672 7.41 1 95.25 57 ASP B CA 1
ATOM 2038 C C . ASP B 1 57 ? -24.016 24.797 8.656 1 95.25 57 ASP B C 1
ATOM 2040 O O . ASP B 1 57 ? -24.828 24.891 9.586 1 95.25 57 ASP B O 1
ATOM 2044 N N . THR B 1 58 ? -23 23.984 8.609 1 95.44 58 THR B N 1
ATOM 2045 C CA . THR B 1 58 ? -22.75 23.094 9.727 1 95.44 58 THR B CA 1
ATOM 2046 C C . THR B 1 58 ? -22.453 23.891 11 1 95.44 58 THR B C 1
ATOM 2048 O O . THR B 1 58 ? -23.016 23.594 12.062 1 95.44 58 THR B O 1
ATOM 2051 N N . LEU B 1 59 ? -21.656 24.875 10.875 1 96.19 59 LEU B N 1
ATOM 2052 C CA . LEU B 1 59 ? -21.25 25.672 12.031 1 96.19 59 LEU B CA 1
ATOM 2053 C C . LEU B 1 59 ? -22.406 26.5 12.555 1 96.19 59 LEU B C 1
ATOM 2055 O O . LEU B 1 59 ? -22.578 26.641 13.766 1 96.19 59 LEU B O 1
ATOM 2059 N N . GLU B 1 60 ? -23.156 26.969 11.664 1 95 60 GLU B N 1
ATOM 2060 C CA . GLU B 1 60 ? -24.359 27.688 12.078 1 95 60 GLU B CA 1
ATOM 2061 C C . GLU B 1 60 ? -25.312 26.781 12.859 1 95 60 GLU B C 1
ATOM 2063 O O . GLU B 1 60 ? -25.859 27.188 13.891 1 95 60 GLU B O 1
ATOM 2068 N N . GLY B 1 61 ? -25.469 25.609 12.352 1 94.5 61 GLY B N 1
ATOM 2069 C CA . GLY B 1 61 ? -26.312 24.641 13.039 1 94.5 61 GLY B CA 1
ATOM 2070 C C . GLY B 1 61 ? -25.812 24.281 14.422 1 94.5 61 GLY B C 1
ATOM 2071 O O . GLY B 1 61 ? -26.594 23.922 15.297 1 94.5 61 GLY B O 1
ATOM 2072 N N . GLU B 1 62 ? -24.516 24.375 14.625 1 94.44 62 GLU B N 1
ATOM 2073 C CA . GLU B 1 62 ? -23.891 24.047 15.898 1 94.44 62 GLU B CA 1
ATOM 2074 C C . GLU B 1 62 ? -23.875 25.25 16.844 1 94.44 62 GLU B C 1
ATOM 2076 O O . GLU B 1 62 ? -23.422 25.156 17.969 1 94.44 62 GLU B O 1
ATOM 2081 N N . GLY B 1 63 ? -24.297 26.5 16.375 1 93.56 63 GLY B N 1
ATOM 2082 C CA . GLY B 1 63 ? -24.484 27.641 17.25 1 93.56 63 GLY B CA 1
ATOM 2083 C C . GLY B 1 63 ? -23.359 28.656 17.141 1 93.56 63 GLY B C 1
ATOM 2084 O O . GLY B 1 63 ? -23.234 29.547 17.984 1 93.56 63 GLY B O 1
ATOM 2085 N N . TYR B 1 64 ? -22.547 28.5 16.078 1 93.88 64 TYR B N 1
ATOM 2086 C CA . TYR B 1 64 ? -21.453 29.453 15.914 1 93.88 64 TYR B CA 1
ATOM 2087 C C . TYR B 1 64 ? -21.984 30.781 15.367 1 93.88 64 TYR B C 1
ATOM 2089 O O . TYR B 1 64 ? -23.031 30.812 14.711 1 93.88 64 TYR B O 1
ATOM 2097 N N . ASP B 1 65 ? -21.266 31.797 15.648 1 91.12 65 ASP B N 1
ATOM 2098 C CA . ASP B 1 65 ? -21.672 33.156 15.32 1 91.12 65 ASP B CA 1
ATOM 2099 C C . ASP B 1 65 ? -21.688 33.375 13.805 1 91.12 65 ASP B C 1
ATOM 2101 O O . ASP B 1 65 ? -20.641 33.312 13.164 1 91.12 65 ASP B O 1
ATOM 2105 N N . ILE B 1 66 ? -22.734 33.812 13.352 1 87.88 66 ILE B N 1
ATOM 2106 C CA . ILE B 1 66 ? -22.953 33.969 11.914 1 87.88 66 ILE B CA 1
ATOM 2107 C C . ILE B 1 66 ? -22.094 35.125 11.383 1 87.88 66 ILE B C 1
ATOM 2109 O O . ILE B 1 66 ? -21.594 35.062 10.258 1 87.88 66 ILE B O 1
ATOM 2113 N N . GLU B 1 67 ? -21.938 36.219 12.117 1 90.56 67 GLU B N 1
ATOM 2114 C CA . GLU B 1 67 ? -21.141 37.375 11.672 1 90.56 67 GLU B CA 1
ATOM 2115 C C . GLU B 1 67 ? -19.688 36.969 11.422 1 90.56 67 GLU B C 1
ATOM 2117 O O . GLU B 1 67 ? -19.062 37.438 10.469 1 90.56 67 GLU B O 1
ATOM 2122 N N . GLU B 1 68 ? -19.172 36.125 12.25 1 89.5 68 GLU B N 1
ATOM 2123 C CA . GLU B 1 68 ? -17.797 35.656 12.102 1 89.5 68 GLU B CA 1
ATOM 2124 C C . GLU B 1 68 ? -17.672 34.688 10.922 1 89.5 68 GLU B C 1
ATOM 2126 O O . GLU B 1 68 ? -16.641 34.656 10.25 1 89.5 68 GLU B O 1
ATOM 2131 N N . LEU B 1 69 ? -18.719 33.969 10.602 1 93.5 69 LEU B N 1
ATOM 2132 C CA . LEU B 1 69 ? -18.688 32.938 9.578 1 93.5 69 LEU B CA 1
ATOM 2133 C C . LEU B 1 69 ? -18.672 33.562 8.18 1 93.5 69 LEU B C 1
ATOM 2135 O O . LEU B 1 69 ? -18.359 32.875 7.203 1 93.5 69 LEU B O 1
ATOM 2139 N N . ASN B 1 70 ? -18.859 34.844 8.109 1 91.56 70 ASN B N 1
ATOM 2140 C CA . ASN B 1 70 ? -18.984 35.5 6.809 1 91.56 70 ASN B CA 1
ATOM 2141 C C . ASN B 1 70 ? -17.625 35.938 6.277 1 91.56 70 ASN B C 1
ATOM 2143 O O . ASN B 1 70 ? -17.5 36.344 5.117 1 91.56 70 ASN B O 1
ATOM 2147 N N . THR B 1 71 ? -16.609 35.844 7.102 1 92.69 71 THR B N 1
ATOM 2148 C CA . THR B 1 71 ? -15.25 36.156 6.648 1 92.69 71 THR B CA 1
ATOM 2149 C C . THR B 1 71 ? -14.406 34.906 6.555 1 92.69 71 THR B C 1
ATOM 2151 O O . THR B 1 71 ? -14.586 33.969 7.348 1 92.69 71 THR B O 1
ATOM 2154 N N . ASP B 1 72 ? -13.477 34.938 5.629 1 90.5 72 ASP B N 1
ATOM 2155 C CA . ASP B 1 72 ? -12.617 33.781 5.48 1 90.5 72 ASP B CA 1
ATOM 2156 C C . ASP B 1 72 ? -11.844 33.5 6.77 1 90.5 72 ASP B C 1
ATOM 2158 O O . ASP B 1 72 ? -11.758 32.344 7.211 1 90.5 72 ASP B O 1
ATOM 2162 N N . GLU B 1 73 ? -11.312 34.5 7.32 1 92.69 73 GLU B N 1
ATOM 2163 C CA . GLU B 1 73 ? -10.547 34.375 8.555 1 92.69 73 GLU B CA 1
ATOM 2164 C C . GLU B 1 73 ? -11.422 33.844 9.695 1 92.69 73 GLU B C 1
ATOM 2166 O O . GLU B 1 73 ? -11.016 32.969 10.453 1 92.69 73 GLU B O 1
ATOM 2171 N N . GLY B 1 74 ? -12.57 34.438 9.805 1 94.44 74 GLY B N 1
ATOM 2172 C CA . GLY B 1 74 ? -13.5 33.969 10.836 1 94.44 74 GLY B CA 1
ATOM 2173 C C . GLY B 1 74 ? -13.938 32.531 10.656 1 94.44 74 GLY B C 1
ATOM 2174 O O . GLY B 1 74 ? -14.055 31.797 11.633 1 94.44 74 GLY B O 1
ATOM 2175 N N . LEU B 1 75 ? -14.18 32.188 9.414 1 95.94 75 LEU B N 1
ATOM 2176 C CA . LEU B 1 75 ? -14.586 30.797 9.117 1 95.94 75 LEU B CA 1
ATOM 2177 C C . LEU B 1 75 ? -13.5 29.812 9.547 1 95.94 75 LEU B C 1
ATOM 2179 O O . LEU B 1 75 ? -13.797 28.797 10.188 1 95.94 75 LEU B O 1
ATOM 2183 N N . ILE B 1 76 ? -12.25 30.125 9.195 1 93.94 76 ILE B N 1
ATOM 2184 C CA . ILE B 1 76 ? -11.125 29.25 9.523 1 93.94 76 ILE B CA 1
ATOM 2185 C C . ILE B 1 76 ? -10.984 29.125 11.039 1 93.94 76 ILE B C 1
ATOM 2187 O O . ILE B 1 76 ? -10.797 28.031 11.562 1 93.94 76 ILE B O 1
ATOM 2191 N N . GLU B 1 77 ? -11.125 30.234 11.727 1 93.94 77 GLU B N 1
ATOM 2192 C CA . GLU B 1 77 ? -10.992 30.25 13.18 1 93.94 77 GLU B CA 1
ATOM 2193 C C . GLU B 1 77 ? -12.078 29.406 13.844 1 93.94 77 GLU B C 1
ATOM 2195 O O . GLU B 1 77 ? -11.805 28.625 14.75 1 93.94 77 GLU B O 1
ATOM 2200 N N . GLN B 1 78 ? -13.25 29.578 13.422 1 95.12 78 GLN B N 1
ATOM 2201 C CA . GLN B 1 78 ? -14.367 28.844 14.008 1 95.12 78 GLN B CA 1
ATOM 2202 C C . GLN B 1 78 ? -14.273 27.359 13.664 1 95.12 78 GLN B C 1
ATOM 2204 O O . GLN B 1 78 ? -14.609 26.5 14.492 1 95.12 78 GLN B O 1
ATOM 2209 N N . PHE B 1 79 ? -13.828 27.078 12.453 1 96 79 PHE B N 1
ATOM 2210 C CA . PHE B 1 79 ? -13.617 25.688 12.062 1 96 79 PHE B CA 1
ATOM 2211 C C . PHE B 1 79 ? -12.594 25.031 12.984 1 96 79 PHE B C 1
ATOM 2213 O O . PHE B 1 79 ? -12.812 23.906 13.461 1 96 79 PHE B O 1
ATOM 2220 N N . ASP B 1 80 ? -11.477 25.734 13.18 1 93.19 80 ASP B N 1
ATOM 2221 C CA . ASP B 1 80 ? -10.438 25.219 14.062 1 93.19 80 ASP B CA 1
ATOM 2222 C C . ASP B 1 80 ? -10.992 24.922 15.453 1 93.19 80 ASP B C 1
ATOM 2224 O O . ASP B 1 80 ? -10.664 23.891 16.062 1 93.19 80 ASP B O 1
ATOM 2228 N N . HIS B 1 81 ? -11.828 25.797 15.875 1 94.56 81 HIS B N 1
ATOM 2229 C CA . HIS B 1 81 ? -12.453 25.594 17.188 1 94.56 81 HIS B CA 1
ATOM 2230 C C . HIS B 1 81 ? -13.383 24.391 17.172 1 94.56 81 HIS B C 1
ATOM 2232 O O . HIS B 1 81 ? -13.414 23.609 18.125 1 94.56 81 HIS B O 1
ATOM 2238 N N . PHE B 1 82 ? -14.133 24.297 16.109 1 95.19 82 PHE B N 1
ATOM 2239 C CA . PHE B 1 82 ? -15.125 23.234 15.945 1 95.19 82 PHE B CA 1
ATOM 2240 C C . PHE B 1 82 ? -14.461 21.859 15.969 1 95.19 82 PHE B C 1
ATOM 2242 O O . PHE B 1 82 ? -14.992 20.922 16.547 1 95.19 82 PHE B O 1
ATOM 2249 N N . ILE B 1 83 ? -13.227 21.781 15.383 1 94.38 83 ILE B N 1
ATOM 2250 C CA . ILE B 1 83 ? -12.633 20.453 15.227 1 94.38 83 ILE B CA 1
ATOM 2251 C C . ILE B 1 83 ? -11.633 20.203 16.359 1 94.38 83 ILE B C 1
ATOM 2253 O O . ILE B 1 83 ? -11.094 19.094 16.469 1 94.38 83 ILE B O 1
ATOM 2257 N N . ASP B 1 84 ? -11.328 21.141 17.188 1 91.5 84 ASP B N 1
ATOM 2258 C CA . ASP B 1 84 ? -10.32 21.047 18.234 1 91.5 84 ASP B CA 1
ATOM 2259 C C . ASP B 1 84 ? -10.586 19.859 19.141 1 91.5 84 ASP B C 1
ATOM 2261 O O . ASP B 1 84 ? -9.648 19.219 19.625 1 91.5 84 ASP B O 1
ATOM 2265 N N . HIS B 1 85 ? -11.797 19.438 19.297 1 90.5 85 HIS B N 1
ATOM 2266 C CA . HIS B 1 85 ? -12.117 18.344 20.234 1 90.5 85 HIS B CA 1
ATOM 2267 C C . HIS B 1 85 ? -12.562 17.094 19.484 1 90.5 85 HIS B C 1
ATOM 2269 O O . HIS B 1 85 ? -12.953 16.109 20.109 1 90.5 85 HIS B O 1
ATOM 2275 N N . LYS B 1 86 ? -12.43 17.172 18.25 1 93.56 86 LYS B N 1
ATOM 2276 C CA . LYS B 1 86 ? -12.859 16.016 17.453 1 93.56 86 LYS B CA 1
ATOM 2277 C C . LYS B 1 86 ? -11.688 15.102 17.125 1 93.56 86 LYS B C 1
ATOM 2279 O O . LYS B 1 86 ? -10.547 15.555 17.031 1 93.56 86 LYS B O 1
ATOM 2284 N N . SER B 1 87 ? -11.984 13.773 17.094 1 94.56 87 SER B N 1
ATOM 2285 C CA . SER B 1 87 ? -10.953 12.82 16.672 1 94.56 87 SER B CA 1
ATOM 2286 C C . SER B 1 87 ? -10.633 12.977 15.195 1 94.56 87 SER B C 1
ATOM 2288 O O . SER B 1 87 ? -11.438 13.516 14.43 1 94.56 87 SER B O 1
ATOM 2290 N N . ASN B 1 88 ? -9.477 12.508 14.867 1 94.31 88 ASN B N 1
ATOM 2291 C CA . ASN B 1 88 ? -9.102 12.523 13.461 1 94.31 88 ASN B CA 1
ATOM 2292 C C . ASN B 1 88 ? -10.125 11.797 12.594 1 94.31 88 ASN B C 1
ATOM 2294 O O . ASN B 1 88 ? -10.461 12.25 11.5 1 94.31 88 ASN B O 1
ATOM 2298 N N . VAL B 1 89 ? -10.656 10.703 13.086 1 94.56 89 VAL B N 1
ATOM 2299 C CA . VAL B 1 89 ? -11.648 9.906 12.375 1 94.56 89 VAL B CA 1
ATOM 2300 C C . VAL B 1 89 ? -12.898 10.742 12.125 1 94.56 89 VAL B C 1
ATOM 2302 O O . VAL B 1 89 ? -13.453 10.734 11.023 1 94.56 89 VAL B O 1
ATOM 2305 N N . ASP B 1 90 ? -13.289 11.531 13.086 1 95.19 90 ASP B N 1
ATOM 2306 C CA . ASP B 1 90 ? -14.484 12.359 12.977 1 95.19 90 ASP B CA 1
ATOM 2307 C C . ASP B 1 90 ? -14.305 13.461 11.93 1 95.19 90 ASP B C 1
ATOM 2309 O O . ASP B 1 90 ? -15.234 13.773 11.18 1 95.19 90 ASP B O 1
ATOM 2313 N N . ILE B 1 91 ? -13.172 14.023 11.953 1 95.62 91 ILE B N 1
ATOM 2314 C CA . ILE B 1 91 ? -12.883 15.086 11 1 95.62 91 ILE B CA 1
ATOM 2315 C C . ILE B 1 91 ? -12.938 14.531 9.578 1 95.62 91 ILE B C 1
ATOM 2317 O O . ILE B 1 91 ? -13.531 15.141 8.688 1 95.62 91 ILE B O 1
ATOM 2321 N N . VAL B 1 92 ? -12.32 13.391 9.375 1 95.56 92 VAL B N 1
ATOM 2322 C CA . VAL B 1 92 ? -12.32 12.758 8.062 1 95.56 92 VAL B CA 1
ATOM 2323 C C . VAL B 1 92 ? -13.758 12.414 7.652 1 95.56 92 VAL B C 1
ATOM 2325 O O . VAL B 1 92 ? -14.141 12.617 6.496 1 95.56 92 VAL B O 1
ATOM 2328 N N . ASN B 1 93 ? -14.531 11.969 8.602 1 94.19 93 ASN B N 1
ATOM 2329 C CA . ASN B 1 93 ? -15.914 11.617 8.312 1 94.19 93 ASN B CA 1
ATOM 2330 C C . ASN B 1 93 ? -16.734 12.844 7.902 1 94.19 93 ASN B C 1
ATOM 2332 O O . ASN B 1 93 ? -17.656 12.742 7.094 1 94.19 93 ASN B O 1
ATOM 2336 N N . LEU B 1 94 ? -16.422 13.992 8.477 1 94.75 94 LEU B N 1
ATOM 2337 C CA . LEU B 1 94 ? -17.078 15.234 8.07 1 94.75 94 LEU B CA 1
ATOM 2338 C C . LEU B 1 94 ? -16.891 15.484 6.578 1 94.75 94 LEU B C 1
ATOM 2340 O O . LEU B 1 94 ? -17.844 15.82 5.875 1 94.75 94 LEU B O 1
ATOM 2344 N N . LEU B 1 95 ? -15.688 15.297 6.102 1 94.06 95 LEU B N 1
ATOM 2345 C CA . LEU B 1 95 ? -15.414 15.461 4.68 1 94.06 95 LEU B CA 1
ATOM 2346 C C . LEU B 1 95 ? -16.203 14.453 3.854 1 94.06 95 LEU B C 1
ATOM 2348 O O . LEU B 1 95 ? -16.75 14.789 2.799 1 94.06 95 LEU B O 1
ATOM 2352 N N . VAL B 1 96 ? -16.203 13.195 4.281 1 91.94 96 VAL B N 1
ATOM 2353 C CA . VAL B 1 96 ? -16.922 12.148 3.572 1 91.94 96 VAL B CA 1
ATOM 2354 C C . VAL B 1 96 ? -18.391 12.547 3.42 1 91.94 96 VAL B C 1
ATOM 2356 O O . VAL B 1 96 ? -18.984 12.367 2.35 1 91.94 96 VAL B O 1
ATOM 2359 N N . GLU B 1 97 ? -18.938 13.062 4.477 1 92.25 97 GLU B N 1
ATOM 2360 C CA . GLU B 1 97 ? -20.312 13.516 4.449 1 92.25 97 GLU B CA 1
ATOM 2361 C C . GLU B 1 97 ? -20.516 14.648 3.445 1 92.25 97 GLU B C 1
ATOM 2363 O O . GLU B 1 97 ? -21.453 14.633 2.648 1 92.25 97 GLU B O 1
ATOM 2368 N N . PHE B 1 98 ? -19.656 15.617 3.441 1 92.5 98 PHE B N 1
ATOM 2369 C CA . PHE B 1 98 ? -19.75 16.766 2.553 1 92.5 98 PHE B CA 1
ATOM 2370 C C . PHE B 1 98 ? -19.625 16.344 1.096 1 92.5 98 PHE B C 1
ATOM 2372 O O . PHE B 1 98 ? -20.297 16.875 0.221 1 92.5 98 PHE B O 1
ATOM 2379 N N . GLU B 1 99 ? -18.734 15.375 0.847 1 88.56 99 GLU B N 1
ATOM 2380 C CA . GLU B 1 99 ? -18.469 14.906 -0.508 1 88.56 99 GLU B CA 1
ATOM 2381 C C . GLU B 1 99 ? -19.625 14.062 -1.04 1 88.56 99 GLU B C 1
ATOM 2383 O O . GLU B 1 99 ? -19.781 13.898 -2.254 1 88.56 99 GLU B O 1
ATOM 2388 N N . GLY B 1 100 ? -20.438 13.641 -0.177 1 84.31 100 GLY B N 1
ATOM 2389 C CA . GLY B 1 100 ? -21.625 12.898 -0.59 1 84.31 100 GLY B CA 1
ATOM 2390 C C . GLY B 1 100 ? -21.297 11.648 -1.378 1 84.31 100 GLY B C 1
ATOM 2391 O O . GLY B 1 100 ? -21.906 11.383 -2.418 1 84.31 100 GLY B O 1
ATOM 2392 N N . GLY B 1 101 ? -20.25 10.883 -1.031 1 77.44 101 GLY B N 1
ATOM 2393 C CA . GLY B 1 101 ? -19.891 9.641 -1.7 1 77.44 101 GLY B CA 1
ATOM 2394 C C . GLY B 1 101 ? -18.797 9.828 -2.734 1 77.44 101 GLY B C 1
ATOM 2395 O O . GLY B 1 101 ? -18.281 8.844 -3.271 1 77.44 101 GLY B O 1
ATOM 2396 N N . ASP B 1 102 ? -18.453 11.094 -3 1 82.06 102 ASP B N 1
ATOM 2397 C CA . ASP B 1 102 ? -17.453 11.367 -4.027 1 82.06 102 ASP B CA 1
ATOM 2398 C C . ASP B 1 102 ? -16.031 11.172 -3.48 1 82.06 102 ASP B C 1
ATOM 2400 O O . ASP B 1 102 ? -15.062 11.211 -4.234 1 82.06 102 ASP B O 1
ATOM 2404 N N . PHE B 1 103 ? -15.945 11.062 -2.203 1 87.25 103 PHE B N 1
ATOM 2405 C CA . PHE B 1 103 ? -14.656 10.773 -1.573 1 87.25 103 PHE B CA 1
ATOM 2406 C C . PHE B 1 103 ? -14.727 9.477 -0.771 1 87.25 103 PHE B C 1
ATOM 2408 O O . PHE B 1 103 ? -15.641 9.297 0.043 1 87.25 103 PHE B O 1
ATOM 2415 N N . ASN B 1 104 ? -13.836 8.578 -1.082 1 87.62 104 ASN B N 1
ATOM 2416 C CA . ASN B 1 104 ? -13.68 7.332 -0.338 1 87.62 104 ASN B CA 1
ATOM 2417 C C . ASN B 1 104 ? -12.211 7.059 -0 1 87.62 104 ASN B C 1
ATOM 2419 O O . ASN B 1 104 ? -11.312 7.543 -0.688 1 87.62 104 ASN B O 1
ATOM 2423 N N . PHE B 1 105 ? -12.102 6.43 1.091 1 91.06 105 PHE B N 1
ATOM 2424 C CA . PHE B 1 105 ? -10.75 6.02 1.46 1 91.06 105 PHE B CA 1
ATOM 2425 C C . PHE B 1 105 ? -10.773 4.664 2.16 1 91.06 105 PHE B C 1
ATOM 2427 O O . PHE B 1 105 ? -11.828 4.199 2.596 1 91.06 105 PHE B O 1
ATOM 2434 N N . ASP B 1 106 ? -9.617 4.051 2.117 1 91.75 106 ASP B N 1
ATOM 2435 C CA . ASP B 1 106 ? -9.43 2.791 2.826 1 91.75 106 ASP B CA 1
ATOM 2436 C C . ASP B 1 106 ? -8.07 2.742 3.512 1 91.75 106 ASP B C 1
ATOM 2438 O O . ASP B 1 106 ? -7.047 3.064 2.902 1 91.75 106 ASP B O 1
ATOM 2442 N N . ILE B 1 107 ? -8.094 2.486 4.762 1 94.88 107 ILE B N 1
ATOM 2443 C CA . ILE B 1 107 ? -6.883 2.193 5.52 1 94.88 107 ILE B CA 1
ATOM 2444 C C . ILE B 1 107 ? -6.855 0.715 5.898 1 94.88 107 ILE B C 1
ATOM 2446 O O . ILE B 1 107 ? -7.77 0.223 6.566 1 94.88 107 ILE B O 1
ATOM 2450 N N . SER B 1 108 ? -5.809 0.051 5.48 1 95.06 108 SER B N 1
ATOM 2451 C CA . SER B 1 108 ? -5.746 -1.385 5.73 1 95.06 108 SER B CA 1
ATOM 2452 C C . SER B 1 108 ? -4.367 -1.796 6.234 1 95.06 108 SER B C 1
ATOM 2454 O O . SER B 1 108 ? -3.348 -1.288 5.762 1 95.06 108 SER B O 1
ATOM 2456 N N . GLU B 1 109 ? -4.414 -2.725 7.152 1 96.94 109 GLU B N 1
ATOM 2457 C CA . GLU B 1 109 ? -3.176 -3.275 7.699 1 96.94 109 GLU B CA 1
ATOM 2458 C C . GLU B 1 109 ? -2.691 -4.469 6.875 1 96.94 109 GLU B C 1
ATOM 2460 O O . GLU B 1 109 ? -3.477 -5.355 6.543 1 96.94 109 GLU B O 1
ATOM 2465 N N . HIS B 1 110 ? -1.455 -4.484 6.605 1 95.62 110 HIS B N 1
ATOM 2466 C CA . HIS B 1 110 ? -0.83 -5.562 5.848 1 95.62 110 HIS B CA 1
ATOM 2467 C C . HIS B 1 110 ? 0.514 -5.957 6.453 1 95.62 110 HIS B C 1
ATOM 2469 O O . HIS B 1 110 ? 1.276 -5.094 6.895 1 95.62 110 HIS B O 1
ATOM 2475 N N . PRO B 1 111 ? 0.806 -7.312 6.461 1 95.69 111 PRO B N 1
ATOM 2476 C CA . PRO B 1 111 ? 2.211 -7.66 6.688 1 95.69 111 PRO B CA 1
ATOM 2477 C C . PRO B 1 111 ? 3.146 -7.043 5.652 1 95.69 111 PRO B C 1
ATOM 2479 O O . PRO B 1 111 ? 2.727 -6.758 4.527 1 95.69 111 PRO B O 1
ATOM 2482 N N . THR B 1 112 ? 4.379 -6.879 6.023 1 96.75 112 THR B N 1
ATOM 2483 C CA . THR B 1 112 ? 5.359 -6.277 5.125 1 96.75 112 THR B CA 1
ATOM 2484 C C . THR B 1 112 ? 5.812 -7.285 4.07 1 96.75 112 THR B C 1
ATOM 2486 O O . THR B 1 112 ? 6.582 -6.945 3.17 1 96.75 112 THR B O 1
ATOM 2489 N N . GLN B 1 113 ? 5.379 -8.492 4.207 1 95.56 113 GLN B N 1
ATOM 2490 C CA . GLN B 1 113 ? 5.676 -9.578 3.279 1 95.56 113 GLN B CA 1
ATOM 2491 C C . GLN B 1 113 ? 4.402 -10.289 2.834 1 95.56 113 GLN B C 1
ATOM 2493 O O . GLN B 1 113 ? 3.428 -10.352 3.586 1 95.56 113 GLN B O 1
ATOM 2498 N N . SER B 1 114 ? 4.469 -10.781 1.634 1 96.56 114 SER B N 1
ATOM 2499 C CA . SER B 1 114 ? 3.408 -11.695 1.233 1 96.56 114 SER B CA 1
ATOM 2500 C C . SER B 1 114 ? 3.535 -13.031 1.957 1 96.56 114 SER B C 1
ATOM 2502 O O . SER B 1 114 ? 4.562 -13.32 2.576 1 96.56 114 SER B O 1
ATOM 2504 N N . LEU B 1 115 ? 2.438 -13.828 1.848 1 97.12 115 LEU B N 1
ATOM 2505 C CA . LEU B 1 115 ? 2.496 -15.133 2.494 1 97.12 115 LEU B CA 1
ATOM 2506 C C . LEU B 1 115 ? 3.635 -15.977 1.921 1 97.12 115 LEU B C 1
ATOM 2508 O O . LEU B 1 115 ? 4.371 -16.625 2.668 1 97.12 115 LEU B O 1
ATOM 2512 N N . VAL B 1 116 ? 3.799 -15.961 0.634 1 96.62 116 VAL B N 1
ATOM 2513 C CA . VAL B 1 116 ? 4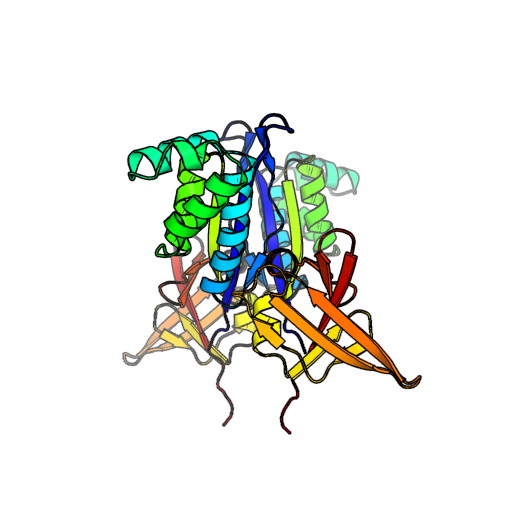.84 -16.734 -0.035 1 96.62 116 VAL B CA 1
ATOM 2514 C C . VAL B 1 116 ? 6.211 -16.312 0.492 1 96.62 116 VAL B C 1
ATOM 2516 O O . VAL B 1 116 ? 7.031 -17.172 0.852 1 96.62 116 VAL B O 1
ATOM 2519 N N . GLU B 1 117 ? 6.441 -15.062 0.578 1 96 117 GLU B N 1
ATOM 2520 C CA . GLU B 1 117 ? 7.715 -14.562 1.091 1 96 117 GLU B CA 1
ATOM 2521 C C . GLU B 1 117 ? 7.926 -14.977 2.543 1 96 117 GLU B C 1
ATOM 2523 O O . GLU B 1 117 ? 9.039 -15.32 2.938 1 96 117 GLU B O 1
ATOM 2528 N N . MET B 1 118 ? 6.867 -14.938 3.297 1 95.94 118 MET B N 1
ATOM 2529 C CA . MET B 1 118 ? 6.957 -15.312 4.707 1 95.94 118 MET B CA 1
ATOM 2530 C C . MET B 1 118 ? 7.301 -16.781 4.855 1 95.94 118 MET B C 1
ATOM 2532 O O . MET B 1 118 ? 8.102 -17.156 5.715 1 95.94 118 MET B O 1
ATOM 2536 N N . LEU B 1 119 ? 6.711 -17.578 4.043 1 96.25 119 LEU B N 1
ATOM 2537 C CA . LEU B 1 119 ? 6.922 -19.016 4.117 1 96.25 119 LEU B CA 1
ATOM 2538 C C . LEU B 1 119 ? 8.359 -19.375 3.76 1 96.25 119 LEU B C 1
ATOM 2540 O O . LEU B 1 119 ? 8.938 -20.297 4.34 1 96.25 119 LEU B O 1
ATOM 2544 N N . GLU B 1 120 ? 8.945 -18.672 2.873 1 94.06 120 GLU B N 1
ATOM 2545 C CA . GLU B 1 120 ? 10.312 -18.938 2.422 1 94.06 120 GLU B CA 1
ATOM 2546 C C . GLU B 1 120 ? 11.32 -18.719 3.545 1 94.06 120 GLU B C 1
ATOM 2548 O O . GLU B 1 120 ? 12.398 -19.312 3.547 1 94.06 120 GLU B O 1
ATOM 2553 N N . SER B 1 121 ? 10.984 -17.922 4.508 1 91.62 121 SER B N 1
ATOM 2554 C CA . SER B 1 121 ? 11.953 -17.562 5.547 1 91.62 121 SER B CA 1
ATOM 2555 C C . SER B 1 121 ? 11.5 -18.078 6.914 1 91.62 121 SER B C 1
ATOM 2557 O O . SER B 1 121 ? 12.156 -17.812 7.926 1 91.62 121 SER B O 1
ATOM 2559 N N . ALA B 1 122 ? 10.438 -18.812 6.91 1 94.69 122 ALA B N 1
ATOM 2560 C CA . ALA B 1 122 ? 9.844 -19.172 8.195 1 94.69 122 ALA B CA 1
ATOM 2561 C C . ALA B 1 122 ? 10.523 -20.391 8.797 1 94.69 122 ALA B C 1
ATOM 2563 O O . ALA B 1 122 ? 11 -21.266 8.07 1 94.69 122 ALA B O 1
ATOM 2564 N N . ASP B 1 123 ? 10.562 -20.438 10.117 1 94.25 123 ASP B N 1
ATOM 2565 C CA . ASP B 1 123 ? 11.07 -21.609 10.828 1 94.25 123 ASP B CA 1
ATOM 2566 C C . ASP B 1 123 ? 9.953 -22.594 11.141 1 94.25 123 ASP B C 1
ATOM 2568 O O . ASP B 1 123 ? 10.195 -23.797 11.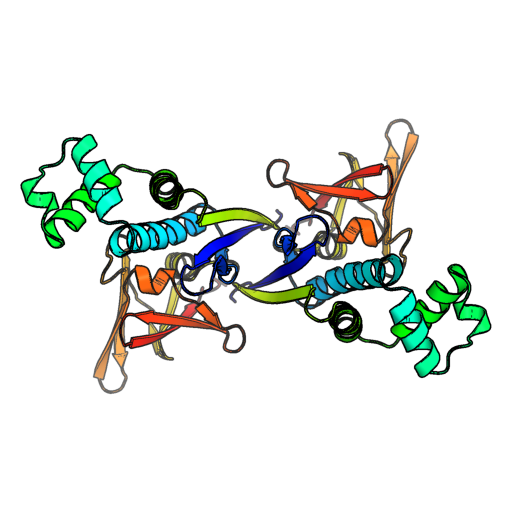281 1 94.25 123 ASP B O 1
ATOM 2572 N N . LEU B 1 124 ? 8.852 -22.016 11.328 1 95.25 124 LEU B N 1
ATOM 2573 C CA . LEU B 1 124 ? 7.68 -22.781 11.727 1 95.25 124 LEU B CA 1
ATOM 2574 C C . LEU B 1 124 ? 6.418 -22.219 11.086 1 95.25 124 LEU B C 1
ATOM 2576 O O . LEU B 1 124 ? 6.32 -21.016 10.844 1 95.25 124 LEU B O 1
ATOM 2580 N N . VAL B 1 125 ? 5.453 -23.172 10.789 1 97.12 125 VAL B N 1
ATOM 2581 C CA . VAL B 1 125 ? 4.195 -22.719 10.203 1 97.12 125 VAL B CA 1
ATOM 2582 C C . VAL B 1 125 ? 3.021 -23.312 10.977 1 97.12 125 VAL B C 1
ATOM 2584 O O . VAL B 1 125 ? 3.107 -24.438 11.477 1 97.12 125 VAL B O 1
ATOM 2587 N N . GLU B 1 126 ? 2.045 -22.547 11.164 1 97.06 126 GLU B N 1
ATOM 2588 C CA . GLU B 1 126 ? 0.779 -23 11.734 1 97.06 126 GLU B CA 1
ATOM 2589 C C . GLU B 1 126 ? -0.33 -23 10.688 1 97.06 126 GLU B C 1
ATOM 2591 O O . GLU B 1 126 ? -0.546 -21.984 10.008 1 97.06 126 GLU B O 1
ATOM 2596 N N . VAL B 1 127 ? -0.977 -24.156 10.516 1 97.56 127 VAL B N 1
ATOM 2597 C CA . VAL B 1 127 ? -2.117 -24.281 9.609 1 97.56 127 VAL B CA 1
ATOM 2598 C C . VAL B 1 127 ? -3.338 -24.781 10.391 1 97.56 127 VAL B C 1
ATOM 2600 O O . VAL B 1 127 ? -3.305 -25.859 10.992 1 97.56 127 VAL B O 1
ATOM 2603 N N . ASN B 1 128 ? -4.371 -23.969 10.359 1 96.5 128 ASN B N 1
ATOM 2604 C CA . ASN B 1 128 ? -5.617 -24.297 11.047 1 96.5 128 ASN B CA 1
ATOM 2605 C C . ASN B 1 128 ? -5.367 -24.688 12.5 1 96.5 128 ASN B C 1
ATOM 2607 O O . ASN B 1 128 ? -5.906 -25.688 12.984 1 96.5 128 ASN B O 1
ATOM 2611 N N . GLY B 1 129 ? -4.453 -23.938 13.117 1 94.44 129 GLY B N 1
ATOM 2612 C CA . GLY B 1 129 ? -4.223 -24.109 14.539 1 94.44 129 GLY B CA 1
ATOM 2613 C C . GLY B 1 129 ? -3.191 -25.172 14.859 1 94.44 129 GLY B C 1
ATOM 2614 O O . GLY B 1 129 ? -2.818 -25.359 16.016 1 94.44 129 GLY B O 1
ATOM 2615 N N . ILE B 1 130 ? -2.723 -25.906 13.867 1 95.62 130 ILE B N 1
ATOM 2616 C CA . ILE B 1 130 ? -1.724 -26.953 14.078 1 95.62 130 ILE B CA 1
ATOM 2617 C C . ILE B 1 130 ? -0.346 -26.438 13.664 1 95.62 130 ILE B C 1
ATOM 2619 O O . ILE B 1 130 ? -0.177 -25.906 12.562 1 95.62 130 ILE B O 1
ATOM 2623 N N . LYS B 1 131 ? 0.619 -26.688 14.469 1 94.25 131 LYS B N 1
ATOM 2624 C CA . LYS B 1 131 ? 1.976 -26.219 14.211 1 94.25 131 LYS B CA 1
ATOM 2625 C C . LYS B 1 131 ? 2.812 -27.297 13.531 1 94.25 131 LYS B C 1
ATOM 2627 O O . LYS B 1 131 ? 2.766 -28.453 13.922 1 94.25 131 LYS B O 1
ATOM 2632 N N . PHE B 1 132 ? 3.533 -26.875 12.531 1 95.75 132 PHE B N 1
ATOM 2633 C CA . PHE B 1 132 ? 4.402 -27.766 11.773 1 95.75 132 PHE B CA 1
ATOM 2634 C C . PHE B 1 132 ? 5.836 -27.25 11.773 1 95.75 132 PHE B C 1
ATOM 2636 O O . PHE B 1 132 ? 6.145 -26.25 11.117 1 95.75 132 PHE B O 1
ATOM 2643 N N . PRO B 1 133 ? 6.691 -27.906 12.453 1 91.69 133 PRO B N 1
ATOM 2644 C CA . PRO B 1 133 ? 8.086 -27.484 12.477 1 91.69 133 PRO B CA 1
ATOM 2645 C C . PRO B 1 133 ? 8.836 -27.828 11.188 1 91.69 133 PRO B C 1
ATOM 2647 O O . PRO B 1 133 ? 9.945 -27.328 10.961 1 91.69 133 PRO B O 1
ATOM 2650 N N . SER B 1 134 ? 8.219 -28.781 10.492 1 93.75 134 SER B N 1
ATOM 2651 C CA . SER B 1 134 ? 8.789 -29.141 9.195 1 93.75 134 SER B CA 1
ATOM 2652 C C . SER B 1 134 ? 7.762 -29 8.078 1 93.75 134 SER B C 1
ATOM 2654 O O . SER B 1 134 ? 6.625 -29.453 8.211 1 93.75 134 SER B O 1
ATOM 2656 N N . PHE B 1 135 ? 8.195 -28.297 7.059 1 96.62 135 PHE B N 1
ATOM 2657 C CA . PHE B 1 135 ? 7.367 -28.109 5.875 1 96.62 135 PHE B CA 1
ATOM 2658 C C . PHE B 1 135 ? 8.227 -27.875 4.641 1 96.62 135 PHE B C 1
ATOM 2660 O O . PHE B 1 135 ? 9.43 -27.641 4.75 1 96.62 135 PHE B O 1
ATOM 2667 N N . THR B 1 136 ? 7.594 -28.094 3.504 1 96.88 136 THR B N 1
ATOM 2668 C CA . THR B 1 136 ? 8.297 -27.922 2.24 1 96.88 136 THR B CA 1
ATOM 2669 C C . THR B 1 136 ? 7.609 -26.859 1.389 1 96.88 136 THR B C 1
ATOM 2671 O O . THR B 1 136 ? 6.379 -26.781 1.354 1 96.88 136 THR B O 1
ATOM 2674 N N . ILE B 1 137 ? 8.383 -26.062 0.753 1 96 137 ILE B N 1
ATOM 2675 C CA . ILE B 1 137 ? 7.922 -25.062 -0.2 1 96 137 ILE B CA 1
ATOM 2676 C C . ILE B 1 137 ? 8.586 -25.281 -1.555 1 96 137 ILE B C 1
ATOM 2678 O O . ILE B 1 137 ? 9.812 -25.406 -1.638 1 96 137 ILE B O 1
ATOM 2682 N N . ASP B 1 138 ? 7.816 -25.516 -2.545 1 95.62 138 ASP B N 1
ATOM 2683 C CA . ASP B 1 138 ? 8.258 -25.609 -3.934 1 95.62 138 ASP B CA 1
ATOM 2684 C C . ASP B 1 138 ? 7.375 -24.75 -4.844 1 95.62 138 ASP B C 1
ATOM 2686 O O . ASP B 1 138 ? 6.332 -25.219 -5.316 1 95.62 138 ASP B O 1
ATOM 2690 N N . LEU B 1 139 ? 7.824 -23.594 -5.113 1 90.81 139 LEU B N 1
ATOM 2691 C CA . LEU B 1 139 ? 7.012 -22.609 -5.824 1 90.81 139 LEU B CA 1
ATOM 2692 C C . LEU B 1 139 ? 6.895 -22.969 -7.301 1 90.81 139 LEU B C 1
ATOM 2694 O O . LEU B 1 139 ? 6.117 -22.359 -8.031 1 90.81 139 LEU B O 1
ATOM 2698 N N . ASN B 1 140 ? 7.684 -23.969 -7.73 1 88.12 140 ASN B N 1
ATOM 2699 C CA . ASN B 1 140 ? 7.586 -24.438 -9.109 1 88.12 140 ASN B CA 1
ATOM 2700 C C . ASN B 1 140 ? 6.488 -25.5 -9.266 1 88.12 140 ASN B C 1
ATOM 2702 O O . ASN B 1 140 ? 6.109 -25.844 -10.383 1 88.12 140 ASN B O 1
ATOM 2706 N N . ASP B 1 141 ? 6.051 -25.938 -8.133 1 91.44 141 ASP B N 1
ATOM 2707 C CA . ASP B 1 141 ? 4.961 -26.906 -8.148 1 91.44 141 ASP B CA 1
ATOM 2708 C C . ASP B 1 141 ? 3.609 -26.219 -8.008 1 91.44 141 ASP B C 1
ATOM 2710 O O . ASP B 1 141 ? 3.225 -25.812 -6.906 1 91.44 141 ASP B O 1
ATOM 2714 N N . GLU B 1 142 ? 2.82 -26.188 -8.992 1 88.12 142 GLU B N 1
ATOM 2715 C CA . GLU B 1 142 ? 1.564 -25.453 -9.031 1 88.12 142 GLU B CA 1
ATOM 2716 C C . GLU B 1 142 ? 0.522 -26.078 -8.109 1 88.12 142 GLU B C 1
ATOM 2718 O O . GLU B 1 142 ? -0.268 -25.375 -7.48 1 88.12 142 GLU B O 1
ATOM 2723 N N . GLU B 1 143 ? 0.567 -27.359 -8.039 1 91.25 143 GLU B N 1
ATOM 2724 C CA . GLU B 1 143 ? -0.479 -28.078 -7.316 1 91.25 143 GLU B CA 1
ATOM 2725 C C . GLU B 1 143 ? -0.107 -28.266 -5.848 1 91.25 143 GLU B C 1
ATOM 2727 O O . GLU B 1 143 ? -0.983 -28.328 -4.98 1 91.25 143 GLU B O 1
ATOM 2732 N N . SER B 1 144 ? 1.191 -28.359 -5.613 1 95.31 144 SER B N 1
ATOM 2733 C CA . SER B 1 144 ? 1.664 -28.625 -4.258 1 95.31 144 SER B CA 1
ATOM 2734 C C . SER B 1 144 ? 2.818 -27.703 -3.891 1 95.31 144 SER B C 1
ATOM 2736 O O . SER B 1 144 ? 3.887 -28.156 -3.482 1 95.31 144 SER B O 1
ATOM 2738 N N . ALA B 1 145 ? 2.541 -26.453 -3.943 1 97.25 145 ALA B N 1
ATOM 2739 C CA . ALA B 1 145 ? 3.586 -25.453 -3.686 1 97.25 145 ALA B CA 1
ATOM 2740 C C . ALA B 1 145 ? 4.004 -25.469 -2.219 1 97.25 145 ALA B C 1
ATOM 2742 O O . ALA B 1 145 ? 5.145 -25.141 -1.889 1 97.25 145 ALA B O 1
ATOM 2743 N N . PHE B 1 146 ? 3.102 -25.781 -1.332 1 97.94 146 PHE B N 1
ATOM 2744 C CA . PHE B 1 146 ? 3.34 -25.906 0.101 1 97.94 146 PHE B CA 1
ATOM 2745 C C . PHE B 1 146 ? 2.818 -27.234 0.622 1 97.94 146 PHE B C 1
ATOM 2747 O O . PHE B 1 146 ? 1.713 -27.656 0.274 1 97.94 146 PHE B O 1
ATOM 2754 N N . SER B 1 147 ? 3.65 -27.891 1.451 1 97.75 147 SER B N 1
ATOM 2755 C CA . SER B 1 147 ? 3.213 -29.141 2.07 1 97.75 147 SER B CA 1
ATOM 2756 C C . SER B 1 147 ? 3.799 -29.297 3.469 1 97.75 147 SER B C 1
ATOM 2758 O O . SER B 1 147 ? 4.934 -28.891 3.725 1 97.75 147 SER B O 1
ATOM 2760 N N . CYS B 1 148 ? 3.014 -29.828 4.301 1 96.94 148 CYS B N 1
ATOM 2761 C CA . CYS B 1 148 ? 3.453 -30.141 5.656 1 96.94 148 CYS B CA 1
ATOM 2762 C C . CYS B 1 148 ? 2.695 -31.328 6.223 1 96.94 148 CYS B C 1
ATOM 2764 O O . CYS B 1 148 ? 1.609 -31.656 5.742 1 96.94 148 CYS B O 1
ATOM 2766 N N . GLU B 1 149 ? 3.381 -32 7.188 1 95.56 149 GLU B N 1
ATOM 2767 C CA . GLU B 1 149 ? 2.777 -33.156 7.828 1 95.56 149 GLU B CA 1
ATOM 2768 C C . GLU B 1 149 ? 3.262 -33.312 9.266 1 95.56 149 GLU B C 1
ATOM 2770 O O . GLU B 1 149 ? 4.367 -32.906 9.602 1 95.56 149 GLU B O 1
ATOM 2775 N N . THR B 1 150 ? 2.391 -33.719 10.062 1 94.19 150 THR B N 1
ATOM 2776 C CA . THR B 1 150 ? 2.754 -34.031 11.445 1 94.19 150 THR B CA 1
ATOM 2777 C C . THR B 1 150 ? 1.892 -35.156 12 1 94.19 150 THR B C 1
ATOM 2779 O O . THR B 1 150 ? 0.834 -35.469 11.445 1 94.19 150 THR B O 1
ATOM 2782 N N . ILE B 1 151 ? 2.434 -35.812 13 1 93.62 151 ILE B N 1
ATOM 2783 C CA . ILE B 1 151 ? 1.682 -36.844 13.711 1 93.62 151 ILE B CA 1
ATOM 2784 C C . ILE B 1 151 ? 1.057 -36.25 14.969 1 93.62 151 ILE B C 1
ATOM 2786 O O . ILE B 1 151 ? 1.763 -35.688 15.82 1 93.62 151 ILE B O 1
ATOM 2790 N N . MET B 1 152 ? -0.198 -36.406 15.031 1 91.38 152 MET B N 1
ATOM 2791 C CA . MET B 1 152 ? -0.941 -35.875 16.172 1 91.38 152 MET B CA 1
ATOM 2792 C C . MET B 1 152 ? -0.818 -36.781 17.375 1 91.38 152 MET B C 1
ATOM 2794 O O . MET B 1 152 ? -0.389 -37.938 17.25 1 91.38 152 MET B O 1
ATOM 2798 N N . PRO B 1 153 ? -1.216 -36.25 18.547 1 90 153 PRO B N 1
ATOM 2799 C CA . PRO B 1 153 ? -1.115 -37.062 19.75 1 90 153 PRO B CA 1
ATOM 2800 C C . PRO B 1 153 ? -1.925 -38.344 19.656 1 90 153 PRO B C 1
ATOM 2802 O O . PRO B 1 153 ? -1.577 -39.344 20.297 1 90 153 PRO B O 1
ATOM 2805 N N . ASN B 1 154 ? -2.975 -38.375 18.922 1 92.88 154 ASN B N 1
ATOM 2806 C CA . ASN B 1 154 ? -3.807 -39.562 18.766 1 92.88 154 ASN B CA 1
ATOM 2807 C C . ASN B 1 154 ? -3.275 -40.469 17.656 1 92.88 154 ASN B C 1
ATOM 2809 O O . ASN B 1 154 ? -4 -41.344 17.156 1 92.88 154 ASN B O 1
ATOM 2813 N N . TYR B 1 155 ? -2.178 -40.156 17.156 1 93 155 TYR B N 1
ATOM 2814 C CA . TYR B 1 155 ? -1.416 -40.969 16.203 1 93 155 TYR B CA 1
ATOM 2815 C C . TYR B 1 155 ? -2.016 -40.875 14.812 1 93 155 TYR B C 1
ATOM 2817 O O . TYR B 1 155 ? -1.799 -41.781 13.984 1 93 155 TYR B O 1
ATOM 2825 N N . THR B 1 156 ? -2.84 -39.875 14.625 1 93.19 156 THR B N 1
ATOM 2826 C CA . THR B 1 156 ? -3.299 -39.625 13.266 1 93.19 156 THR B CA 1
ATOM 2827 C C . THR B 1 156 ? -2.369 -38.625 12.562 1 93.19 156 THR B C 1
ATOM 2829 O O . THR B 1 156 ? -1.777 -37.781 13.203 1 93.19 156 THR B O 1
ATOM 2832 N N . VAL B 1 157 ? -2.244 -38.938 11.312 1 93.25 157 VAL B N 1
ATOM 2833 C CA . VAL B 1 157 ? -1.406 -38.031 10.5 1 93.25 157 VAL B CA 1
ATOM 2834 C C . VAL B 1 157 ? -2.242 -36.875 9.969 1 93.25 157 VAL B C 1
ATOM 2836 O O . VAL B 1 157 ? -3.322 -37.094 9.414 1 93.25 157 VAL B O 1
ATOM 2839 N N . LYS B 1 158 ? -1.812 -35.656 10.242 1 94.88 158 LYS B N 1
ATOM 2840 C CA . LYS B 1 158 ? -2.387 -34.469 9.633 1 94.88 158 LYS B CA 1
ATOM 2841 C C . LYS B 1 158 ? -1.458 -33.906 8.57 1 94.88 158 LYS B C 1
ATOM 2843 O O . LYS B 1 158 ? -0.261 -33.719 8.812 1 94.88 158 LYS B O 1
ATOM 2848 N N . GLU B 1 159 ? -2.023 -33.75 7.402 1 95.12 159 GLU B N 1
ATOM 2849 C CA . GLU B 1 159 ? -1.228 -33.219 6.297 1 95.12 159 GLU B CA 1
ATOM 2850 C C . GLU B 1 159 ? -1.99 -32.156 5.531 1 95.12 159 GLU B C 1
ATOM 2852 O O . GLU B 1 159 ? -3.217 -32.219 5.43 1 95.12 159 GLU B O 1
ATOM 2857 N N . PHE B 1 160 ? -1.293 -31.141 5.09 1 96.25 160 PHE B N 1
ATOM 2858 C CA . PHE B 1 160 ? -1.847 -30.094 4.234 1 96.25 160 PHE B CA 1
ATOM 2859 C C . PHE B 1 160 ? -0.988 -29.906 2.99 1 96.25 160 PHE B C 1
ATOM 2861 O O . PHE B 1 160 ? 0.241 -29.953 3.064 1 96.25 160 PHE B O 1
ATOM 2868 N N . THR B 1 161 ? -1.625 -29.797 1.891 1 97 161 THR B N 1
ATOM 2869 C CA . THR B 1 161 ? -1.01 -29.422 0.622 1 97 161 THR B CA 1
ATOM 2870 C C . THR B 1 161 ? -1.754 -28.25 -0.015 1 97 161 THR B C 1
ATOM 2872 O O . THR B 1 161 ? -2.977 -28.297 -0.166 1 97 161 THR B O 1
ATOM 2875 N N . ILE B 1 162 ? -1.044 -27.188 -0.3 1 97.19 162 ILE B N 1
ATOM 2876 C CA . ILE B 1 162 ? -1.656 -25.984 -0.86 1 97.19 162 ILE B CA 1
ATOM 2877 C C . ILE B 1 162 ? -0.974 -25.625 -2.178 1 97.19 162 ILE B C 1
ATOM 2879 O O . ILE B 1 162 ? 0.255 -25.641 -2.271 1 97.19 162 ILE B O 1
ATOM 2883 N N . GLY B 1 163 ? -1.73 -25.312 -3.162 1 96.75 163 GLY B N 1
ATOM 2884 C CA . GLY B 1 163 ? -1.205 -24.953 -4.469 1 96.75 163 GLY B CA 1
ATOM 2885 C C . GLY B 1 163 ? -0.642 -23.547 -4.508 1 96.75 163 GLY B C 1
ATOM 2886 O O . GLY B 1 163 ? -0.903 -22.734 -3.609 1 96.75 163 GLY B O 1
ATOM 2887 N N . TYR B 1 164 ? 0.09 -23.312 -5.566 1 95.62 164 TYR B N 1
ATOM 2888 C CA . TYR B 1 164 ? 0.801 -22.047 -5.699 1 95.62 164 TYR B CA 1
ATOM 2889 C C . TYR B 1 164 ? -0.175 -20.891 -5.848 1 95.62 164 TYR B C 1
ATOM 2891 O O . TYR B 1 164 ? -0.007 -19.844 -5.219 1 95.62 164 TYR B O 1
ATOM 2899 N N . THR B 1 165 ? -1.141 -21.016 -6.688 1 94.31 165 THR B N 1
ATOM 2900 C CA . THR B 1 165 ? -2.125 -19.969 -6.918 1 94.31 165 THR B CA 1
ATOM 2901 C C . THR B 1 165 ? -2.838 -19.594 -5.617 1 94.31 165 THR B C 1
ATOM 2903 O O . THR B 1 165 ? -3.01 -18.406 -5.312 1 94.31 165 THR B O 1
ATOM 2906 N N . ALA B 1 166 ? -3.18 -20.578 -4.902 1 95.88 166 ALA B N 1
ATOM 2907 C CA . ALA B 1 166 ? -3.865 -20.344 -3.633 1 95.88 166 ALA B CA 1
ATOM 2908 C C . ALA B 1 166 ? -2.977 -19.578 -2.656 1 95.88 166 ALA B C 1
ATOM 2910 O O . ALA B 1 166 ? -3.438 -18.656 -1.982 1 95.88 166 ALA B O 1
ATOM 2911 N N . LEU B 1 167 ? -1.721 -19.969 -2.592 1 96.56 167 LEU B N 1
ATOM 2912 C CA . LEU B 1 167 ? -0.773 -19.297 -1.705 1 96.56 167 LEU B CA 1
ATOM 2913 C C . LEU B 1 167 ? -0.594 -17.844 -2.102 1 96.56 167 LEU B C 1
ATOM 2915 O O . LEU B 1 167 ? -0.587 -16.953 -1.242 1 96.56 167 LEU B O 1
ATOM 2919 N N . THR B 1 168 ? -0.505 -17.641 -3.336 1 94.12 168 THR B N 1
ATOM 2920 C CA . THR B 1 168 ? -0.253 -16.297 -3.865 1 94.12 168 THR B CA 1
ATOM 2921 C C . THR B 1 168 ? -1.471 -15.406 -3.672 1 94.12 168 THR B C 1
ATOM 2923 O O . THR B 1 168 ? -1.331 -14.203 -3.426 1 94.12 168 THR B O 1
ATOM 2926 N N . ASP B 1 169 ? -2.66 -15.93 -3.68 1 92.31 169 ASP B N 1
ATOM 2927 C CA . ASP B 1 169 ? -3.904 -15.172 -3.588 1 92.31 169 ASP B CA 1
ATOM 2928 C C . ASP B 1 169 ? -4.348 -15.016 -2.133 1 92.31 169 ASP B C 1
ATOM 2930 O O . ASP B 1 169 ? -5.422 -14.484 -1.86 1 92.31 169 ASP B O 1
ATOM 2934 N N . ALA B 1 170 ? -3.521 -15.5 -1.303 1 95.75 170 ALA B N 1
ATOM 2935 C CA . ALA B 1 170 ? -3.898 -15.461 0.108 1 95.75 170 ALA B CA 1
ATOM 2936 C C . ALA B 1 170 ? -4.211 -14.031 0.549 1 95.75 170 ALA B C 1
ATOM 2938 O O . ALA B 1 170 ? -3.572 -13.078 0.095 1 95.75 170 ALA B O 1
ATOM 2939 N N . VAL B 1 171 ? -5.117 -13.906 1.438 1 92.88 171 VAL B N 1
ATOM 2940 C CA . VAL B 1 171 ? -5.547 -12.609 1.944 1 92.88 171 VAL B CA 1
ATOM 2941 C C . VAL B 1 171 ? -5.234 -12.508 3.436 1 92.88 171 VAL B C 1
ATOM 2943 O O . VAL B 1 171 ? -5.496 -13.438 4.199 1 92.88 171 VAL B O 1
ATOM 2946 N N . TRP B 1 172 ? -4.723 -11.375 3.811 1 95.31 172 TRP B N 1
ATOM 2947 C CA . TRP B 1 172 ? -4.387 -11.148 5.215 1 95.31 172 TRP B CA 1
ATOM 2948 C C . TRP B 1 172 ? -5.613 -10.68 5.996 1 95.31 172 TRP B C 1
ATOM 2950 O O . TRP B 1 172 ? -6.34 -9.789 5.551 1 95.31 172 TRP B O 1
ATOM 2960 N N . ASN B 1 173 ? -5.812 -11.336 7.062 1 94 173 ASN B N 1
ATOM 2961 C CA . ASN B 1 173 ? -6.816 -10.891 8.023 1 94 173 ASN B CA 1
ATOM 2962 C C . ASN B 1 173 ? -6.176 -10.188 9.219 1 94 173 ASN B C 1
ATOM 2964 O O . ASN B 1 173 ? -5.602 -10.836 10.094 1 94 173 ASN B O 1
ATOM 2968 N N . SER B 1 174 ? -6.398 -8.922 9.305 1 91 174 SER B N 1
ATOM 2969 C CA . SER B 1 174 ? -5.723 -8.109 10.312 1 91 174 SER B CA 1
ATOM 2970 C C . SER B 1 174 ? -6.301 -8.344 11.703 1 91 174 SER B C 1
ATOM 2972 O O . SER B 1 174 ? -5.633 -8.102 12.711 1 91 174 SER B O 1
ATOM 2974 N N . SER B 1 175 ? -7.5 -8.742 11.797 1 92 175 SER B N 1
ATOM 2975 C CA . SER B 1 175 ? -8.148 -8.961 13.086 1 92 175 SER B CA 1
ATOM 2976 C C . SER B 1 175 ? -7.617 -10.227 13.758 1 92 175 SER B C 1
ATOM 2978 O O . SER B 1 175 ? -7.344 -10.227 14.961 1 92 175 SER B O 1
ATOM 2980 N N . THR B 1 176 ? -7.41 -11.266 12.984 1 92.44 176 THR B N 1
ATOM 2981 C CA . THR B 1 176 ? -6.996 -12.539 13.555 1 92.44 176 THR B CA 1
ATOM 2982 C C . THR B 1 176 ? -5.496 -12.75 13.383 1 92.44 176 THR B C 1
ATOM 2984 O O . THR B 1 176 ? -4.914 -13.641 14.008 1 92.44 176 THR B O 1
ATOM 2987 N N . LYS B 1 177 ? -4.867 -11.969 12.578 1 93.19 177 LYS B N 1
ATOM 2988 C CA . LYS B 1 177 ? -3.438 -12.023 12.297 1 93.19 177 LYS B CA 1
ATOM 2989 C C . LYS B 1 177 ? -3.053 -13.336 11.625 1 93.19 177 LYS B C 1
ATOM 2991 O O . LYS B 1 177 ? -2.031 -13.938 11.961 1 93.19 177 LYS B O 1
ATOM 2996 N N . TYR B 1 178 ? -4 -13.875 10.734 1 94.94 178 TYR B N 1
ATOM 2997 C CA . TYR B 1 178 ? -3.783 -15.047 9.891 1 94.94 178 TYR B CA 1
ATOM 2998 C C . TYR B 1 178 ? -3.949 -14.695 8.414 1 94.94 178 TYR B C 1
ATOM 3000 O O . TYR B 1 178 ? -4.684 -13.766 8.07 1 94.94 178 TYR B O 1
ATOM 3008 N N . TRP B 1 179 ? -3.18 -15.453 7.684 1 97.5 179 TRP B N 1
ATOM 3009 C CA . TRP B 1 179 ? -3.49 -15.484 6.258 1 97.5 179 TRP B CA 1
ATOM 3010 C C . TRP B 1 179 ? -4.652 -16.438 5.973 1 97.5 179 TRP B C 1
ATOM 3012 O O . TRP B 1 179 ? -4.68 -17.562 6.473 1 97.5 179 TRP B O 1
ATOM 3022 N N . PHE B 1 180 ? -5.598 -15.938 5.227 1 97.62 180 PHE B N 1
ATOM 3023 C CA . PHE B 1 180 ? -6.68 -16.781 4.738 1 97.62 180 PHE B CA 1
ATOM 3024 C C . PHE B 1 180 ? -6.395 -17.266 3.324 1 97.62 180 PHE B C 1
ATOM 3026 O O . PHE B 1 180 ? -6.219 -16.453 2.408 1 97.62 180 PHE B O 1
ATOM 3033 N N . VAL B 1 181 ? -6.289 -18.562 3.186 1 97.38 181 VAL B N 1
ATOM 3034 C CA . VAL B 1 181 ? -5.949 -19.188 1.91 1 97.38 181 VAL B CA 1
ATOM 3035 C C . VAL B 1 181 ? -7.113 -20.047 1.431 1 97.38 181 VAL B C 1
ATOM 3037 O O . VAL B 1 181 ? -7.629 -20.875 2.184 1 97.38 181 VAL B O 1
ATOM 3040 N N . THR B 1 182 ? -7.531 -19.781 0.231 1 96.44 182 THR B N 1
ATOM 3041 C CA . THR B 1 182 ? -8.547 -20.625 -0.394 1 96.44 182 THR B CA 1
ATOM 3042 C C . THR B 1 182 ? -7.957 -21.406 -1.562 1 96.44 182 THR B C 1
ATOM 3044 O O . THR B 1 182 ? -7.438 -20.828 -2.514 1 96.44 182 THR B O 1
ATOM 3047 N N . ASP B 1 183 ? -8.055 -22.688 -1.45 1 95.69 183 ASP B N 1
ATOM 3048 C CA . ASP B 1 183 ? -7.57 -23.594 -2.496 1 95.69 183 ASP B CA 1
ATOM 3049 C C . ASP B 1 183 ? -8.672 -24.547 -2.957 1 95.69 183 ASP B C 1
ATOM 3051 O O . ASP B 1 183 ? -8.898 -25.578 -2.334 1 95.69 183 ASP B O 1
ATOM 3055 N N . GLY B 1 184 ? -9.289 -24.188 -4.062 1 91 184 GLY B N 1
ATOM 3056 C CA . GLY B 1 184 ? -10.469 -24.953 -4.461 1 91 184 GLY B CA 1
ATOM 3057 C C . GLY B 1 184 ? -11.609 -24.844 -3.463 1 91 184 GLY B C 1
ATOM 3058 O O . GLY B 1 184 ? -12.102 -23.75 -3.18 1 91 184 GLY B O 1
ATOM 3059 N N . HIS B 1 185 ? -11.914 -25.953 -2.902 1 91.12 185 HIS B N 1
ATOM 3060 C CA . HIS B 1 185 ? -13.023 -25.984 -1.956 1 91.12 185 HIS B CA 1
ATOM 3061 C C . HIS B 1 185 ? -12.523 -25.938 -0.517 1 91.12 185 HIS B C 1
ATOM 3063 O O . HIS B 1 185 ? -13.328 -25.875 0.421 1 91.12 185 HIS B O 1
ATOM 3069 N N . GLU B 1 186 ? -11.266 -25.922 -0.339 1 94.81 186 GLU B N 1
ATOM 3070 C CA . GLU B 1 186 ? -10.703 -25.906 1.008 1 94.81 186 GLU B CA 1
ATOM 3071 C C . GLU B 1 186 ? -10.203 -24.516 1.382 1 94.81 186 GLU B C 1
ATOM 3073 O O . GLU B 1 186 ? -9.789 -23.75 0.513 1 94.81 186 GLU B O 1
ATOM 3078 N N . SER B 1 187 ? -10.367 -24.219 2.609 1 95.94 187 SER B N 1
ATOM 3079 C CA . SER B 1 187 ? -9.852 -22.953 3.139 1 95.94 187 SER B CA 1
ATOM 3080 C C . SER B 1 187 ? -8.93 -23.203 4.332 1 95.94 187 SER B C 1
ATOM 3082 O O . SER B 1 187 ? -9.188 -24.078 5.152 1 95.94 187 SER B O 1
ATOM 3084 N N . TYR B 1 188 ? -7.938 -22.406 4.438 1 97.06 188 TYR B N 1
ATOM 3085 C CA . TYR B 1 188 ? -6.922 -22.562 5.473 1 97.06 188 TYR B CA 1
ATOM 3086 C C . TYR B 1 188 ? -6.617 -21.234 6.145 1 97.06 188 TYR B C 1
ATOM 3088 O O . TYR B 1 188 ? -6.664 -20.188 5.504 1 97.06 188 TYR B O 1
ATOM 3096 N N . HIS B 1 189 ? -6.363 -21.281 7.434 1 97.56 189 HIS B N 1
ATOM 3097 C CA . HIS B 1 189 ? -5.719 -20.203 8.156 1 97.56 189 HIS B CA 1
ATOM 3098 C C . HIS B 1 189 ? -4.238 -20.484 8.375 1 97.56 189 HIS B C 1
ATOM 3100 O O . HIS B 1 189 ? -3.881 -21.484 9.008 1 97.56 189 HIS B O 1
ATOM 3106 N N . VAL B 1 190 ? -3.414 -19.641 7.875 1 97.56 190 VAL B N 1
ATOM 3107 C CA . VAL B 1 190 ? -1.981 -19.906 7.898 1 97.56 190 VAL B CA 1
ATOM 3108 C C . VAL B 1 190 ? -1.254 -18.781 8.633 1 97.56 190 VAL B C 1
ATOM 3110 O O . VAL B 1 190 ? -1.6 -17.609 8.484 1 97.56 190 VAL B O 1
ATOM 3113 N N . ARG B 1 191 ? -0.282 -19.156 9.453 1 96.56 191 ARG B N 1
ATOM 3114 C CA . ARG B 1 191 ? 0.605 -18.219 10.133 1 96.56 191 ARG B CA 1
ATOM 3115 C C . ARG B 1 191 ? 2.031 -18.75 10.188 1 96.56 191 ARG B C 1
ATOM 3117 O O . ARG B 1 191 ? 2.244 -19.953 10.258 1 96.56 191 ARG B O 1
ATOM 3124 N N . THR B 1 192 ? 2.967 -17.859 10.031 1 96.31 192 THR B N 1
ATOM 3125 C CA . THR B 1 192 ? 4.367 -18.266 10.086 1 96.31 192 THR B CA 1
ATOM 3126 C C . THR B 1 192 ? 5.035 -17.703 11.344 1 96.31 192 THR B C 1
ATOM 3128 O O . THR B 1 192 ? 4.59 -16.688 11.891 1 96.31 192 THR B O 1
ATOM 3131 N N . PHE B 1 193 ? 6.117 -18.391 11.758 1 93.69 193 PHE B N 1
ATOM 3132 C CA . PHE B 1 193 ? 6.895 -17.969 12.914 1 93.69 193 PHE B CA 1
ATOM 3133 C C . PHE B 1 193 ? 8.391 -18.031 12.617 1 93.69 193 PHE B C 1
ATOM 3135 O O . PHE B 1 193 ? 8.844 -18.922 11.891 1 93.69 193 PHE B O 1
ATOM 3142 N N . ASN B 1 194 ? 9.094 -17.016 13.078 1 91.19 194 ASN B N 1
ATOM 3143 C CA . ASN B 1 194 ? 10.555 -17.031 13.062 1 91.19 194 ASN B CA 1
ATOM 3144 C C . ASN B 1 194 ? 11.117 -17.141 14.477 1 91.19 194 ASN B C 1
ATOM 3146 O O . ASN B 1 194 ? 10.711 -16.391 15.375 1 91.19 194 ASN B O 1
ATOM 3150 N N . LEU B 1 195 ? 11.914 -18.141 14.695 1 82.56 195 LEU B N 1
ATOM 3151 C CA . LEU B 1 195 ? 12.492 -18.344 16.016 1 82.56 195 LEU B CA 1
ATOM 3152 C C . LEU B 1 195 ? 13.641 -17.375 16.266 1 82.56 195 LEU B C 1
ATOM 3154 O O . LEU B 1 195 ? 14.414 -17.062 15.344 1 82.56 195 LEU B O 1
ATOM 3158 N N . VAL B 1 196 ? 13.508 -16.312 17.094 1 70.06 196 VAL B N 1
ATOM 3159 C CA . VAL B 1 196 ? 14.57 -15.391 17.469 1 70.06 196 VAL B CA 1
ATOM 3160 C C . VAL B 1 196 ? 15.719 -16.156 18.125 1 70.06 196 VAL B C 1
ATOM 3162 O O . VAL B 1 196 ? 15.484 -17.031 18.969 1 70.06 196 VAL B O 1
ATOM 3165 N N . GLN B 1 197 ? 16.828 -16.469 17.469 1 51.47 197 GLN B N 1
ATOM 3166 C CA . GLN B 1 197 ? 17.953 -17 18.25 1 51.47 197 GLN B CA 1
ATOM 3167 C C . GLN B 1 197 ? 18.312 -16.062 19.391 1 51.47 197 GLN B C 1
ATOM 3169 O O . GLN B 1 197 ? 18.531 -14.867 19.188 1 51.47 197 GLN B O 1
ATOM 3174 N N . GLN B 1 198 ? 17.922 -16.359 20.656 1 37.25 198 GLN B N 1
ATOM 3175 C CA . GLN B 1 198 ? 18.562 -15.766 21.828 1 37.25 198 GLN B CA 1
ATOM 3176 C C . GLN B 1 198 ? 20.062 -15.992 21.812 1 37.25 198 GLN B C 1
ATOM 3178 O O . GLN B 1 198 ? 20.531 -17.062 21.406 1 37.25 198 GLN B O 1
#

pLDDT: mean 90.84, std 10.78, range [34.97, 97.94]

Solvent-accessible surface area (backbone atoms only — not comparable to full-atom values): 21744 Å² total; per-residue (Å²): 127,87,58,54,27,22,39,36,42,45,39,32,53,33,78,85,57,78,63,45,62,45,64,58,76,74,41,45,12,59,39,68,64,56,48,40,54,44,45,29,55,52,28,54,51,47,36,67,71,75,31,49,66,62,46,45,52,52,40,47,75,74,67,48,61,65,79,44,49,73,35,72,68,38,35,53,53,50,48,52,59,66,47,68,82,50,52,52,68,53,50,34,47,51,39,34,59,72,46,67,72,38,41,48,72,48,77,46,66,39,47,45,42,33,64,60,60,44,60,76,69,37,56,30,38,30,51,71,88,43,77,31,74,51,70,47,78,36,83,85,33,58,69,51,11,31,37,38,59,48,73,42,97,85,71,44,78,49,72,52,70,39,24,32,66,24,46,62,66,39,40,76,36,71,88,78,68,30,34,42,30,56,50,90,91,44,74,43,42,37,42,71,39,64,77,75,85,127,129,88,58,54,28,22,37,37,44,46,38,31,53,33,77,88,55,78,63,44,63,45,64,58,77,75,42,44,13,57,39,68,65,55,48,39,52,43,45,29,55,53,29,54,52,46,37,66,70,76,32,49,66,63,47,45,53,52,40,46,74,73,69,48,61,64,80,44,50,75,37,72,68,38,34,53,53,51,48,52,60,68,47,67,83,49,52,52,67,55,52,35,47,51,40,34,59,74,47,69,72,39,41,48,73,48,79,46,64,38,48,45,43,34,64,60,60,42,60,74,69,38,54,30,37,28,50,71,87,42,76,30,74,49,70,49,79,35,82,86,32,58,72,53,11,31,36,38,58,47,73,43,94,86,70,44,77,49,72,51,69,40,24,32,66,24,46,61,65,39,42,76,35,71,89,79,69,29,33,42,29,56,50,89,92,43,73,43,41,36,41,71,39,64,80,76,84,127

Radius of gyration: 25.83 Å; Cα contacts (8 Å, |Δi|>4): 676; chains: 2; bounding box: 58×78×57 Å

Foldseek 3Di:
DFQKKKKKWKWAQDPVPPRPIDIDDIDIGSDPLVNLVVLLVVLLVCCLPPPLVVLLVVLVVVPDDNVLSVDSVSSNVSVCVVCVPPDSVVSSVVSVVSSPNRMDMDMDMDGPDAQLVQVVQFQWKDKPRDIFRDKDADLVFQFFRIKGWDQDPVRDIDIDGAGNVQSRPWDADPVVRWTWTDGPPDIITMDGHHDPPD/DFQKKKKKWKWAQDPVPVRDIDIDDIDIGSDPLVNLVVLLVVLLVCCLPPPLVVLLVVLVVVPDDNVLSVDSVSVNVSVCVVCVPPDSVVSSVVSCVSSVNRMDMDMDMDGPDAQLVQVVQFQWKDKPNDIFRDKDAQLVFQFFRIKGWDQDPVRDIDMDGAGNVQSRPWDADPVVRWTWTDGPPDIITMDGHHDPDD

Sequence (396 aa):
MTTTVFTLTQAYASEQNGNIPHIPPVRVFSTESGAYDYLVVFAKNRILDAFQDCLRDTLEGEGYDIEELNTDEGLIEQFDHFIDHKSNVDIVNLLVEFEGGDFNFDISEHPTQSLVEMLESADLVEVNGIKFPSFTIDLNDEESAFSCETIMPNYTVKEFTIGYTALTDAVWNSSTKYWFVTDGHESYHVRTFNLVQQMTTTVFTLTQAYASEQNGNIPHIPPVRVFSTESGAYDYLVVFAKNRILDAFQDCLRDTLEGEGYDIEELNTDEGLIEQFDHFIDHKSNVDIVNLLVEFEGGDFNFDISEHPTQSLVEMLESADLVEVNGIKFPSFTIDLNDEESAFSCETIMPNYTVKEFTIGYTALTDAVWNSSTKYWFVTDGHESYHVRTFNLVQQ